Protein AF-A0A2E8KBM2-F1 (afdb_monomer_lite)

Sequence (475 aa):
MSDTNERLIEITAEEQAALARAFESTPSVFNLLSTLRTRRMGKGYRSESGEEETFSWSSGHQAKQPEGPLSYSSVEEPLPLTEVEEAIIAWAGLGPNGIVAADIPTRGDLSSLLYWAGRTAPGSSNDNSVDLLIISDRGVDLYRPGTARSKPVEIEGPEDYWKVLHWYRTGLQHLSDSRPDVDWSTSPPGTHNVRPMGAPQYNLSRPGSTWFLPVGDLGREWVNLLLSSYHFGGFYLEDTNGNKPAGCDQWIRPGFLEVGFPFPIFDELVLMFHTSQVGAVVQNMRLACEALGLGGWTMGNYSDDMLLGAYPEVAAGLGFSFMERDLERNPSRTASCLGLEGALEAVCVPSPWFANGEAAVRHVLESRYSRGGLLSRTAGDEAPLSPFNAETLERIKENPKAHVPDWVVDAAVDTIDYLVQEYDIAPVNISPVRAKFSLQVHHVDEAYYQQFHVGDERPFLITDQIRQHEKDWHS

Structure (mmCIF, N/CA/C/O backbone):
data_AF-A0A2E8KBM2-F1
#
_entry.id   AF-A0A2E8KBM2-F1
#
loop_
_atom_site.group_PDB
_atom_site.id
_atom_site.type_symbol
_atom_site.label_atom_id
_atom_site.label_alt_id
_atom_site.label_comp_id
_atom_site.label_asym_id
_atom_site.label_entity_id
_atom_site.label_seq_id
_atom_site.pdbx_PDB_ins_code
_atom_site.Cartn_x
_atom_site.Cartn_y
_atom_site.Cartn_z
_atom_site.occupancy
_atom_site.B_iso_or_equiv
_atom_site.auth_seq_id
_atom_site.auth_comp_id
_atom_site.auth_asym_id
_atom_site.auth_atom_id
_atom_site.pdbx_PDB_model_num
ATOM 1 N N . MET A 1 1 ? -25.069 -13.419 -24.524 1.00 36.06 1 MET A N 1
ATOM 2 C CA . MET A 1 1 ? -25.640 -14.128 -23.363 1.00 36.06 1 MET A CA 1
ATOM 3 C C . MET A 1 1 ? -24.715 -15.295 -23.071 1.00 36.06 1 MET A C 1
ATOM 5 O O . MET A 1 1 ? -24.968 -16.398 -23.532 1.00 36.06 1 MET A O 1
ATOM 9 N N . SER A 1 2 ? -23.576 -15.005 -22.444 1.00 35.38 2 SER A N 1
ATOM 10 C CA . SER A 1 2 ? -22.697 -16.016 -21.863 1.00 35.38 2 SER A CA 1
ATOM 11 C C . SER A 1 2 ? -22.938 -15.988 -20.365 1.00 35.38 2 SER A C 1
ATOM 13 O O . SER A 1 2 ? -23.018 -14.925 -19.757 1.00 35.38 2 SER A O 1
ATOM 15 N N . ASP A 1 3 ? -23.141 -17.176 -19.833 1.00 33.22 3 ASP A N 1
ATOM 16 C CA . ASP A 1 3 ? -23.566 -17.497 -18.483 1.00 33.22 3 ASP A CA 1
ATOM 17 C C . ASP A 1 3 ? -22.373 -17.364 -17.511 1.00 33.22 3 ASP A C 1
ATOM 19 O O . ASP A 1 3 ? -21.941 -18.340 -16.902 1.00 33.22 3 ASP A O 1
ATOM 23 N N . THR A 1 4 ? -21.786 -16.166 -17.382 1.00 39.72 4 THR A N 1
ATOM 24 C CA . THR A 1 4 ? -20.973 -15.823 -16.204 1.00 39.72 4 THR A CA 1
ATOM 25 C C . THR A 1 4 ? -21.936 -15.584 -15.056 1.00 39.72 4 THR A C 1
ATOM 27 O O . THR A 1 4 ? -22.240 -14.464 -14.660 1.00 39.72 4 THR A O 1
ATOM 30 N N . ASN A 1 5 ? -22.454 -16.687 -14.529 1.00 36.41 5 ASN A N 1
ATOM 31 C CA . ASN A 1 5 ? -23.051 -16.723 -13.211 1.00 36.41 5 ASN A CA 1
ATOM 32 C C . ASN A 1 5 ? -21.885 -16.560 -12.214 1.00 36.41 5 ASN A C 1
ATOM 34 O O . ASN A 1 5 ? -21.498 -17.510 -11.531 1.00 36.41 5 ASN A O 1
ATOM 38 N N . GLU A 1 6 ? -21.258 -15.370 -12.191 1.00 50.09 6 GLU A N 1
ATOM 39 C CA . GLU A 1 6 ? -20.620 -14.873 -10.977 1.00 50.09 6 GLU A CA 1
ATOM 40 C C . GLU A 1 6 ? -21.690 -15.081 -9.919 1.00 50.09 6 GLU A C 1
ATOM 42 O O . GLU A 1 6 ? -22.758 -14.469 -9.984 1.00 50.09 6 GLU A O 1
ATOM 47 N N . ARG A 1 7 ? -21.480 -16.045 -9.018 1.00 47.84 7 ARG A N 1
ATOM 48 C CA . ARG A 1 7 ? -22.337 -16.144 -7.847 1.00 47.84 7 ARG A CA 1
ATOM 49 C C . ARG A 1 7 ? -22.177 -14.806 -7.151 1.00 47.84 7 ARG A C 1
ATOM 51 O O . ARG A 1 7 ? -21.166 -14.590 -6.485 1.00 47.84 7 ARG A O 1
ATOM 58 N N . LEU A 1 8 ? -23.148 -13.919 -7.366 1.00 61.00 8 LEU A N 1
ATOM 59 C CA . LEU A 1 8 ? -23.376 -12.758 -6.530 1.00 61.00 8 LEU A CA 1
ATOM 60 C C . LEU A 1 8 ? -23.248 -13.290 -5.111 1.00 61.00 8 LEU A C 1
ATOM 62 O O . LEU A 1 8 ? -23.962 -14.226 -4.740 1.00 61.00 8 LEU A O 1
ATOM 66 N N . ILE A 1 9 ? -22.241 -12.809 -4.383 1.00 76.00 9 ILE A N 1
ATOM 67 C CA . ILE A 1 9 ? -22.091 -13.216 -2.994 1.00 76.00 9 ILE A CA 1
ATOM 68 C C . ILE A 1 9 ? -23.385 -12.775 -2.321 1.00 76.00 9 ILE A C 1
ATOM 70 O O . ILE A 1 9 ? -23.722 -11.592 -2.343 1.00 76.00 9 ILE A O 1
ATOM 74 N N . GLU A 1 10 ? -24.135 -13.736 -1.789 1.00 82.94 10 GLU A N 1
ATOM 75 C CA . GLU A 1 10 ? -25.311 -13.422 -0.995 1.00 82.94 10 GLU A CA 1
ATOM 76 C C . GLU A 1 10 ? -24.827 -12.708 0.265 1.00 82.94 10 GLU A C 1
ATOM 78 O O . GLU A 1 10 ? -24.007 -13.241 1.016 1.00 82.94 10 GLU A O 1
ATOM 83 N N . ILE A 1 11 ? -25.305 -11.482 0.454 1.00 91.56 11 ILE A N 1
ATOM 84 C CA . ILE A 1 11 ? -25.078 -10.708 1.669 1.00 91.56 11 ILE A CA 1
ATOM 85 C C . ILE A 1 11 ? -26.363 -10.666 2.488 1.00 91.56 11 ILE A C 1
ATOM 87 O O . ILE A 1 11 ? -27.472 -10.734 1.945 1.00 91.56 11 ILE A O 1
ATOM 91 N N . THR A 1 12 ? -26.224 -10.598 3.805 1.00 94.00 12 THR A N 1
ATOM 92 C CA . THR A 1 12 ? -27.375 -10.567 4.710 1.00 94.00 12 THR A CA 1
ATOM 93 C C . THR A 1 12 ? -28.117 -9.229 4.609 1.00 94.00 12 THR A C 1
ATOM 95 O O . THR A 1 12 ? -27.602 -8.230 4.102 1.00 94.00 12 THR A O 1
ATOM 98 N N . ALA A 1 13 ? -29.353 -9.181 5.111 1.00 93.06 13 ALA A N 1
ATOM 99 C CA . ALA A 1 13 ? -30.102 -7.925 5.183 1.00 93.06 13 ALA A CA 1
ATOM 100 C C . ALA A 1 13 ? -29.408 -6.886 6.088 1.00 93.06 13 ALA A C 1
ATOM 102 O O . ALA A 1 13 ? -29.473 -5.690 5.810 1.00 93.06 13 ALA A O 1
ATOM 103 N N . GLU A 1 14 ? -28.730 -7.350 7.139 1.00 94.06 14 GLU A N 1
ATOM 104 C CA . GLU A 1 14 ? -27.936 -6.528 8.058 1.00 94.06 14 GLU A CA 1
ATOM 105 C C . GLU A 1 14 ? -26.708 -5.948 7.343 1.00 94.06 14 GLU A C 1
ATOM 107 O O . GLU A 1 14 ? -26.482 -4.740 7.390 1.00 94.06 14 GLU A O 1
ATOM 112 N N . GLU A 1 15 ? -25.981 -6.776 6.586 1.00 95.50 15 GLU A N 1
ATOM 113 C CA . GLU A 1 15 ? -24.846 -6.348 5.761 1.00 95.50 15 GLU A CA 1
ATOM 114 C C . GLU A 1 15 ? -25.265 -5.309 4.715 1.00 95.50 15 GLU A C 1
ATOM 116 O O . GLU A 1 15 ? -24.634 -4.259 4.589 1.00 95.50 15 GLU A O 1
ATOM 121 N N . GLN A 1 16 ? -26.366 -5.558 3.998 1.00 94.06 16 GLN A N 1
ATOM 122 C CA . GLN A 1 16 ? -26.906 -4.610 3.022 1.00 94.06 16 GLN A CA 1
ATOM 123 C C . GLN A 1 16 ? -27.298 -3.281 3.685 1.00 94.06 16 GLN A C 1
ATOM 125 O O . GLN A 1 16 ? -27.035 -2.218 3.121 1.00 94.06 16 GLN A O 1
ATOM 130 N N . ALA A 1 17 ? -27.917 -3.318 4.869 1.00 94.38 17 ALA A N 1
ATOM 131 C CA . ALA A 1 17 ? -28.309 -2.113 5.596 1.00 94.38 17 ALA A CA 1
ATOM 132 C C . ALA A 1 17 ? -27.092 -1.310 6.081 1.00 94.38 17 ALA A C 1
ATOM 134 O O . ALA A 1 17 ? -27.081 -0.084 5.957 1.00 94.38 17 ALA A O 1
ATOM 135 N N . ALA A 1 18 ? -26.057 -1.985 6.584 1.00 95.81 18 ALA A N 1
ATOM 136 C CA . ALA A 1 18 ? -24.810 -1.361 7.013 1.00 95.81 18 ALA A CA 1
ATOM 137 C C . ALA A 1 18 ? -24.065 -0.712 5.831 1.00 95.81 18 ALA A C 1
ATOM 139 O O . ALA A 1 18 ? -23.645 0.444 5.912 1.00 95.81 18 ALA A O 1
ATOM 140 N N . LEU A 1 19 ? -23.983 -1.399 4.688 1.00 96.50 19 LEU A N 1
ATOM 141 C CA . LEU A 1 19 ? -23.408 -0.832 3.468 1.00 96.50 19 LEU A CA 1
ATOM 142 C C . LEU A 1 19 ? -24.215 0.371 2.959 1.00 96.50 19 LEU A C 1
ATOM 144 O O . LEU A 1 19 ? -23.635 1.413 2.658 1.00 96.50 19 LEU A O 1
ATOM 148 N N . ALA A 1 20 ? -25.547 0.273 2.923 1.00 95.69 20 ALA A N 1
ATOM 149 C CA . ALA A 1 20 ? -26.400 1.398 2.542 1.00 95.69 20 ALA A CA 1
ATOM 150 C C . ALA A 1 20 ? -26.200 2.604 3.466 1.00 95.69 20 ALA A C 1
ATOM 152 O O . ALA A 1 20 ? -26.055 3.733 2.998 1.00 95.69 20 ALA A O 1
ATOM 153 N N . ARG A 1 21 ? -26.081 2.372 4.778 1.00 95.88 21 ARG A N 1
ATOM 154 C CA . ARG A 1 21 ? -25.750 3.424 5.743 1.00 95.88 21 ARG A CA 1
ATOM 155 C C . ARG A 1 21 ? -24.415 4.095 5.410 1.00 95.88 21 ARG A C 1
ATOM 157 O O . ARG A 1 21 ? -24.349 5.324 5.448 1.00 95.88 21 ARG A O 1
ATOM 164 N N . ALA A 1 22 ? -23.387 3.320 5.057 1.00 96.19 22 ALA A N 1
ATOM 165 C CA . ALA A 1 22 ? -22.067 3.842 4.701 1.00 96.19 22 ALA A CA 1
ATOM 166 C C . ALA A 1 22 ? -22.128 4.844 3.535 1.00 96.19 22 ALA A C 1
ATOM 168 O O . ALA A 1 22 ? -21.516 5.910 3.609 1.00 96.19 22 ALA A O 1
ATOM 169 N N . PHE A 1 23 ? -22.889 4.526 2.485 1.00 95.56 23 PHE A N 1
ATOM 170 C CA . PHE A 1 23 ? -22.992 5.357 1.281 1.00 95.56 23 PHE A CA 1
ATOM 171 C C . PHE A 1 23 ? -24.003 6.503 1.398 1.00 95.56 23 PHE A C 1
ATOM 173 O O . PHE A 1 23 ? -23.783 7.568 0.824 1.00 95.56 23 PHE A O 1
ATOM 180 N N . GLU A 1 24 ? -25.107 6.306 2.119 1.00 95.31 24 GLU A N 1
ATOM 181 C CA . GLU A 1 24 ? -26.244 7.236 2.091 1.00 95.31 24 GLU A CA 1
ATOM 182 C C . GLU A 1 24 ? -26.349 8.122 3.335 1.00 95.31 24 GLU A C 1
ATOM 184 O O . GLU A 1 24 ? -26.925 9.209 3.277 1.00 95.31 24 GLU A O 1
ATOM 189 N N . SER A 1 25 ? -25.835 7.655 4.475 1.00 93.19 25 SER A N 1
ATOM 190 C CA . SER A 1 25 ? -26.083 8.272 5.787 1.00 93.19 25 SER A CA 1
ATOM 191 C C . SER A 1 25 ? -24.828 8.821 6.465 1.00 93.19 25 SER A C 1
ATOM 193 O O . SER A 1 25 ? -24.925 9.394 7.552 1.00 93.19 25 SER A O 1
ATOM 195 N N . THR A 1 26 ? -23.652 8.674 5.854 1.00 92.94 26 THR A N 1
ATOM 196 C CA . THR A 1 26 ? -22.413 9.227 6.408 1.00 92.94 26 THR A CA 1
ATOM 197 C C . THR A 1 26 ? -22.245 10.714 6.068 1.00 92.94 26 THR A C 1
ATOM 199 O O . THR A 1 26 ? -22.792 11.213 5.079 1.00 92.94 26 THR A O 1
ATOM 202 N N . PRO A 1 27 ? -21.510 11.486 6.892 1.00 94.38 27 PRO A N 1
ATOM 203 C CA . PRO A 1 27 ? -21.250 12.889 6.594 1.00 94.38 27 PRO A CA 1
ATOM 204 C C . PRO A 1 27 ? -20.471 13.079 5.289 1.00 94.38 27 PRO A C 1
ATOM 206 O O . PRO A 1 27 ? -19.599 12.288 4.943 1.00 94.38 27 PRO A O 1
ATOM 209 N N . SER A 1 28 ? -20.705 14.208 4.613 1.00 95.06 28 SER A N 1
ATOM 210 C CA . SER A 1 28 ? -19.896 14.596 3.451 1.00 95.06 28 SER A CA 1
ATOM 211 C C . SER A 1 28 ? -18.405 14.709 3.793 1.00 95.06 28 SER A C 1
ATOM 213 O O . SER A 1 28 ? -18.040 15.055 4.920 1.00 95.06 28 SER A O 1
ATOM 215 N N . VAL A 1 29 ? -17.537 14.543 2.790 1.00 96.00 29 VAL A N 1
ATOM 216 C CA . VAL A 1 29 ? -16.078 14.662 2.957 1.00 96.00 29 VAL A CA 1
ATOM 217 C C . VAL A 1 29 ? -15.649 15.972 3.632 1.00 96.00 29 VAL A C 1
ATOM 219 O O . VAL A 1 29 ? -14.760 15.960 4.477 1.00 96.00 29 VAL A O 1
ATOM 222 N N . PHE A 1 30 ? -16.306 17.102 3.346 1.00 97.50 30 PHE A N 1
ATOM 223 C CA . PHE A 1 30 ? -15.980 18.383 3.984 1.00 97.50 30 PHE A CA 1
ATOM 224 C C . PHE A 1 30 ? -16.351 18.413 5.471 1.00 97.50 30 PHE A C 1
ATOM 226 O O . PHE A 1 30 ? -15.605 18.971 6.278 1.00 97.50 30 PHE A O 1
ATOM 233 N N . ASN A 1 31 ? -17.455 17.765 5.852 1.00 96.19 31 ASN A N 1
ATOM 234 C CA . ASN A 1 31 ? -17.820 17.617 7.260 1.00 96.19 31 ASN A CA 1
ATOM 235 C C . ASN A 1 31 ? -16.824 16.705 7.986 1.00 96.19 31 ASN A C 1
ATOM 237 O O . ASN A 1 31 ? -16.360 17.063 9.070 1.00 96.19 31 ASN A O 1
ATOM 241 N N . LEU A 1 32 ? -16.434 15.584 7.369 1.00 96.38 32 LEU A N 1
ATOM 242 C CA . LEU A 1 32 ? -15.417 14.682 7.920 1.00 96.38 32 LEU A CA 1
ATOM 243 C C . LEU A 1 32 ? -14.091 15.417 8.132 1.00 96.38 32 LEU A C 1
ATOM 245 O O . LEU A 1 32 ? -13.529 15.383 9.220 1.00 96.38 32 LEU A O 1
ATOM 249 N N . LEU A 1 33 ? -13.621 16.178 7.141 1.00 96.75 33 LEU A N 1
ATOM 250 C CA . LEU A 1 33 ? -12.370 16.939 7.241 1.00 96.75 33 LEU A CA 1
ATOM 251 C C . LEU A 1 33 ? -12.378 17.981 8.371 1.00 96.75 33 LEU A C 1
ATOM 253 O O . LEU A 1 33 ? -11.323 18.269 8.938 1.00 96.75 33 LEU A O 1
ATOM 257 N N . SER A 1 34 ? -13.543 18.521 8.738 1.00 95.12 34 SER A N 1
ATOM 258 C CA . SER A 1 34 ? -13.647 19.478 9.849 1.00 95.12 34 SER A CA 1
ATOM 259 C C . SER A 1 34 ? -13.392 18.835 11.224 1.00 95.12 34 SER A C 1
ATOM 261 O O . SER A 1 34 ? -12.883 19.492 12.138 1.00 95.12 34 SER A O 1
ATOM 263 N N . THR A 1 35 ? -13.674 17.536 11.354 1.00 93.62 35 THR A N 1
ATOM 264 C CA . THR A 1 35 ? -13.638 16.777 12.615 1.00 93.62 35 THR A CA 1
ATOM 265 C C . THR A 1 35 ? -12.553 15.704 12.662 1.00 93.62 35 THR A C 1
ATOM 267 O O . THR A 1 35 ? -12.234 15.223 13.746 1.00 93.62 35 THR A O 1
ATOM 270 N N . LEU A 1 36 ? -11.910 15.411 11.528 1.00 95.25 36 LEU A N 1
ATOM 271 C CA . LEU A 1 36 ? -10.893 14.376 11.378 1.00 95.25 36 LEU A CA 1
ATOM 272 C C . LEU A 1 36 ? -9.749 14.534 12.389 1.00 95.25 36 LEU A C 1
ATOM 274 O O . LEU A 1 36 ? -8.961 15.489 12.328 1.00 95.25 36 LEU A O 1
ATOM 278 N N . ARG A 1 37 ? -9.620 13.589 13.321 1.00 94.38 37 ARG A N 1
ATOM 279 C CA . ARG A 1 37 ? -8.578 13.594 14.364 1.00 94.38 37 ARG A CA 1
ATOM 280 C C . ARG A 1 37 ? -8.009 12.201 14.574 1.00 94.38 37 ARG A C 1
ATOM 282 O O . ARG A 1 37 ? -8.643 11.191 14.307 1.00 94.38 37 ARG A O 1
ATOM 289 N N . THR A 1 38 ? -6.765 12.154 15.043 1.00 93.12 38 THR A N 1
ATOM 290 C CA . THR A 1 38 ? -6.136 10.889 15.424 1.00 93.12 38 THR A CA 1
ATOM 291 C C . THR A 1 38 ? -6.634 10.526 16.810 1.00 93.12 38 THR A C 1
ATOM 293 O O . THR A 1 38 ? -6.294 11.201 17.782 1.00 93.12 38 THR A O 1
ATOM 296 N N . ARG A 1 39 ? -7.438 9.469 16.885 1.00 95.06 39 ARG A N 1
ATOM 297 C CA . ARG A 1 39 ? -7.937 8.905 18.139 1.00 95.06 39 ARG A CA 1
ATOM 298 C C . ARG A 1 39 ? -7.224 7.576 18.343 1.00 95.06 39 ARG A C 1
ATOM 300 O O . ARG A 1 39 ? -7.249 6.733 17.456 1.00 95.06 39 ARG A O 1
ATOM 307 N N . ARG A 1 40 ? -6.465 7.478 19.435 1.00 93.69 40 ARG A N 1
ATOM 308 C CA . ARG A 1 40 ? -5.551 6.364 19.730 1.00 93.69 40 ARG A CA 1
ATOM 309 C C . ARG A 1 40 ? -6.061 5.446 20.830 1.00 93.69 40 ARG A C 1
ATOM 311 O O . ARG A 1 40 ? -5.488 4.379 21.003 1.00 93.69 40 ARG A O 1
ATOM 318 N N . MET A 1 41 ? -7.044 5.895 21.607 1.00 96.38 41 MET A N 1
ATOM 319 C CA . MET A 1 41 ? -7.541 5.156 22.759 1.00 96.38 41 MET A CA 1
ATOM 320 C C . MET A 1 41 ? -8.822 4.434 22.375 1.00 96.38 41 MET A C 1
ATOM 322 O O . MET A 1 41 ? -9.855 5.064 22.139 1.00 96.38 41 MET A O 1
ATOM 326 N N . GLY A 1 42 ? -8.705 3.112 22.283 1.00 97.38 42 GLY A N 1
ATOM 327 C CA . GLY A 1 42 ? -9.815 2.201 22.074 1.00 97.38 42 GLY A CA 1
ATOM 328 C C . GLY A 1 42 ? -10.195 1.449 23.336 1.00 97.38 42 GLY A C 1
ATOM 329 O O . GLY A 1 42 ? -9.469 1.476 24.334 1.00 97.38 42 GLY A O 1
ATOM 330 N N . LYS A 1 43 ? -11.340 0.773 23.269 1.00 97.88 43 LYS A N 1
ATOM 331 C CA . LYS A 1 43 ? -11.815 -0.115 24.335 1.00 97.88 43 LYS A CA 1
ATOM 332 C C . LYS A 1 43 ? -10.743 -1.162 24.675 1.00 97.88 43 LYS A C 1
ATOM 334 O O . LYS A 1 43 ? -10.093 -1.703 23.780 1.00 97.88 43 LYS A O 1
ATOM 339 N N . GLY A 1 44 ? -10.508 -1.398 25.963 1.00 95.81 44 GLY A N 1
ATOM 340 C CA . GLY A 1 44 ? -9.481 -2.316 26.469 1.00 95.81 44 GLY A CA 1
ATOM 341 C C . GLY A 1 44 ? -8.035 -1.794 26.429 1.00 95.81 44 GLY A C 1
ATOM 342 O O . GLY A 1 44 ? -7.100 -2.545 26.721 1.00 95.81 44 GLY A O 1
ATOM 343 N N . TYR A 1 45 ? -7.800 -0.528 26.060 1.00 96.69 45 TYR A N 1
ATOM 344 C CA . TYR A 1 45 ? -6.445 0.037 26.012 1.00 96.69 45 TYR A CA 1
ATOM 345 C C . TYR A 1 45 ? -5.994 0.587 27.367 1.00 96.69 45 TYR A C 1
ATOM 347 O O . TYR A 1 45 ? -6.794 0.904 28.250 1.00 96.69 45 TYR A O 1
ATOM 355 N N . ARG A 1 46 ? -4.675 0.761 27.505 1.00 95.94 46 ARG A N 1
ATOM 356 C CA . ARG A 1 46 ? -4.038 1.364 28.680 1.00 95.94 46 ARG A CA 1
ATOM 357 C C . ARG A 1 46 ? -3.113 2.504 28.272 1.00 95.94 46 ARG A C 1
ATOM 359 O O . ARG A 1 46 ? -2.585 2.531 27.163 1.00 95.94 46 ARG A O 1
ATOM 366 N N . SER A 1 47 ? -2.922 3.463 29.161 1.00 95.81 47 SER A N 1
ATOM 367 C CA . SER A 1 47 ? -2.010 4.589 28.984 1.00 95.81 47 SER A CA 1
ATOM 368 C C . SER A 1 47 ? -1.458 4.964 30.344 1.00 95.81 47 SER A C 1
ATOM 370 O O . SER A 1 47 ? -2.231 5.184 31.261 1.00 95.81 47 SER A O 1
ATOM 372 N N . GLU A 1 48 ? -0.136 5.020 30.479 1.00 95.69 48 GLU A N 1
ATOM 373 C CA . GLU A 1 48 ? 0.564 5.505 31.675 1.00 95.69 48 GLU A CA 1
ATOM 374 C C . GLU A 1 48 ? 0.003 4.933 32.991 1.00 95.69 48 GLU A C 1
ATOM 376 O O . GLU A 1 48 ? -0.096 5.639 33.990 1.00 95.69 48 GLU A O 1
ATOM 381 N N . SER A 1 49 ? -0.400 3.659 32.995 1.00 95.12 49 SER A N 1
ATOM 382 C CA . SER A 1 49 ? -1.075 3.052 34.148 1.00 95.12 49 SER A CA 1
ATOM 383 C C . SER A 1 49 ? -0.127 2.802 35.322 1.00 95.12 49 SER A C 1
ATOM 385 O O . SER A 1 49 ? -0.573 2.612 36.447 1.00 95.12 49 SER A O 1
ATOM 387 N N . GLY A 1 50 ? 1.188 2.743 35.076 1.00 95.69 50 GLY A N 1
ATOM 388 C CA . GLY A 1 50 ? 2.168 2.320 36.077 1.00 95.69 50 GLY A CA 1
ATOM 389 C C . GLY A 1 50 ? 2.106 0.827 36.411 1.00 95.69 50 GLY A C 1
ATOM 390 O O . GLY A 1 50 ? 2.907 0.347 37.220 1.00 95.69 50 GLY A O 1
ATOM 391 N N . GLU A 1 51 ? 1.205 0.081 35.781 1.00 95.25 51 GLU A N 1
ATOM 392 C CA . GLU A 1 51 ? 1.028 -1.350 35.977 1.00 95.25 51 GLU A CA 1
ATOM 393 C C . GLU A 1 51 ? 1.813 -2.139 34.930 1.00 95.25 51 GLU A C 1
ATOM 395 O O . GLU A 1 51 ? 2.015 -1.694 33.800 1.00 95.25 51 GLU A O 1
ATOM 400 N N . GLU A 1 52 ? 2.282 -3.315 35.330 1.00 94.69 52 GLU A N 1
ATOM 401 C CA . GLU A 1 52 ? 2.869 -4.271 34.399 1.00 94.69 52 GLU A CA 1
ATOM 402 C C . GLU A 1 52 ? 1.759 -5.014 33.652 1.00 94.69 52 GLU A C 1
ATOM 404 O O . GLU A 1 52 ? 0.723 -5.354 34.224 1.00 94.69 52 GLU A O 1
ATOM 409 N N . GLU A 1 53 ? 1.985 -5.267 32.370 1.00 93.38 53 GLU A N 1
ATOM 410 C CA . GLU A 1 53 ? 1.079 -6.000 31.499 1.00 93.38 53 GLU A CA 1
ATOM 411 C C . GLU A 1 53 ? 1.866 -7.030 30.692 1.00 93.38 53 GLU A C 1
ATOM 413 O O . GLU A 1 53 ? 3.007 -6.793 30.303 1.00 93.38 53 GLU A O 1
ATOM 418 N N . THR A 1 54 ? 1.253 -8.185 30.442 1.00 93.69 54 THR A N 1
ATOM 419 C CA . THR A 1 54 ? 1.792 -9.192 29.523 1.00 93.69 54 THR A CA 1
ATOM 420 C C . THR A 1 54 ? 1.066 -9.074 28.193 1.00 93.69 54 THR A C 1
ATOM 422 O O . THR A 1 54 ? -0.158 -9.194 28.154 1.00 93.69 54 THR A O 1
ATOM 425 N N . PHE A 1 55 ? 1.805 -8.883 27.105 1.00 92.50 55 PHE A N 1
ATOM 426 C CA . PHE A 1 55 ? 1.258 -8.810 25.751 1.00 92.50 55 PHE A CA 1
ATOM 427 C C . PHE A 1 55 ? 0.982 -10.214 25.195 1.00 92.50 55 PHE A C 1
ATOM 429 O O . PHE A 1 55 ? 1.614 -10.680 24.250 1.00 92.50 55 PHE A O 1
ATOM 436 N N . SER A 1 56 ? 0.039 -10.922 25.824 1.00 92.06 56 SER A N 1
ATOM 437 C CA . SER A 1 56 ? -0.295 -12.327 25.534 1.00 92.06 56 SER A CA 1
ATOM 438 C C . SER A 1 56 ? -0.863 -12.573 24.132 1.00 92.06 56 SER A C 1
ATOM 440 O O . SER A 1 56 ? -0.956 -13.721 23.710 1.00 92.06 56 SER A O 1
ATOM 442 N N . TRP A 1 57 ? -1.252 -11.512 23.424 1.00 89.56 57 TRP A N 1
ATOM 443 C CA . TRP A 1 57 ? -1.802 -11.547 22.068 1.00 89.56 57 TRP A CA 1
ATOM 444 C C . TRP A 1 57 ? -0.745 -11.404 20.959 1.00 89.56 57 TRP A C 1
ATOM 446 O O . TRP A 1 57 ? -1.093 -11.539 19.788 1.00 89.56 57 TRP A O 1
ATOM 456 N N . SER A 1 58 ? 0.506 -11.077 21.304 1.00 88.44 58 SER A N 1
ATOM 457 C CA . SER A 1 58 ? 1.621 -10.913 20.360 1.00 88.44 58 SER A CA 1
ATOM 458 C C . SER A 1 58 ? 2.844 -11.722 20.814 1.00 88.44 58 SER A C 1
ATOM 460 O O . SER A 1 58 ? 2.834 -12.944 20.714 1.00 88.44 58 SER A O 1
ATOM 462 N N . SER A 1 59 ? 3.894 -11.078 21.331 1.00 86.88 59 SER A N 1
ATOM 463 C CA . SER A 1 59 ? 5.167 -11.727 21.679 1.00 86.88 59 SER A CA 1
ATOM 464 C C . SER A 1 59 ? 5.164 -12.418 23.051 1.00 86.88 59 SER A C 1
ATOM 466 O O . SER A 1 59 ? 6.089 -13.159 23.382 1.00 86.88 59 SER A O 1
ATOM 468 N N . GLY A 1 60 ? 4.165 -12.140 23.897 1.00 89.75 60 GLY A N 1
ATOM 469 C CA . GLY A 1 60 ? 4.141 -12.585 25.291 1.00 89.75 60 GLY A CA 1
ATOM 470 C C . GLY A 1 60 ? 5.097 -11.826 26.220 1.00 89.75 60 GLY A C 1
ATOM 471 O O . GLY A 1 60 ? 5.200 -12.184 27.395 1.00 89.75 60 GLY A O 1
ATOM 472 N N . HIS A 1 61 ? 5.783 -10.781 25.743 1.00 90.12 61 HIS A N 1
ATOM 473 C CA . HIS A 1 61 ? 6.641 -9.950 26.586 1.00 90.12 61 HIS A CA 1
ATOM 474 C C . HIS A 1 61 ? 5.850 -9.222 27.681 1.00 90.12 61 HIS A C 1
ATOM 476 O O . HIS A 1 61 ? 4.684 -8.849 27.520 1.00 90.12 61 HIS A O 1
ATOM 482 N N . GLN A 1 62 ? 6.524 -8.997 28.809 1.00 91.44 62 GLN A N 1
ATOM 483 C CA . GLN A 1 62 ? 6.030 -8.136 29.875 1.00 91.44 62 GLN A CA 1
ATOM 484 C C . GLN A 1 62 ? 6.523 -6.709 29.662 1.00 91.44 62 GLN A C 1
ATOM 486 O O . GLN A 1 62 ? 7.719 -6.463 29.490 1.00 91.44 62 GLN A O 1
ATOM 491 N N . ALA A 1 63 ? 5.596 -5.762 29.708 1.00 90.44 63 ALA A N 1
ATOM 492 C CA . ALA A 1 63 ? 5.864 -4.352 29.510 1.00 90.44 63 ALA A CA 1
ATOM 493 C C . ALA A 1 63 ? 5.184 -3.519 30.596 1.00 90.44 63 ALA A C 1
ATOM 495 O O . ALA A 1 63 ? 4.046 -3.769 30.989 1.00 90.44 63 ALA A O 1
ATOM 496 N N . LYS A 1 64 ? 5.869 -2.465 31.042 1.00 91.25 64 LYS A N 1
ATOM 497 C CA . LYS A 1 64 ? 5.324 -1.471 31.968 1.00 91.25 64 LYS A CA 1
ATOM 498 C C . LYS A 1 64 ? 5.545 -0.073 31.413 1.00 91.25 64 LYS A C 1
ATOM 500 O O . LYS A 1 64 ? 6.686 0.368 31.252 1.00 91.25 64 LYS A O 1
ATOM 505 N N . GLN A 1 65 ? 4.453 0.644 31.163 1.00 91.94 65 GLN A N 1
ATOM 506 C CA . GLN A 1 65 ? 4.512 2.084 30.947 1.00 91.94 65 GLN A CA 1
ATOM 507 C C . GLN A 1 65 ? 4.510 2.781 32.321 1.00 91.94 65 GLN A C 1
ATOM 509 O O . GLN A 1 65 ? 3.650 2.466 33.145 1.00 91.94 65 GLN A O 1
ATOM 514 N N . PRO A 1 66 ? 5.464 3.688 32.616 1.00 92.88 66 PRO A N 1
ATOM 515 C CA . PRO A 1 66 ? 5.467 4.428 33.876 1.00 92.88 66 PRO A CA 1
ATOM 516 C C . PRO A 1 66 ? 4.153 5.174 34.112 1.00 92.88 66 PRO A C 1
ATOM 518 O O . PRO A 1 66 ? 3.519 5.613 33.153 1.00 92.88 66 PRO A O 1
ATOM 521 N N . GLU A 1 67 ? 3.779 5.335 35.382 1.00 97.00 67 GLU A N 1
ATOM 522 C CA . GLU A 1 67 ? 2.627 6.158 35.749 1.00 97.00 67 GLU A CA 1
ATOM 523 C C . GLU A 1 67 ? 2.864 7.620 35.355 1.00 97.00 67 GLU A C 1
ATOM 525 O O . GLU A 1 67 ? 3.977 8.138 35.508 1.00 97.00 67 GLU A O 1
ATOM 530 N N . GLY A 1 68 ? 1.825 8.287 34.859 1.00 96.69 68 GLY A N 1
ATOM 531 C CA . GLY A 1 68 ? 1.923 9.655 34.372 1.00 96.69 68 GLY A CA 1
ATOM 532 C C . GLY A 1 68 ? 0.580 10.392 34.317 1.00 96.69 68 GLY A C 1
ATOM 533 O O . GLY A 1 68 ? -0.451 9.868 34.744 1.00 96.69 68 GLY A O 1
ATOM 534 N N . PRO A 1 69 ? 0.576 11.652 33.848 1.00 96.94 69 PRO A N 1
ATOM 535 C CA . PRO A 1 69 ? -0.611 12.508 33.842 1.00 96.94 69 PRO A CA 1
ATOM 536 C C . PRO A 1 69 ? -1.745 12.020 32.926 1.00 96.94 69 PRO A C 1
ATOM 538 O O . PRO A 1 69 ? -2.867 12.500 33.069 1.00 96.94 69 PRO A O 1
ATOM 541 N N . LEU A 1 70 ? -1.474 11.094 32.004 1.00 95.88 70 LEU A N 1
ATOM 542 C CA . LEU A 1 70 ? -2.456 10.434 31.140 1.00 95.88 70 LEU A CA 1
ATOM 543 C C . LEU A 1 70 ? -2.743 8.997 31.606 1.00 95.88 70 LEU A C 1
ATOM 545 O O . LEU A 1 70 ? -3.070 8.144 30.775 1.00 95.88 70 LEU A O 1
ATOM 549 N N . SER A 1 71 ? -2.591 8.735 32.912 1.00 97.50 71 SER A N 1
ATOM 550 C CA . SER A 1 71 ? -2.881 7.441 33.533 1.00 97.50 71 SER A CA 1
ATOM 551 C C . SER A 1 71 ? -4.339 7.048 33.327 1.00 97.50 71 SER A C 1
ATOM 553 O O . SER A 1 71 ? -5.267 7.732 33.770 1.00 97.50 71 SER A O 1
ATOM 555 N N . TYR A 1 72 ? -4.531 5.949 32.610 1.00 97.56 72 TYR A N 1
ATOM 556 C CA . TYR A 1 72 ? -5.821 5.440 32.201 1.00 97.56 72 TYR A CA 1
ATOM 557 C C . TYR A 1 72 ? -5.755 3.942 31.925 1.00 97.56 72 TYR A C 1
ATOM 559 O O . TYR A 1 72 ? -4.869 3.462 31.214 1.00 97.56 72 TYR A O 1
ATOM 567 N N . SER A 1 73 ? -6.761 3.228 32.411 1.00 97.25 73 SER A N 1
ATOM 568 C CA . SER A 1 73 ? -7.039 1.843 32.048 1.00 97.25 73 SER A CA 1
ATOM 569 C C . SER A 1 73 ? -8.505 1.769 31.652 1.00 97.25 73 SER A C 1
ATOM 571 O O . SER A 1 73 ? -9.369 2.108 32.461 1.00 97.25 73 SER A O 1
ATOM 573 N N . SER A 1 74 ? -8.772 1.365 30.410 1.00 97.50 74 SER A N 1
ATOM 574 C CA . SER A 1 74 ? -10.137 1.160 29.928 1.00 97.50 74 SER A CA 1
ATOM 575 C C . SER A 1 74 ? -10.871 0.152 30.814 1.00 97.50 74 SER A C 1
ATOM 577 O O . SER A 1 74 ? -10.289 -0.850 31.234 1.00 97.50 74 SER A O 1
ATOM 579 N N . VAL A 1 75 ? -12.142 0.432 31.102 1.00 97.00 75 VAL A N 1
ATOM 580 C CA . VAL A 1 75 ? -13.054 -0.497 31.797 1.00 97.00 75 VAL A CA 1
ATOM 581 C C . VAL A 1 75 ? -13.888 -1.326 30.822 1.00 97.00 75 VAL A C 1
ATOM 583 O O . VAL A 1 75 ? -14.613 -2.222 31.247 1.00 97.00 75 VAL A O 1
ATOM 586 N N . GLU A 1 76 ? -13.801 -1.003 29.533 1.00 97.19 76 GLU A N 1
ATOM 587 C CA . GLU A 1 76 ? -14.490 -1.696 28.455 1.00 97.19 76 GLU A CA 1
ATOM 588 C C . GLU A 1 76 ? -13.639 -2.869 27.967 1.00 97.19 76 GLU A C 1
ATOM 590 O O . GLU A 1 76 ? -12.409 -2.780 27.894 1.00 97.19 76 GLU A O 1
ATOM 595 N N . GLU A 1 77 ? -14.297 -3.955 27.576 1.00 96.06 77 GLU A N 1
ATOM 596 C CA . GLU A 1 77 ? -13.621 -5.070 26.919 1.00 96.06 77 GLU A CA 1
ATOM 597 C C . GLU A 1 77 ? -13.242 -4.695 25.475 1.00 96.06 77 GLU A C 1
ATOM 599 O O . GLU A 1 77 ? -13.983 -3.955 24.814 1.00 96.06 77 GLU A O 1
ATOM 604 N N . PRO A 1 78 ? -12.114 -5.204 24.946 1.00 96.19 78 PRO A N 1
ATOM 605 C CA . PRO A 1 78 ? -11.786 -5.052 23.536 1.00 96.19 78 PRO A CA 1
ATOM 606 C C . PRO A 1 78 ? -12.919 -5.549 22.626 1.00 96.19 78 PRO A C 1
ATOM 608 O O . PRO A 1 78 ? -13.387 -6.678 22.769 1.00 96.19 78 PRO A O 1
ATOM 611 N N . LEU A 1 79 ? -13.325 -4.721 21.661 1.00 96.75 79 LEU A N 1
ATOM 612 C CA . LEU A 1 79 ? -14.364 -5.046 20.680 1.00 96.75 79 LEU A CA 1
ATOM 613 C C . LEU A 1 79 ? -13.760 -5.037 19.266 1.00 96.75 79 LEU A C 1
ATOM 615 O O . LEU A 1 79 ? -13.392 -3.953 18.805 1.00 96.75 79 LEU A O 1
ATOM 619 N N . PRO A 1 80 ? -13.637 -6.193 18.585 1.00 97.56 80 PRO A N 1
ATOM 620 C CA . PRO A 1 80 ? -13.133 -6.267 17.213 1.00 97.56 80 PRO A CA 1
ATOM 621 C C . PRO A 1 80 ? -14.046 -5.548 16.224 1.00 97.56 80 PRO A C 1
ATOM 623 O O . PRO A 1 80 ? -15.256 -5.493 16.434 1.00 97.56 80 PRO A O 1
ATOM 626 N N . LEU A 1 81 ? -13.477 -5.054 15.121 1.00 98.31 81 LEU A N 1
ATOM 627 C CA . LEU A 1 81 ? -14.280 -4.606 13.983 1.00 98.31 81 LEU A CA 1
ATOM 628 C C . LEU A 1 81 ? -15.108 -5.765 13.417 1.00 98.31 81 LEU A C 1
ATOM 630 O O . LEU A 1 81 ? -14.648 -6.907 13.332 1.00 98.31 81 LEU A O 1
ATOM 634 N N . THR A 1 82 ? -16.319 -5.447 12.984 1.00 97.56 82 THR A N 1
ATOM 635 C CA . THR A 1 82 ? -17.138 -6.318 12.146 1.00 97.56 82 THR A CA 1
ATOM 636 C C . THR A 1 82 ? -16.524 -6.458 10.756 1.00 97.56 82 THR A C 1
ATOM 638 O O . THR A 1 82 ? -15.738 -5.625 10.296 1.00 97.56 82 THR A O 1
ATOM 641 N N . GLU A 1 83 ? -16.937 -7.500 10.034 1.00 97.31 83 GLU A N 1
ATOM 642 C CA . GLU A 1 83 ? -16.512 -7.702 8.649 1.00 97.31 83 GLU A CA 1
ATOM 643 C C . GLU A 1 83 ? -16.890 -6.514 7.749 1.00 97.31 83 GLU A C 1
ATOM 645 O O . GLU A 1 83 ? -16.091 -6.096 6.916 1.00 97.31 83 GLU A O 1
ATOM 650 N N . VAL A 1 84 ? -18.082 -5.937 7.935 1.00 97.88 84 VAL A N 1
ATOM 651 C CA . VAL A 1 84 ? -18.554 -4.807 7.121 1.00 97.88 84 VAL A CA 1
ATOM 652 C C . VAL A 1 84 ? -17.708 -3.560 7.363 1.00 97.88 84 VAL A C 1
ATOM 654 O O . VAL A 1 84 ? -17.325 -2.891 6.404 1.00 97.88 84 VAL A O 1
ATOM 657 N N . GLU A 1 85 ? -17.372 -3.256 8.618 1.00 98.56 85 GLU A N 1
ATOM 658 C CA . GLU A 1 85 ? -16.481 -2.139 8.950 1.00 98.56 85 GLU A CA 1
ATOM 659 C C . GLU A 1 85 ? -15.098 -2.334 8.331 1.00 98.56 85 GLU A C 1
ATOM 661 O O . GLU A 1 85 ? -14.578 -1.425 7.678 1.00 98.56 85 GLU A O 1
ATOM 666 N N . GLU A 1 86 ? -14.523 -3.530 8.485 1.00 98.62 86 GLU A N 1
ATOM 667 C CA . GLU A 1 86 ? -13.214 -3.860 7.926 1.00 98.62 86 GLU A CA 1
ATOM 668 C C . GLU A 1 86 ? -13.212 -3.748 6.392 1.00 98.62 86 GLU A C 1
ATOM 670 O O . GLU A 1 86 ? -12.313 -3.129 5.817 1.00 98.62 86 GLU A O 1
ATOM 675 N N . ALA A 1 87 ? -14.260 -4.254 5.735 1.00 98.62 87 ALA A N 1
ATOM 676 C CA . ALA A 1 87 ? -14.428 -4.214 4.286 1.00 98.62 87 ALA A CA 1
ATOM 677 C C . ALA A 1 87 ? -14.603 -2.791 3.739 1.00 98.62 87 ALA A C 1
ATOM 679 O O . ALA A 1 87 ? -13.985 -2.447 2.729 1.00 98.62 87 ALA A O 1
ATOM 680 N N . ILE A 1 88 ? -15.401 -1.943 4.400 1.00 98.69 88 ILE A N 1
ATOM 681 C CA . ILE A 1 88 ? -15.579 -0.538 4.001 1.00 98.69 88 ILE A CA 1
ATOM 682 C C . ILE A 1 88 ? -14.252 0.217 4.109 1.00 98.69 88 ILE A C 1
ATOM 684 O O . ILE A 1 88 ? -13.902 0.976 3.203 1.00 98.69 88 ILE A O 1
ATOM 688 N N . ILE A 1 89 ? -13.494 0.003 5.189 1.00 98.88 89 ILE A N 1
ATOM 689 C CA . ILE A 1 89 ? -12.194 0.654 5.385 1.00 98.88 89 ILE A CA 1
ATOM 690 C C . ILE A 1 89 ? -11.191 0.163 4.334 1.00 98.88 89 ILE A C 1
ATOM 692 O O . ILE A 1 89 ? -10.557 0.986 3.673 1.00 98.88 89 ILE A O 1
ATOM 696 N N . ALA A 1 90 ? -11.086 -1.151 4.117 1.00 98.81 90 ALA A N 1
ATOM 697 C CA . ALA A 1 90 ? -10.207 -1.727 3.101 1.00 98.81 90 ALA A CA 1
ATOM 698 C C . ALA A 1 90 ? -10.546 -1.209 1.689 1.00 98.81 90 ALA A C 1
ATOM 700 O O . ALA A 1 90 ? -9.651 -0.797 0.942 1.00 98.81 90 ALA A O 1
ATOM 701 N N . TRP A 1 91 ? -11.838 -1.139 1.344 1.00 98.69 91 TRP A N 1
ATOM 702 C CA . TRP A 1 91 ? -12.300 -0.581 0.073 1.00 98.69 91 TRP A CA 1
ATOM 703 C C . TRP A 1 91 ? -11.994 0.918 -0.051 1.00 98.69 91 TRP A C 1
ATOM 705 O O . TRP A 1 91 ? -11.514 1.368 -1.093 1.00 98.69 91 TRP A O 1
ATOM 715 N N . ALA A 1 92 ? -12.183 1.707 1.009 1.00 98.62 92 ALA A N 1
ATOM 716 C CA . ALA A 1 92 ? -11.812 3.120 0.991 1.00 98.62 92 ALA A CA 1
ATOM 717 C C . ALA A 1 92 ? -10.313 3.310 0.695 1.00 98.62 92 ALA A C 1
ATOM 719 O O . ALA A 1 92 ? -9.943 4.231 -0.033 1.00 98.62 92 ALA A O 1
ATOM 720 N N . GLY A 1 93 ? -9.459 2.419 1.209 1.00 98.19 93 GLY A N 1
ATOM 721 C CA . GLY A 1 93 ? -8.020 2.429 0.958 1.00 98.19 93 GLY A CA 1
ATOM 722 C C . GLY A 1 93 ? -7.621 2.026 -0.466 1.00 98.19 93 GLY A C 1
ATOM 723 O O . GLY A 1 93 ? -6.935 2.789 -1.140 1.00 98.19 93 GLY A O 1
ATOM 724 N N . LEU A 1 94 ? -8.007 0.823 -0.910 1.00 96.94 94 LEU A N 1
ATOM 725 C CA . LEU A 1 94 ? -7.518 0.201 -2.159 1.00 96.94 94 LEU A CA 1
ATOM 726 C C . LEU A 1 94 ? -8.611 -0.471 -3.006 1.00 96.94 94 LEU A C 1
ATOM 728 O O . LEU A 1 94 ? -8.319 -1.232 -3.930 1.00 96.94 94 LEU A O 1
ATOM 732 N N . GLY A 1 95 ? -9.873 -0.213 -2.697 1.00 97.56 95 GLY A N 1
ATOM 733 C CA . GLY A 1 95 ? -11.012 -0.845 -3.339 1.00 97.56 95 GLY A CA 1
ATOM 734 C C . GLY A 1 95 ? -11.151 -0.520 -4.830 1.00 97.56 95 GLY A C 1
ATOM 735 O O . GLY A 1 95 ? -10.796 0.580 -5.265 1.00 97.56 95 GLY A O 1
ATOM 736 N N . PRO A 1 96 ? -11.709 -1.442 -5.634 1.00 97.62 96 PRO A N 1
ATOM 737 C CA . PRO A 1 96 ? -12.124 -1.165 -7.005 1.00 97.62 96 PRO A CA 1
ATOM 738 C C . PRO A 1 96 ? -13.127 -0.010 -7.090 1.00 97.62 96 PRO A C 1
ATOM 740 O O . PRO A 1 96 ? -14.095 0.030 -6.329 1.00 97.62 96 PRO A O 1
ATOM 743 N N . ASN A 1 97 ? -12.929 0.910 -8.039 1.00 96.31 97 ASN A N 1
ATOM 744 C CA . ASN A 1 97 ? -13.862 2.023 -8.279 1.00 96.31 97 ASN A CA 1
ATOM 745 C C . ASN A 1 97 ? -14.273 2.215 -9.748 1.00 96.31 97 ASN A C 1
ATOM 747 O O . ASN A 1 97 ? -15.063 3.112 -10.036 1.00 96.31 97 ASN A O 1
ATOM 751 N N . GLY A 1 98 ? -13.781 1.378 -10.662 1.00 95.31 98 GLY A N 1
ATOM 752 C CA . GLY A 1 98 ? -14.081 1.479 -12.089 1.00 95.31 98 GLY A CA 1
ATOM 753 C C . GLY A 1 98 ? -12.835 1.357 -12.945 1.00 95.31 98 GLY A C 1
ATOM 754 O O . GLY A 1 98 ? -11.920 0.605 -12.600 1.00 95.31 98 GLY A O 1
ATOM 755 N N . ILE A 1 99 ? -12.794 2.103 -14.047 1.00 94.62 99 ILE A N 1
ATOM 756 C CA . ILE A 1 99 ? -11.627 2.178 -14.935 1.00 94.62 99 ILE A CA 1
ATOM 757 C C . ILE A 1 99 ? -11.032 3.583 -14.939 1.00 94.62 99 ILE A C 1
ATOM 759 O O . ILE A 1 99 ? -11.748 4.578 -14.835 1.00 94.62 99 ILE A O 1
ATOM 763 N N . VAL A 1 100 ? -9.713 3.669 -15.078 1.00 94.31 100 VAL A N 1
ATOM 764 C CA . VAL A 1 100 ? -9.015 4.951 -15.230 1.00 94.31 100 VAL A CA 1
ATOM 765 C C . VAL A 1 100 ? -9.328 5.579 -16.588 1.00 94.31 100 VAL A C 1
ATOM 767 O O . VAL A 1 100 ? -9.547 4.866 -17.562 1.00 94.31 100 VAL A O 1
ATOM 770 N N . ALA A 1 101 ? -9.288 6.909 -16.680 1.00 91.94 101 ALA A N 1
ATOM 771 C CA . ALA A 1 101 ? -9.528 7.620 -17.941 1.00 91.94 101 ALA A CA 1
ATOM 772 C C . ALA A 1 101 ? -8.422 7.388 -18.991 1.00 91.94 101 ALA A C 1
ATOM 774 O O . ALA A 1 101 ? -8.693 7.419 -20.187 1.00 91.94 101 ALA A O 1
ATOM 775 N N . ALA A 1 102 ? -7.188 7.117 -18.543 1.00 92.62 102 ALA A N 1
ATOM 776 C CA . ALA A 1 102 ? -6.017 6.899 -19.396 1.00 92.62 102 ALA A CA 1
ATOM 777 C C . ALA A 1 102 ? -5.783 8.025 -20.429 1.00 92.62 102 ALA A C 1
ATOM 779 O O . ALA A 1 102 ? -5.425 7.749 -21.573 1.00 92.62 102 ALA A O 1
ATOM 780 N N . ASP A 1 103 ? -5.943 9.294 -20.027 1.00 92.25 103 ASP A N 1
ATOM 781 C CA . ASP A 1 103 ? -5.782 10.495 -20.873 1.00 92.25 103 ASP A CA 1
ATOM 782 C C . ASP A 1 103 ? -4.311 10.790 -21.261 1.00 92.25 103 ASP A C 1
ATOM 784 O O . ASP A 1 103 ? -3.835 11.926 -21.216 1.00 92.25 103 ASP A O 1
ATOM 788 N N . ILE A 1 104 ? -3.566 9.753 -21.647 1.00 94.06 104 ILE A N 1
ATOM 789 C CA . ILE A 1 104 ? -2.162 9.797 -22.040 1.00 94.06 104 ILE A CA 1
ATOM 790 C C . ILE A 1 104 ? -2.068 9.507 -23.547 1.00 94.06 104 ILE A C 1
ATOM 792 O O . ILE A 1 104 ? -2.552 8.477 -24.023 1.00 94.06 104 ILE A O 1
ATOM 796 N N . PRO A 1 105 ? -1.442 10.380 -24.354 1.00 94.12 105 PRO A N 1
ATOM 797 C CA . PRO A 1 105 ? -1.229 10.090 -25.767 1.00 94.12 105 PRO A CA 1
ATOM 798 C C . PRO A 1 105 ? -0.350 8.846 -25.954 1.00 94.12 105 PRO A C 1
ATOM 800 O O . PRO A 1 105 ? 0.618 8.649 -25.227 1.00 94.12 105 PRO A O 1
ATOM 803 N N . THR A 1 106 ? -0.561 8.060 -27.014 1.00 93.75 106 THR A N 1
ATOM 804 C CA . THR A 1 106 ? 0.326 6.913 -27.326 1.00 93.75 106 THR A CA 1
ATOM 805 C C . THR A 1 106 ? 1.790 7.308 -27.525 1.00 93.75 106 THR A C 1
ATOM 807 O O . THR A 1 106 ? 2.687 6.498 -27.333 1.00 93.75 106 THR A O 1
ATOM 810 N N . ARG A 1 107 ? 2.045 8.559 -27.925 1.00 93.00 107 ARG A N 1
ATOM 811 C CA . ARG A 1 107 ? 3.392 9.142 -28.049 1.00 93.00 107 ARG A CA 1
ATOM 812 C C . ARG A 1 107 ? 3.873 9.866 -26.787 1.00 93.00 107 ARG A C 1
ATOM 814 O O . ARG A 1 107 ? 4.978 10.391 -26.803 1.00 93.00 107 ARG A O 1
ATOM 821 N N . GLY A 1 108 ? 3.043 9.925 -25.754 1.00 93.00 108 GLY A N 1
ATOM 822 C CA . GLY A 1 108 ? 3.329 10.518 -24.451 1.00 93.00 108 GLY A CA 1
ATOM 823 C C . GLY A 1 108 ? 3.364 9.468 -23.345 1.00 93.00 108 GLY A C 1
ATOM 824 O O . GLY A 1 108 ? 2.969 9.781 -22.235 1.00 93.00 108 GLY A O 1
ATOM 825 N N . ASP A 1 109 ? 3.796 8.247 -23.673 1.00 94.62 109 ASP A N 1
ATOM 826 C CA . ASP A 1 109 ? 3.977 7.135 -22.736 1.00 94.62 109 ASP A CA 1
ATOM 827 C C . ASP A 1 109 ? 2.704 6.521 -22.131 1.00 94.62 109 ASP A C 1
ATOM 829 O O . ASP A 1 109 ? 2.642 6.177 -20.954 1.00 94.62 109 ASP A O 1
ATOM 833 N N . LEU A 1 110 ? 1.672 6.309 -22.955 1.00 95.00 110 LEU A N 1
ATOM 834 C CA . LEU A 1 110 ? 0.493 5.527 -22.548 1.00 95.00 110 LEU A CA 1
ATOM 835 C C . LEU A 1 110 ? 0.870 4.111 -22.069 1.00 95.00 110 LEU A C 1
ATOM 837 O O . LEU A 1 110 ? 0.188 3.547 -21.218 1.00 95.00 110 LEU A O 1
ATOM 841 N N . SER A 1 111 ? 1.948 3.540 -22.617 1.00 92.81 111 SER A N 1
ATOM 842 C CA . SER A 1 111 ? 2.451 2.213 -22.252 1.00 92.81 111 SER A CA 1
ATOM 843 C C . SER A 1 111 ? 3.038 2.133 -20.844 1.00 92.81 111 SER A C 1
ATOM 845 O O . SER A 1 111 ? 3.279 1.024 -20.380 1.00 92.81 111 SER A O 1
ATOM 847 N N . SER A 1 112 ? 3.261 3.256 -20.156 1.00 94.19 112 SER A N 1
ATOM 848 C CA . SER A 1 112 ? 3.617 3.239 -18.733 1.00 94.19 112 SER A CA 1
ATOM 849 C C . SER A 1 112 ? 2.496 2.651 -17.870 1.00 94.19 112 SER A C 1
ATOM 851 O O . SER A 1 112 ? 2.786 2.023 -16.857 1.00 94.19 112 SER A O 1
ATOM 853 N N . LEU A 1 113 ? 1.225 2.768 -18.287 1.00 94.94 113 LEU A N 1
ATOM 854 C CA . LEU A 1 113 ? 0.091 2.235 -17.532 1.00 94.94 113 LEU A CA 1
ATOM 855 C C . LEU A 1 113 ? 0.065 0.697 -17.551 1.00 94.94 113 LEU A C 1
ATOM 857 O O . LEU A 1 113 ? 0.042 0.094 -18.626 1.00 94.94 113 LEU A O 1
ATOM 861 N N . LEU A 1 114 ? 0.019 0.059 -16.373 1.00 93.56 114 LEU A N 1
ATOM 862 C CA . LEU A 1 114 ? -0.025 -1.413 -16.271 1.00 93.56 114 LEU A CA 1
ATOM 863 C C . LEU A 1 114 ? -1.438 -1.991 -16.220 1.00 93.56 114 LEU A C 1
ATOM 865 O O . LEU A 1 114 ? -1.626 -3.157 -16.559 1.00 93.56 114 LEU A O 1
ATOM 869 N N . TYR A 1 115 ? -2.437 -1.202 -15.817 1.00 92.19 115 TYR A N 1
ATOM 870 C CA . TYR A 1 115 ? -3.829 -1.647 -15.744 1.00 92.19 115 TYR A CA 1
ATOM 871 C C . TYR A 1 115 ? -4.809 -0.531 -16.123 1.00 92.19 115 TYR A C 1
ATOM 873 O O . TYR A 1 115 ? -4.568 0.643 -15.856 1.00 92.19 115 TYR A O 1
ATOM 881 N N . TRP A 1 116 ? -5.969 -0.903 -16.680 1.00 93.44 116 TRP A N 1
ATOM 882 C CA . TRP A 1 116 ? -7.140 -0.010 -16.772 1.00 93.44 116 TRP A CA 1
ATOM 883 C C . TRP A 1 116 ? -7.964 0.023 -15.493 1.00 93.44 116 TRP A C 1
ATOM 885 O O . TRP A 1 116 ? -8.702 0.973 -15.260 1.00 93.44 116 TRP A O 1
ATOM 895 N N . ALA A 1 117 ? -7.831 -1.006 -14.664 1.00 93.69 117 ALA A N 1
ATOM 896 C CA . ALA A 1 117 ? -8.565 -1.160 -13.425 1.00 93.69 117 ALA A CA 1
ATOM 897 C C . ALA A 1 117 ? -8.218 -0.037 -12.438 1.00 93.69 117 ALA A C 1
ATOM 899 O O . ALA A 1 117 ? -7.084 0.044 -11.974 1.00 93.69 117 ALA A O 1
ATOM 900 N N . GLY A 1 118 ? -9.188 0.816 -12.118 1.00 95.12 118 GLY A N 1
ATOM 901 C CA . GLY A 1 118 ? -9.042 1.892 -11.143 1.00 95.12 118 GLY A CA 1
ATOM 902 C C . GLY A 1 118 ? -9.194 1.400 -9.704 1.00 95.12 118 GLY A C 1
ATOM 903 O O . GLY A 1 118 ? -9.902 0.416 -9.439 1.00 95.12 118 GLY A O 1
ATOM 904 N N . ARG A 1 119 ? -8.533 2.102 -8.781 1.00 96.44 119 ARG A N 1
ATOM 905 C CA . ARG A 1 119 ? -8.685 1.963 -7.328 1.00 96.44 119 ARG A CA 1
ATOM 906 C C . ARG A 1 119 ? -9.076 3.305 -6.701 1.00 96.44 119 ARG A C 1
ATOM 908 O O . ARG A 1 119 ? -8.888 4.363 -7.303 1.00 96.44 119 ARG A O 1
ATOM 915 N N . THR A 1 120 ? -9.626 3.263 -5.490 1.00 97.19 120 THR A N 1
ATOM 916 C CA . THR A 1 120 ? -10.002 4.452 -4.699 1.00 97.19 120 THR A CA 1
ATOM 917 C C . THR A 1 120 ? -8.816 5.358 -4.355 1.00 97.19 120 THR A C 1
ATOM 919 O O . THR A 1 120 ? -8.998 6.570 -4.220 1.00 97.19 120 THR A O 1
ATOM 922 N N . ALA A 1 121 ? -7.605 4.806 -4.258 1.00 96.25 121 ALA A N 1
ATOM 923 C CA . ALA A 1 121 ? -6.361 5.565 -4.161 1.00 96.25 121 ALA A CA 1
ATOM 924 C C . ALA A 1 121 ? -5.614 5.603 -5.510 1.00 96.25 121 ALA A C 1
ATOM 926 O O . ALA A 1 121 ? -5.584 4.594 -6.219 1.00 96.25 121 ALA A O 1
ATOM 927 N N . PRO A 1 122 ? -4.981 6.739 -5.864 1.00 93.44 122 PRO A N 1
ATOM 928 C CA . PRO A 1 122 ? -4.130 6.827 -7.043 1.00 93.44 122 PRO A CA 1
ATOM 929 C C . PRO A 1 122 ? -2.821 6.059 -6.830 1.00 93.44 122 PRO A C 1
ATOM 931 O O . PRO A 1 122 ? -2.310 5.996 -5.714 1.00 93.44 122 PRO A O 1
ATOM 934 N N . GLY A 1 123 ? -2.244 5.547 -7.914 1.00 92.81 123 GLY A N 1
ATOM 935 C CA . GLY A 1 123 ? -0.904 4.961 -7.940 1.00 92.81 123 GLY A CA 1
ATOM 936 C C . GLY A 1 123 ? -0.136 5.440 -9.163 1.00 92.81 123 GLY A C 1
ATOM 937 O O . GLY A 1 123 ? -0.746 5.783 -10.183 1.00 92.81 123 GLY A O 1
ATOM 938 N N . SER A 1 124 ? 1.193 5.482 -9.059 1.00 92.81 124 SER A N 1
ATOM 939 C CA . SER A 1 124 ? 2.026 5.746 -10.234 1.00 92.81 124 SER A CA 1
ATOM 940 C C . SER A 1 124 ? 1.749 4.675 -11.281 1.00 92.81 124 SER A C 1
ATOM 942 O O . SER A 1 124 ? 1.520 3.514 -10.943 1.00 92.81 124 SER A O 1
ATOM 944 N N . SER A 1 125 ? 1.664 5.082 -12.547 1.00 94.12 125 SER A N 1
ATOM 945 C CA . SER A 1 125 ? 1.474 4.153 -13.665 1.00 94.12 125 SER A CA 1
ATOM 946 C C . SER A 1 125 ? 0.240 3.229 -13.567 1.00 94.12 125 SER A C 1
ATOM 948 O O . SER A 1 125 ? 0.135 2.238 -14.290 1.00 94.12 125 SER A O 1
ATOM 950 N N . ASN A 1 126 ? -0.705 3.529 -12.668 1.00 95.06 126 ASN A N 1
ATOM 951 C CA . ASN A 1 126 ? -1.792 2.629 -12.275 1.00 95.06 126 ASN A CA 1
ATOM 952 C C . ASN A 1 126 ? -1.329 1.160 -12.125 1.00 95.06 126 ASN A C 1
ATOM 954 O O . ASN A 1 126 ? -1.966 0.233 -12.629 1.00 95.06 126 ASN A O 1
ATOM 958 N N . ASP A 1 127 ? -0.167 0.971 -11.496 1.00 91.81 127 ASP A N 1
ATOM 959 C CA . ASP A 1 127 ? 0.591 -0.284 -11.425 1.00 91.81 127 ASP A CA 1
ATOM 960 C C . ASP A 1 127 ? 0.043 -1.309 -10.419 1.00 91.81 127 ASP A C 1
ATOM 962 O O . ASP A 1 127 ? 0.453 -2.475 -10.424 1.00 91.81 127 ASP A O 1
ATOM 966 N N . ASN A 1 128 ? -0.885 -0.870 -9.563 1.00 89.75 128 ASN A N 1
ATOM 967 C CA . ASN A 1 128 ? -1.409 -1.615 -8.426 1.00 89.75 128 ASN A CA 1
ATOM 968 C C . ASN A 1 128 ? -0.301 -2.217 -7.535 1.00 89.75 128 ASN A C 1
ATOM 970 O O . ASN A 1 128 ? -0.480 -3.312 -7.011 1.00 89.75 128 ASN A O 1
ATOM 974 N N . SER A 1 129 ? 0.827 -1.516 -7.357 1.00 92.50 129 SER A N 1
ATOM 975 C CA . SER A 1 129 ? 1.988 -2.007 -6.592 1.00 92.50 129 SER A CA 1
ATOM 976 C C . SER A 1 129 ? 1.785 -2.048 -5.079 1.00 92.50 129 SER A C 1
ATOM 978 O O . SER A 1 129 ? 2.564 -2.691 -4.383 1.00 92.50 129 SER A O 1
ATOM 980 N N . VAL A 1 130 ? 0.763 -1.373 -4.549 1.00 97.06 130 VAL A N 1
ATOM 981 C CA . VAL A 1 130 ? 0.430 -1.387 -3.120 1.00 97.06 130 VAL A CA 1
ATOM 982 C C . VAL A 1 130 ? -0.745 -2.321 -2.873 1.00 97.06 130 VAL A C 1
ATOM 984 O O . VAL A 1 130 ? -1.817 -2.118 -3.441 1.00 97.06 130 VAL A O 1
ATOM 987 N N . ASP A 1 131 ? -0.559 -3.286 -1.983 1.00 97.25 131 ASP A N 1
ATOM 988 C CA . ASP A 1 131 ? -1.613 -4.115 -1.399 1.00 97.25 131 ASP A CA 1
ATOM 989 C C . ASP A 1 131 ? -1.797 -3.766 0.084 1.00 97.25 131 ASP A C 1
ATOM 991 O O . ASP A 1 131 ? -1.099 -2.902 0.626 1.00 97.25 131 ASP A O 1
ATOM 995 N N . LEU A 1 132 ? -2.759 -4.403 0.755 1.00 98.44 132 LEU A N 1
ATOM 996 C CA . LEU A 1 132 ? -3.088 -4.099 2.146 1.00 98.44 132 LEU A CA 1
ATOM 997 C C . LEU A 1 132 ? -3.066 -5.360 2.997 1.00 98.44 132 LEU A C 1
ATOM 999 O O . LEU A 1 132 ? -3.918 -6.225 2.843 1.00 98.44 132 LEU A O 1
ATOM 1003 N N . LEU A 1 133 ? -2.124 -5.445 3.928 1.00 98.69 133 LEU A N 1
ATOM 1004 C CA . LEU A 1 133 ? -2.193 -6.434 4.995 1.00 98.69 133 LEU A CA 1
ATOM 1005 C C . LEU A 1 133 ? -3.197 -5.955 6.043 1.00 98.69 133 LEU A C 1
ATOM 1007 O O . LEU A 1 133 ? -3.153 -4.798 6.470 1.00 98.69 133 LEU A O 1
ATOM 1011 N N . ILE A 1 134 ? -4.098 -6.838 6.453 1.00 98.69 134 ILE A N 1
ATOM 1012 C CA . ILE A 1 134 ? -5.083 -6.589 7.493 1.00 98.69 134 ILE A CA 1
ATOM 1013 C C . ILE A 1 134 ? -4.786 -7.524 8.658 1.00 98.69 134 ILE A C 1
ATOM 1015 O O . ILE A 1 134 ? -4.867 -8.742 8.535 1.00 98.69 134 ILE A O 1
ATOM 1019 N N . ILE A 1 135 ? -4.383 -6.936 9.781 1.00 98.38 135 ILE A N 1
ATOM 1020 C CA . ILE A 1 135 ? -3.944 -7.652 10.978 1.00 98.38 135 ILE A CA 1
ATOM 1021 C C . ILE A 1 135 ? -5.005 -7.452 12.062 1.00 98.38 135 ILE A C 1
ATOM 1023 O O . ILE A 1 135 ? -5.152 -6.352 12.600 1.00 98.38 135 ILE A O 1
ATOM 1027 N N . SER A 1 136 ? -5.742 -8.505 12.395 1.00 97.56 136 SER A N 1
ATOM 1028 C CA . SER A 1 136 ? -6.849 -8.479 13.358 1.00 97.56 136 SER A CA 1
ATOM 1029 C C . SER A 1 136 ? -6.705 -9.593 14.401 1.00 97.56 136 SER A C 1
ATOM 1031 O O . SER A 1 136 ? -5.698 -10.297 14.451 1.00 97.56 136 SER A O 1
ATOM 1033 N N . ASP A 1 137 ? -7.720 -9.776 15.247 1.00 96.31 137 ASP A N 1
ATOM 1034 C CA . ASP A 1 137 ? -7.770 -10.907 16.186 1.00 96.31 137 ASP A CA 1
ATOM 1035 C C . ASP A 1 137 ? -7.930 -12.261 15.489 1.00 96.31 137 ASP A C 1
ATOM 1037 O O . ASP A 1 137 ? -7.696 -13.297 16.104 1.00 96.31 137 ASP A O 1
ATOM 1041 N N . ARG A 1 138 ? -8.313 -12.255 14.206 1.00 96.38 138 ARG A N 1
ATOM 1042 C CA . ARG A 1 138 ? -8.426 -13.453 13.364 1.00 96.38 138 ARG A CA 1
ATOM 1043 C C . ARG A 1 138 ? -7.099 -13.845 12.709 1.00 96.38 138 ARG A C 1
ATOM 1045 O O . ARG A 1 138 ? -7.045 -14.885 12.064 1.00 96.38 138 ARG A O 1
ATOM 1052 N N . GLY A 1 139 ? -6.062 -13.018 12.858 1.00 96.88 139 GLY A N 1
ATOM 1053 C CA . GLY A 1 139 ? -4.757 -13.229 12.248 1.00 96.88 139 GLY A CA 1
ATOM 1054 C C . GLY A 1 139 ? -4.407 -12.177 11.198 1.00 96.88 139 GLY A C 1
ATOM 1055 O O . GLY A 1 139 ? -4.701 -10.992 11.381 1.00 96.88 139 GLY A O 1
ATOM 1056 N N . VAL A 1 140 ? -3.728 -12.600 10.134 1.00 98.50 140 VAL A N 1
ATOM 1057 C CA . VAL A 1 140 ? -3.228 -11.738 9.059 1.00 98.50 140 VAL A CA 1
ATOM 1058 C C . VAL A 1 140 ? -3.786 -12.197 7.723 1.00 98.50 140 VAL A C 1
ATOM 1060 O O . VAL A 1 140 ? -3.552 -13.330 7.301 1.00 98.50 140 VAL A O 1
ATOM 1063 N N . ASP A 1 141 ? -4.435 -11.275 7.023 1.00 98.69 141 ASP A N 1
ATOM 1064 C CA . ASP A 1 141 ? -4.902 -11.465 5.657 1.00 98.69 141 ASP A CA 1
ATOM 1065 C C . ASP A 1 141 ? -4.283 -10.414 4.729 1.00 98.69 141 ASP A C 1
ATOM 1067 O O . ASP A 1 141 ? -4.051 -9.269 5.117 1.00 98.69 141 ASP A O 1
ATOM 1071 N N . LEU A 1 142 ? -4.025 -10.782 3.479 1.00 98.62 142 LEU A N 1
ATOM 1072 C CA . LEU A 1 142 ? -3.652 -9.859 2.414 1.00 98.62 142 LEU A CA 1
ATOM 1073 C C . LEU A 1 142 ? -4.887 -9.525 1.579 1.00 98.62 142 LEU A C 1
ATOM 1075 O O . LEU A 1 142 ? -5.447 -10.397 0.923 1.00 98.62 142 LEU A O 1
ATOM 1079 N N . TYR A 1 143 ? -5.285 -8.258 1.569 1.00 98.44 143 TYR A N 1
ATOM 1080 C CA . TYR A 1 143 ? -6.341 -7.731 0.716 1.00 98.44 143 TYR A CA 1
ATOM 1081 C C . TYR A 1 143 ? -5.766 -7.223 -0.610 1.00 98.44 143 TYR A C 1
ATOM 1083 O O . TYR A 1 143 ? -5.068 -6.205 -0.667 1.00 98.44 143 TYR A O 1
ATOM 1091 N N . ARG A 1 144 ? -6.104 -7.935 -1.688 1.00 96.25 144 ARG A N 1
ATOM 1092 C CA . ARG A 1 144 ? -5.758 -7.626 -3.078 1.00 96.25 144 ARG A CA 1
ATOM 1093 C C . ARG A 1 144 ? -6.996 -7.819 -3.961 1.00 96.25 144 ARG A C 1
ATOM 1095 O O . ARG A 1 144 ? -7.163 -8.867 -4.591 1.00 96.25 144 ARG A O 1
ATOM 1102 N N . PRO A 1 145 ? -7.884 -6.816 -4.052 1.00 92.12 145 PRO A N 1
ATOM 1103 C CA . PRO A 1 145 ? -9.002 -6.891 -4.974 1.00 92.12 145 PRO A CA 1
ATOM 1104 C C . PRO A 1 145 ? -8.432 -6.835 -6.399 1.00 92.12 145 PRO A C 1
ATOM 1106 O O . PRO A 1 145 ? -7.708 -5.899 -6.756 1.00 92.12 145 PRO A O 1
ATOM 1109 N N . GLY A 1 146 ? -8.694 -7.880 -7.187 1.00 89.94 146 GLY A N 1
ATOM 1110 C CA . GLY A 1 146 ? -8.117 -8.067 -8.519 1.00 89.94 146 GLY A CA 1
ATOM 1111 C C . GLY A 1 146 ? -8.435 -6.941 -9.514 1.00 89.94 146 GLY A C 1
ATOM 1112 O O . GLY A 1 146 ? -9.034 -5.909 -9.199 1.00 89.94 146 GLY A O 1
ATOM 1113 N N . THR A 1 147 ? -8.043 -7.133 -10.769 1.00 91.06 147 THR A N 1
ATOM 1114 C CA . THR A 1 147 ? -8.145 -6.103 -11.819 1.00 91.06 147 THR A CA 1
ATOM 1115 C C . THR A 1 147 ? -9.438 -6.169 -12.636 1.00 91.06 147 THR A C 1
ATOM 1117 O O . THR A 1 147 ? -9.662 -5.315 -13.490 1.00 91.06 147 THR A O 1
ATOM 1120 N N . ALA A 1 148 ? -10.315 -7.141 -12.374 1.00 89.56 148 ALA A N 1
ATOM 1121 C CA . ALA A 1 148 ? -11.602 -7.254 -13.054 1.00 89.56 148 ALA A CA 1
ATOM 1122 C C . ALA A 1 148 ? -12.504 -6.050 -12.739 1.00 89.56 148 ALA A C 1
ATOM 1124 O O . ALA A 1 148 ? -12.630 -5.647 -11.580 1.00 89.56 148 ALA A O 1
ATOM 1125 N N . ARG A 1 149 ? -13.118 -5.466 -13.771 1.00 92.06 149 ARG A N 1
ATOM 1126 C CA . ARG A 1 149 ? -14.064 -4.350 -13.645 1.00 92.06 149 ARG A CA 1
ATOM 1127 C C . ARG A 1 149 ? -15.305 -4.625 -14.476 1.00 92.06 149 ARG A C 1
ATOM 1129 O O . ARG A 1 149 ? -15.193 -5.022 -15.634 1.00 92.06 149 ARG A O 1
ATOM 1136 N N . SER A 1 150 ? -16.467 -4.393 -13.879 1.00 91.50 150 SER A N 1
ATOM 1137 C CA . SER A 1 150 ? -17.771 -4.618 -14.504 1.00 91.50 150 SER A CA 1
ATOM 1138 C C . SER A 1 150 ? -18.280 -3.381 -15.248 1.00 91.50 150 SER A C 1
ATOM 1140 O O . SER A 1 150 ? -19.019 -3.501 -16.226 1.00 91.50 150 SER A O 1
ATOM 1142 N N . LYS A 1 151 ? -17.871 -2.184 -14.805 1.00 93.81 151 LYS A N 1
ATOM 1143 C CA . LYS A 1 151 ? -18.351 -0.891 -15.310 1.00 93.81 151 LYS A CA 1
ATOM 1144 C C . LYS A 1 151 ? -17.274 0.200 -15.186 1.00 93.81 151 LYS A C 1
ATOM 1146 O O . LYS A 1 151 ? -16.354 0.061 -14.379 1.00 93.81 151 LYS A O 1
ATOM 1151 N N . PRO A 1 152 ? -17.389 1.322 -15.930 1.00 93.75 152 PRO A N 1
ATOM 1152 C CA . PRO A 1 152 ? -16.478 2.456 -15.770 1.00 93.75 152 PRO A CA 1
ATOM 1153 C C . PRO A 1 152 ? -16.537 3.114 -14.389 1.00 93.75 152 PRO A C 1
ATOM 1155 O O . PRO A 1 152 ? -15.539 3.673 -13.951 1.00 93.75 152 PRO A O 1
ATOM 1158 N N . VAL A 1 153 ? -17.687 3.022 -13.717 1.00 96.31 153 VAL A N 1
ATOM 1159 C CA . VAL A 1 153 ? -17.906 3.382 -12.312 1.00 96.31 153 VAL A CA 1
ATOM 1160 C C . VAL A 1 153 ? -18.534 2.167 -11.646 1.00 96.31 153 VAL A C 1
ATOM 1162 O O . VAL A 1 153 ? -19.559 1.680 -12.116 1.00 96.31 153 VAL A O 1
ATOM 1165 N N . GLU A 1 154 ? -17.909 1.638 -10.595 1.00 96.00 154 GLU A N 1
ATOM 1166 C CA . GLU A 1 154 ? -18.369 0.367 -10.018 1.00 96.00 154 GLU A CA 1
ATOM 1167 C C . GLU A 1 154 ? -19.574 0.497 -9.088 1.00 96.00 154 GLU A C 1
ATOM 1169 O O . GLU A 1 154 ? -20.366 -0.438 -9.018 1.00 96.00 154 GLU A O 1
ATOM 1174 N N . ILE A 1 155 ? -19.695 1.610 -8.363 1.00 96.25 155 ILE A N 1
ATOM 1175 C CA . ILE A 1 155 ? -20.770 1.832 -7.393 1.00 96.25 155 ILE A CA 1
ATOM 1176 C C . ILE A 1 155 ? -21.554 3.069 -7.815 1.00 96.25 155 ILE A C 1
ATOM 1178 O O . ILE A 1 155 ? -21.104 4.194 -7.599 1.00 96.25 155 ILE A O 1
ATOM 1182 N N . GLU A 1 156 ? -22.712 2.852 -8.435 1.00 95.06 156 GLU A N 1
ATOM 1183 C CA . GLU A 1 156 ? -23.603 3.927 -8.893 1.00 95.06 156 GLU A CA 1
ATOM 1184 C C . GLU A 1 156 ? -24.816 4.118 -7.969 1.00 95.06 156 GLU A C 1
ATOM 1186 O O . GLU A 1 156 ? -25.381 5.212 -7.905 1.00 95.06 156 GLU A O 1
ATOM 1191 N N . GLY A 1 157 ? -25.187 3.077 -7.220 1.00 94.69 157 GLY A N 1
ATOM 1192 C CA . GLY A 1 157 ? -26.365 3.070 -6.365 1.00 94.69 157 GLY A CA 1
ATOM 1193 C C . GLY A 1 157 ? -26.467 1.833 -5.465 1.00 94.69 157 GLY A C 1
ATOM 1194 O O . GLY A 1 157 ? -25.542 1.013 -5.423 1.00 94.69 157 GLY A O 1
ATOM 1195 N N . PRO A 1 158 ? -27.584 1.693 -4.730 1.00 93.81 158 PRO A N 1
ATOM 1196 C CA . PRO A 1 158 ? -27.785 0.637 -3.735 1.00 93.81 158 PRO A CA 1
ATOM 1197 C C . PRO A 1 158 ? -27.639 -0.798 -4.246 1.00 93.81 158 PRO A C 1
ATOM 1199 O O . PRO A 1 158 ? -27.264 -1.696 -3.490 1.00 93.81 158 PRO A O 1
ATOM 1202 N N . GLU A 1 159 ? -27.902 -1.016 -5.530 1.00 92.69 159 GLU A N 1
ATOM 1203 C CA . GLU A 1 159 ? -27.736 -2.286 -6.232 1.00 92.69 159 GLU A CA 1
ATOM 1204 C C . GLU A 1 159 ? -26.274 -2.721 -6.404 1.00 92.69 159 GLU A C 1
ATOM 1206 O O . GLU A 1 159 ? -26.029 -3.887 -6.701 1.00 92.69 159 GLU A O 1
ATOM 1211 N N . ASP A 1 160 ? -25.314 -1.812 -6.214 1.00 95.38 160 ASP A N 1
ATOM 1212 C CA . ASP A 1 160 ? -23.878 -2.076 -6.338 1.00 95.38 160 ASP A CA 1
ATOM 1213 C C . ASP A 1 160 ? -23.169 -2.150 -4.967 1.00 95.38 160 ASP A C 1
ATOM 1215 O O . ASP A 1 160 ? -22.006 -2.544 -4.900 1.00 95.38 160 ASP A O 1
ATOM 1219 N N . TYR A 1 161 ? -23.836 -1.813 -3.853 1.00 95.56 161 TYR A N 1
ATOM 1220 C CA . TYR A 1 161 ? -23.197 -1.743 -2.525 1.00 95.56 161 TYR A CA 1
ATOM 1221 C C . TYR A 1 161 ? -22.592 -3.073 -2.062 1.00 95.56 161 TYR A C 1
ATOM 1223 O O . TYR A 1 161 ? -21.514 -3.084 -1.463 1.00 95.56 161 TYR A O 1
ATOM 1231 N N . TRP A 1 162 ? -23.229 -4.196 -2.404 1.00 95.00 162 TRP A N 1
ATOM 1232 C CA . TRP A 1 162 ? -22.741 -5.547 -2.103 1.00 95.00 162 TRP A CA 1
ATOM 1233 C C . TRP A 1 162 ? -21.328 -5.817 -2.643 1.00 95.00 162 TRP A C 1
ATOM 1235 O O . TRP A 1 162 ? -20.616 -6.665 -2.100 1.00 95.00 162 TRP A O 1
ATOM 1245 N N . LYS A 1 163 ? -20.889 -5.079 -3.676 1.00 96.56 163 LYS A N 1
ATOM 1246 C CA . LYS A 1 163 ? -19.566 -5.249 -4.282 1.00 96.56 163 LYS A CA 1
ATOM 1247 C C . LYS A 1 163 ? -18.429 -5.027 -3.286 1.00 96.56 163 LYS A C 1
ATOM 1249 O O . LYS A 1 163 ? -17.410 -5.701 -3.394 1.00 96.56 163 LYS A O 1
ATOM 1254 N N . VAL A 1 164 ? -18.608 -4.149 -2.292 1.00 97.81 164 VAL A N 1
ATOM 1255 C CA . VAL A 1 164 ? -17.611 -3.909 -1.231 1.00 97.81 164 VAL A CA 1
ATOM 1256 C C . VAL A 1 164 ? -17.275 -5.212 -0.502 1.00 97.81 164 VAL A C 1
ATOM 1258 O O . VAL A 1 164 ? -16.105 -5.590 -0.427 1.00 97.81 164 VAL A O 1
ATOM 1261 N N . LEU A 1 165 ? -18.297 -5.941 -0.039 1.00 97.69 165 LEU A N 1
ATOM 1262 C CA . LEU A 1 165 ? -18.115 -7.241 0.612 1.00 97.69 165 LEU A CA 1
ATOM 1263 C C . LEU A 1 165 ? -17.665 -8.320 -0.365 1.00 97.69 165 LEU A C 1
ATOM 1265 O O . LEU A 1 165 ? -16.869 -9.174 0.011 1.00 97.69 165 LEU A O 1
ATOM 1269 N N . HIS A 1 166 ? -18.135 -8.284 -1.613 1.00 96.44 166 HIS A N 1
ATOM 1270 C CA . HIS A 1 166 ? -17.658 -9.215 -2.627 1.00 96.44 166 HIS A CA 1
ATOM 1271 C C . HIS A 1 166 ? -16.143 -9.101 -2.815 1.00 96.44 166 HIS A C 1
ATOM 1273 O O . HIS A 1 166 ? -15.442 -10.087 -2.619 1.00 96.44 166 HIS A O 1
ATOM 1279 N N . TRP A 1 167 ? -15.623 -7.902 -3.100 1.00 97.31 167 TRP A N 1
ATOM 1280 C CA . TRP A 1 167 ? -14.186 -7.701 -3.287 1.00 97.31 167 TRP A CA 1
ATOM 1281 C C . TRP A 1 167 ? -13.380 -7.989 -2.035 1.00 97.31 167 TRP A C 1
ATOM 1283 O O . TRP A 1 167 ? -12.256 -8.463 -2.156 1.00 97.31 167 TRP A O 1
ATOM 1293 N N . TYR A 1 168 ? -13.920 -7.690 -0.855 1.00 98.00 168 TYR A N 1
ATOM 1294 C CA . TYR A 1 168 ? -13.294 -8.064 0.405 1.00 98.00 168 TYR A CA 1
ATOM 1295 C C . TYR A 1 168 ? -13.183 -9.592 0.507 1.00 98.00 168 TYR A C 1
ATOM 1297 O O . TYR A 1 168 ? -12.082 -10.124 0.461 1.00 98.00 168 TYR A O 1
ATOM 1305 N N . ARG A 1 169 ? -14.295 -10.328 0.471 1.00 96.50 169 ARG A N 1
ATOM 1306 C CA . ARG A 1 169 ? -14.309 -11.796 0.607 1.00 96.50 169 ARG A CA 1
ATOM 1307 C C . ARG A 1 169 ? -13.504 -12.529 -0.467 1.00 96.50 169 ARG A C 1
ATOM 1309 O O . ARG A 1 169 ? -12.858 -13.524 -0.160 1.00 96.50 169 ARG A O 1
ATOM 1316 N N . THR A 1 170 ? -13.540 -12.074 -1.720 1.00 95.81 170 THR A N 1
ATOM 1317 C CA . THR A 1 170 ? -12.813 -12.731 -2.823 1.00 95.81 170 THR A CA 1
ATOM 1318 C C . THR A 1 170 ? -11.381 -12.238 -2.986 1.00 95.81 170 THR A C 1
ATOM 1320 O O . THR A 1 170 ? -10.595 -12.884 -3.672 1.00 95.81 170 THR A O 1
ATOM 1323 N N . GLY A 1 171 ? -11.061 -11.062 -2.443 1.00 96.00 171 GLY A N 1
ATOM 1324 C CA . GLY A 1 171 ? -9.747 -10.430 -2.548 1.00 96.00 171 GLY A CA 1
ATOM 1325 C C . GLY A 1 171 ? -8.836 -10.705 -1.358 1.00 96.00 171 GLY A C 1
ATOM 1326 O O . GLY A 1 171 ? -7.693 -10.258 -1.387 1.00 96.00 171 GLY A O 1
ATOM 1327 N N . LEU A 1 172 ? -9.320 -11.395 -0.322 1.00 97.62 172 LEU A N 1
ATOM 1328 C CA . LEU A 1 172 ? -8.504 -11.802 0.815 1.00 97.62 172 LEU A CA 1
ATOM 1329 C C . LEU A 1 172 ? -7.750 -13.100 0.534 1.00 97.62 172 LEU A C 1
ATOM 1331 O O . LEU A 1 172 ? -8.317 -14.099 0.089 1.00 97.62 172 LEU A O 1
ATOM 1335 N N . GLN A 1 173 ? -6.471 -13.088 0.883 1.00 98.00 173 GLN A N 1
ATOM 1336 C CA . GLN A 1 173 ? -5.629 -14.264 1.008 1.00 98.00 173 GLN A CA 1
ATOM 1337 C C . GLN A 1 173 ? -5.171 -14.378 2.460 1.00 98.00 173 GLN A C 1
ATOM 1339 O O . GLN A 1 173 ? -4.448 -13.513 2.949 1.00 98.00 173 GLN A O 1
ATOM 1344 N N . HIS A 1 174 ? -5.564 -15.456 3.131 1.00 98.12 174 HIS A N 1
ATOM 1345 C CA . HIS A 1 174 ? -5.154 -15.709 4.507 1.00 98.12 174 HIS A CA 1
ATOM 1346 C C . HIS A 1 174 ? -3.675 -16.099 4.591 1.00 98.12 174 HIS A C 1
ATOM 1348 O O . HIS A 1 174 ? -3.221 -16.953 3.825 1.00 98.12 174 HIS A O 1
ATOM 1354 N N . LEU A 1 175 ? -2.933 -15.475 5.510 1.00 98.12 175 LEU A N 1
ATOM 1355 C CA . LEU A 1 175 ? -1.486 -15.662 5.670 1.00 98.12 175 LEU A CA 1
ATOM 1356 C C . LEU A 1 175 ? -1.096 -16.279 7.017 1.00 98.12 175 LEU A C 1
ATOM 1358 O O . LEU A 1 175 ? -0.114 -17.014 7.083 1.00 98.12 175 LEU A O 1
ATOM 1362 N N . SER A 1 176 ? -1.823 -15.967 8.089 1.00 96.88 176 SER A N 1
ATOM 1363 C CA . SER A 1 176 ? -1.502 -16.420 9.447 1.00 96.88 176 SER A CA 1
ATOM 1364 C C . SER A 1 176 ? -2.738 -16.384 10.335 1.00 96.88 176 SER A C 1
ATOM 1366 O O . SER A 1 176 ? -3.459 -15.392 10.304 1.00 96.88 176 SER A O 1
ATOM 1368 N N . ASP A 1 177 ? -2.912 -17.385 11.201 1.00 96.12 177 ASP A N 1
ATOM 1369 C CA . ASP A 1 177 ? -3.979 -17.435 12.216 1.00 96.12 177 ASP A CA 1
ATOM 1370 C C . ASP A 1 177 ? -3.716 -16.506 13.421 1.00 96.12 177 ASP A C 1
ATOM 1372 O O . ASP A 1 177 ? -4.559 -16.359 14.307 1.00 96.12 177 ASP A O 1
ATOM 1376 N N . SER A 1 178 ? -2.529 -15.895 13.502 1.00 93.88 178 SER A N 1
ATOM 1377 C CA . SER A 1 178 ? -2.124 -15.042 14.623 1.00 93.88 178 SER A CA 1
ATOM 1378 C C . SER A 1 178 ? -1.569 -13.699 14.171 1.00 93.88 178 SER A C 1
ATOM 1380 O O . SER A 1 178 ? -0.975 -13.577 13.097 1.00 93.88 178 SER A O 1
ATOM 1382 N N . ARG A 1 179 ? -1.709 -12.694 15.044 1.00 95.19 179 ARG A N 1
ATOM 1383 C CA . ARG A 1 179 ? -1.005 -11.408 14.939 1.00 95.19 179 ARG A CA 1
ATOM 1384 C C . ARG A 1 179 ? 0.518 -11.636 14.883 1.00 95.19 179 ARG A C 1
ATOM 1386 O O . ARG A 1 179 ? 0.990 -12.638 15.427 1.00 95.19 179 ARG A O 1
ATOM 1393 N N . PRO A 1 180 ? 1.291 -10.718 14.276 1.00 95.56 180 PRO A N 1
ATOM 1394 C CA . PRO A 1 180 ? 2.746 -10.794 14.325 1.00 95.56 180 PRO A CA 1
ATOM 1395 C C . PRO A 1 180 ? 3.239 -10.664 15.771 1.00 95.56 180 PRO A C 1
ATOM 1397 O O . PRO A 1 180 ? 2.657 -9.934 16.580 1.00 95.56 180 PRO A O 1
ATOM 1400 N N . ASP A 1 181 ? 4.345 -11.331 16.082 1.00 94.50 181 ASP A N 1
ATOM 1401 C CA . ASP A 1 181 ? 4.993 -11.370 17.398 1.00 94.50 181 ASP A CA 1
ATOM 1402 C C . ASP A 1 181 ? 5.813 -10.099 17.694 1.00 94.50 181 ASP A C 1
ATOM 1404 O O . ASP A 1 181 ? 6.902 -10.146 18.263 1.00 94.50 181 ASP A O 1
ATOM 1408 N N . VAL A 1 182 ? 5.261 -8.937 17.333 1.00 93.56 182 VAL A N 1
ATOM 1409 C CA . VAL A 1 182 ? 5.843 -7.618 17.593 1.00 93.56 182 VAL A CA 1
ATOM 1410 C C . VAL A 1 182 ? 4.928 -6.767 18.462 1.00 93.56 182 VAL A C 1
ATOM 1412 O O . VAL A 1 182 ? 3.705 -6.753 18.326 1.00 93.56 182 VAL A O 1
ATOM 1415 N N . ASP A 1 183 ? 5.543 -5.994 19.343 1.00 91.69 183 ASP A N 1
ATOM 1416 C CA . ASP A 1 183 ? 4.891 -5.027 20.218 1.00 91.69 183 ASP A CA 1
ATOM 1417 C C . ASP A 1 183 ? 5.878 -3.954 20.683 1.00 91.69 183 ASP A C 1
ATOM 1419 O O . ASP A 1 183 ? 7.044 -3.913 20.293 1.00 91.69 183 ASP A O 1
ATOM 1423 N N . TRP A 1 184 ? 5.413 -3.065 21.553 1.00 90.56 184 TRP A N 1
ATOM 1424 C CA . TRP A 1 184 ? 6.207 -1.964 22.083 1.00 90.56 184 TRP A CA 1
ATOM 1425 C C . TRP A 1 184 ? 7.489 -2.378 22.823 1.00 90.56 184 TRP A C 1
ATOM 1427 O O . TRP A 1 184 ? 8.461 -1.619 22.806 1.00 90.56 184 TRP A O 1
ATOM 1437 N N . SER A 1 185 ? 7.498 -3.544 23.479 1.00 88.94 185 SER A N 1
ATOM 1438 C CA . SER A 1 185 ? 8.653 -4.070 24.226 1.00 88.94 185 SER A CA 1
ATOM 1439 C C . SER A 1 185 ? 9.622 -4.888 23.374 1.00 88.94 185 SER A C 1
ATOM 1441 O O . SER A 1 185 ? 10.757 -5.119 23.795 1.00 88.94 185 SER A O 1
ATOM 1443 N N . THR A 1 186 ? 9.201 -5.291 22.176 1.00 91.50 186 THR A N 1
ATOM 1444 C CA . THR A 1 186 ? 10.018 -6.077 21.248 1.00 91.50 186 THR A CA 1
ATOM 1445 C C . THR A 1 186 ? 11.295 -5.318 20.912 1.00 91.50 186 THR A C 1
ATOM 1447 O O . THR A 1 186 ? 11.252 -4.220 20.359 1.00 91.50 186 THR A O 1
ATOM 1450 N N . SER A 1 187 ? 12.443 -5.875 21.284 1.00 91.81 187 SER A N 1
ATOM 1451 C CA . SER A 1 187 ? 13.747 -5.239 21.107 1.00 91.81 187 SER A CA 1
ATOM 1452 C C . SER A 1 187 ? 14.861 -6.289 21.087 1.00 91.81 187 SER A C 1
ATOM 1454 O O . SER A 1 187 ? 14.704 -7.348 21.697 1.00 91.81 187 SER A O 1
ATOM 1456 N N . PRO A 1 188 ? 15.995 -6.024 20.408 1.00 90.44 188 PRO A N 1
ATOM 1457 C CA . PRO A 1 188 ? 17.102 -6.970 20.384 1.00 90.44 188 PRO A CA 1
ATOM 1458 C C . PRO A 1 188 ? 17.604 -7.326 21.796 1.00 90.44 188 PRO A C 1
ATOM 1460 O O . PRO A 1 188 ? 17.714 -6.427 22.647 1.00 90.44 188 PRO A O 1
ATOM 1463 N N . PRO A 1 189 ? 17.962 -8.599 22.057 1.00 87.75 189 PRO A N 1
ATOM 1464 C CA . PRO A 1 189 ? 18.480 -9.031 23.351 1.00 87.75 189 PRO A CA 1
ATOM 1465 C C . PRO A 1 189 ? 19.664 -8.184 23.838 1.00 87.75 189 PRO A C 1
ATOM 1467 O O . PRO A 1 189 ? 20.564 -7.834 23.078 1.00 87.75 189 PRO A O 1
ATOM 1470 N N . GLY A 1 190 ? 19.678 -7.861 25.133 1.00 89.00 190 GLY A N 1
ATOM 1471 C CA . GLY A 1 190 ? 20.746 -7.063 25.752 1.00 89.00 190 GLY A CA 1
ATOM 1472 C C . GLY A 1 190 ? 20.635 -5.550 25.531 1.00 89.00 190 GLY A C 1
ATOM 1473 O O . GLY A 1 190 ? 21.486 -4.802 26.013 1.00 89.00 190 GLY A O 1
ATOM 1474 N N . THR A 1 191 ? 19.589 -5.074 24.851 1.00 89.75 191 THR A N 1
ATOM 1475 C CA . THR A 1 191 ? 19.273 -3.643 24.780 1.00 89.75 191 THR A CA 1
ATOM 1476 C C . THR A 1 191 ? 18.354 -3.224 25.936 1.00 89.75 191 THR A C 1
ATOM 1478 O O . THR A 1 191 ? 17.589 -4.026 26.466 1.00 89.75 191 THR A O 1
ATOM 1481 N N . HIS A 1 192 ? 18.455 -1.965 26.383 1.00 84.06 192 HIS A N 1
ATOM 1482 C CA . HIS A 1 192 ? 17.691 -1.465 27.544 1.00 84.06 192 HIS A CA 1
ATOM 1483 C C . HIS A 1 192 ? 16.818 -0.239 27.248 1.00 84.06 192 HIS A C 1
ATOM 1485 O O . HIS A 1 192 ? 15.919 0.072 28.019 1.00 84.06 192 HIS A O 1
ATOM 1491 N N . ASN A 1 193 ? 17.079 0.465 26.141 1.00 85.25 193 ASN A N 1
ATOM 1492 C CA . ASN A 1 193 ? 16.371 1.691 25.749 1.00 85.25 193 ASN A CA 1
ATOM 1493 C C . ASN A 1 193 ? 16.018 1.722 24.250 1.00 85.25 193 ASN A C 1
ATOM 1495 O O . ASN A 1 193 ? 15.626 2.765 23.728 1.00 85.25 193 ASN A O 1
ATOM 1499 N N . VAL A 1 194 ? 16.185 0.603 23.540 1.00 88.38 194 VAL A N 1
ATOM 1500 C CA . VAL A 1 194 ? 15.851 0.500 22.117 1.00 88.38 194 VAL A CA 1
ATOM 1501 C C . VAL A 1 194 ? 14.369 0.152 22.000 1.00 88.38 194 VAL A C 1
ATOM 1503 O O . VAL A 1 194 ? 13.913 -0.805 22.613 1.00 88.38 194 VAL A O 1
ATOM 1506 N N . ARG A 1 195 ? 13.612 0.942 21.232 1.00 88.31 195 ARG A N 1
ATOM 1507 C CA . ARG A 1 195 ? 12.183 0.708 20.952 1.00 88.31 195 ARG A CA 1
ATOM 1508 C C . ARG A 1 195 ? 11.948 0.740 19.444 1.00 88.31 195 ARG A C 1
ATOM 1510 O O . ARG A 1 195 ? 11.538 1.782 18.927 1.00 88.31 195 ARG A O 1
ATOM 1517 N N . PRO A 1 196 ? 12.234 -0.355 18.722 1.00 91.06 196 PRO A N 1
ATOM 1518 C CA . PRO A 1 196 ? 12.106 -0.407 17.271 1.00 91.06 196 PRO A CA 1
ATOM 1519 C C . PRO A 1 196 ? 10.657 -0.224 16.817 1.00 91.06 196 PRO A C 1
ATOM 1521 O O . PRO A 1 196 ? 10.434 0.397 15.786 1.00 91.06 196 PRO A O 1
ATOM 1524 N N . MET A 1 197 ? 9.669 -0.660 17.607 1.00 92.12 197 MET A N 1
ATOM 1525 C CA . MET A 1 197 ? 8.252 -0.395 17.317 1.00 92.12 197 MET A CA 1
ATOM 1526 C C . MET A 1 197 ? 7.810 1.037 17.638 1.00 92.12 197 MET A C 1
ATOM 1528 O O . MET A 1 197 ? 6.681 1.402 17.341 1.00 92.12 197 MET A O 1
ATOM 1532 N N . GLY A 1 198 ? 8.705 1.870 18.174 1.00 86.94 198 GLY A N 1
ATOM 1533 C CA . GLY A 1 198 ? 8.474 3.284 18.434 1.00 86.94 198 GLY A CA 1
ATOM 1534 C C . GLY A 1 198 ? 7.967 3.577 19.846 1.00 86.94 198 GLY A C 1
ATOM 1535 O O . GLY A 1 198 ? 7.143 2.874 20.426 1.00 86.94 198 GLY A O 1
ATOM 1536 N N . ALA A 1 199 ? 8.473 4.661 20.440 1.00 79.31 199 ALA A N 1
ATOM 1537 C CA . ALA A 1 199 ? 8.124 5.023 21.814 1.00 79.31 199 ALA A CA 1
ATOM 1538 C C . ALA A 1 199 ? 6.617 5.304 22.044 1.00 79.31 199 ALA A C 1
ATOM 1540 O O . ALA 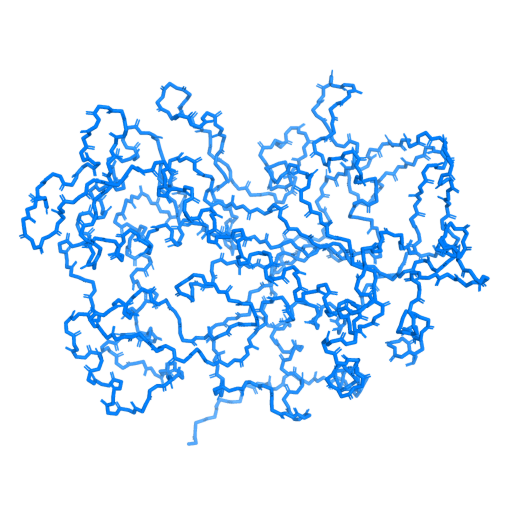A 1 199 ? 6.133 4.923 23.112 1.00 79.31 199 ALA A O 1
ATOM 1541 N N . PRO A 1 200 ? 5.871 5.911 21.094 1.00 81.44 200 PRO A N 1
ATOM 1542 C CA . PRO A 1 200 ? 4.416 6.088 21.182 1.00 81.44 200 PRO A CA 1
ATOM 1543 C C . PRO A 1 200 ? 3.550 4.827 20.999 1.00 81.44 200 PRO A C 1
ATOM 1545 O O . PRO A 1 200 ? 2.330 4.945 21.101 1.00 81.44 200 PRO A O 1
ATOM 1548 N N . GLN A 1 201 ? 4.123 3.659 20.686 1.00 88.00 201 GLN A N 1
ATOM 1549 C CA . GLN A 1 201 ? 3.381 2.494 20.179 1.00 88.00 201 GLN A CA 1
ATOM 1550 C C . GLN A 1 201 ? 2.909 1.492 21.245 1.00 88.00 201 GLN A C 1
ATOM 1552 O O . GLN A 1 201 ? 2.710 0.324 20.941 1.00 88.00 201 GLN A O 1
ATOM 1557 N N . TYR A 1 202 ? 2.705 1.919 22.495 1.00 92.19 202 TYR A N 1
ATOM 1558 C CA . TYR A 1 202 ? 2.360 0.999 23.594 1.00 92.19 202 TYR A CA 1
ATOM 1559 C C . TYR A 1 202 ? 1.105 0.149 23.326 1.00 92.19 202 TYR A C 1
ATOM 1561 O O . TYR A 1 202 ? 1.056 -1.018 23.692 1.00 92.19 202 TYR A O 1
ATOM 1569 N N . ASN A 1 203 ? 0.112 0.722 22.639 1.00 93.69 203 ASN A N 1
ATOM 1570 C CA . ASN A 1 203 ? -1.146 0.051 22.294 1.00 93.69 203 ASN A CA 1
ATOM 1571 C C . ASN A 1 203 ? -1.166 -0.533 20.873 1.00 93.69 203 ASN A C 1
ATOM 1573 O O . ASN A 1 203 ? -2.243 -0.750 20.318 1.00 93.69 203 ASN A O 1
ATOM 1577 N N . LEU A 1 204 ? -0.002 -0.729 20.252 1.00 90.94 204 LEU A N 1
ATOM 1578 C CA . LEU A 1 204 ? 0.087 -1.301 18.911 1.00 90.94 204 LEU A CA 1
ATOM 1579 C C . LEU A 1 204 ? -0.444 -2.742 18.891 1.00 90.94 204 LEU A C 1
ATOM 1581 O O . LEU A 1 204 ? -0.111 -3.537 19.766 1.00 90.94 204 LEU A O 1
ATOM 1585 N N . SER A 1 205 ? -1.231 -3.075 17.864 1.00 91.44 205 SER A N 1
ATOM 1586 C CA . SER A 1 205 ? -1.743 -4.428 17.597 1.00 91.44 205 SER A CA 1
ATOM 1587 C C . SER A 1 205 ? -2.491 -5.060 18.783 1.00 91.44 205 SER A C 1
ATOM 1589 O O . SER A 1 205 ? -2.442 -6.271 18.982 1.00 91.44 205 SER A O 1
ATOM 1591 N N . ARG A 1 206 ? -3.175 -4.247 19.601 1.00 92.75 206 ARG A N 1
ATOM 1592 C CA . ARG A 1 206 ? -3.984 -4.744 20.724 1.00 92.75 206 ARG A CA 1
ATOM 1593 C C . ARG A 1 206 ? -5.201 -5.550 20.250 1.00 92.75 206 ARG A C 1
ATOM 1595 O O . ARG A 1 206 ? -5.703 -5.280 19.152 1.00 92.75 206 ARG A O 1
ATOM 1602 N N . PRO A 1 207 ? -5.734 -6.453 21.092 1.00 95.81 207 PRO A N 1
ATOM 1603 C CA . PRO A 1 207 ? -7.024 -7.081 20.849 1.00 95.81 207 PRO A CA 1
ATOM 1604 C C . PRO A 1 207 ? -8.127 -6.050 20.605 1.00 95.81 207 PRO A C 1
ATOM 1606 O O . PRO A 1 207 ? -8.034 -4.913 21.073 1.00 95.81 207 PRO A O 1
ATOM 1609 N N . GLY A 1 208 ? -9.144 -6.424 19.835 1.00 96.81 208 GLY A N 1
ATOM 1610 C CA . GLY A 1 208 ? -10.231 -5.543 19.410 1.00 96.81 208 GLY A CA 1
ATOM 1611 C C . GLY A 1 208 ? -9.841 -4.506 18.349 1.00 96.81 208 GLY A C 1
ATOM 1612 O O . GLY A 1 208 ? -10.697 -3.791 17.837 1.00 96.81 208 GLY A O 1
ATOM 1613 N N . SER A 1 209 ? -8.558 -4.401 17.993 1.00 97.44 209 SER A N 1
ATOM 1614 C CA . SER A 1 209 ? -8.092 -3.473 16.962 1.00 97.44 209 SER A CA 1
ATOM 1615 C C . SER A 1 209 ? -7.805 -4.177 15.643 1.00 97.44 209 SER A C 1
ATOM 1617 O O . SER A 1 209 ? -7.424 -5.344 15.622 1.00 97.44 209 SER A O 1
ATOM 1619 N N . THR A 1 210 ? -7.901 -3.450 14.538 1.00 98.56 210 THR A N 1
ATOM 1620 C CA . THR A 1 210 ? -7.459 -3.934 13.229 1.00 98.56 210 THR A CA 1
ATOM 1621 C C . THR A 1 210 ? -6.369 -3.014 12.704 1.00 98.56 210 THR A C 1
ATOM 1623 O O . THR A 1 210 ? -6.553 -1.800 12.614 1.00 98.56 210 THR A O 1
ATOM 1626 N N . TRP A 1 211 ? -5.207 -3.573 12.386 1.00 98.00 211 TRP A N 1
ATOM 1627 C CA . TRP A 1 211 ? -4.074 -2.846 11.836 1.00 98.00 211 TRP A CA 1
ATOM 1628 C C . TRP A 1 211 ? -4.001 -3.060 10.324 1.00 98.00 211 TRP A C 1
ATOM 1630 O O . TRP A 1 211 ? -3.648 -4.128 9.835 1.00 98.00 211 TRP A O 1
ATOM 1640 N N . PHE A 1 212 ? -4.355 -2.005 9.598 1.00 98.69 212 PHE A N 1
ATOM 1641 C CA . PHE A 1 212 ? -4.279 -1.900 8.150 1.00 98.69 212 PHE A CA 1
ATOM 1642 C C . PHE A 1 212 ? -2.895 -1.395 7.751 1.00 98.69 212 PHE A C 1
ATOM 1644 O O . PHE A 1 212 ? -2.528 -0.244 8.024 1.00 98.69 212 PHE A O 1
ATOM 1651 N N . LEU A 1 213 ? -2.127 -2.262 7.107 1.00 98.44 213 LEU A N 1
ATOM 1652 C CA . LEU A 1 213 ? -0.727 -2.073 6.762 1.00 98.44 213 LEU A CA 1
ATOM 1653 C C . LEU A 1 213 ? -0.558 -2.128 5.237 1.00 98.44 213 LEU A C 1
ATOM 1655 O O . LEU A 1 213 ? -0.444 -3.214 4.667 1.00 98.44 213 LEU A O 1
ATOM 1659 N N . PRO A 1 214 ? -0.551 -0.970 4.554 1.00 98.44 214 PRO A N 1
ATOM 1660 C CA . PRO A 1 214 ? -0.176 -0.909 3.151 1.00 98.44 214 PRO A CA 1
ATOM 1661 C C . PRO A 1 214 ? 1.234 -1.470 2.954 1.00 98.44 214 PRO A C 1
ATOM 1663 O O . PRO A 1 214 ? 2.168 -1.049 3.641 1.00 98.44 214 PRO A O 1
ATOM 1666 N N . VAL A 1 215 ? 1.381 -2.400 2.015 1.00 98.06 215 VAL A N 1
ATOM 1667 C CA . VAL A 1 215 ? 2.651 -3.037 1.658 1.00 98.06 215 VAL A CA 1
ATOM 1668 C C . VAL A 1 215 ? 2.866 -2.897 0.154 1.00 98.06 215 VAL A C 1
ATOM 1670 O O . VAL A 1 215 ? 1.986 -3.230 -0.635 1.00 98.06 215 VAL A O 1
ATOM 1673 N N . GLY A 1 216 ? 4.001 -2.324 -0.245 1.00 96.56 216 GLY A N 1
ATOM 1674 C CA . GLY A 1 216 ? 4.291 -2.027 -1.648 1.00 96.56 216 GLY A CA 1
ATOM 1675 C C . GLY A 1 216 ? 5.371 -2.907 -2.253 1.00 96.56 216 GLY A C 1
ATOM 1676 O O . GLY A 1 216 ? 6.383 -3.141 -1.603 1.00 96.56 216 GLY A O 1
ATOM 1677 N N . ASP A 1 217 ? 5.182 -3.293 -3.512 1.00 96.75 217 ASP A N 1
ATOM 1678 C CA . ASP A 1 217 ? 6.197 -3.806 -4.437 1.00 96.75 217 ASP A CA 1
ATOM 1679 C C . ASP A 1 217 ? 6.804 -2.631 -5.226 1.00 96.75 217 ASP A C 1
ATOM 1681 O O . ASP A 1 217 ? 6.357 -2.276 -6.317 1.00 96.75 217 ASP A O 1
ATOM 1685 N N . LEU A 1 218 ? 7.817 -1.985 -4.646 1.00 97.31 218 LEU A N 1
ATOM 1686 C CA . LEU A 1 218 ? 8.523 -0.858 -5.269 1.00 97.31 218 LEU A CA 1
ATOM 1687 C C . LEU A 1 218 ? 9.316 -1.309 -6.498 1.00 97.31 218 LEU A C 1
ATOM 1689 O O . LEU A 1 218 ? 9.558 -0.520 -7.408 1.00 97.31 218 LEU A O 1
ATOM 1693 N N . GLY A 1 219 ? 9.712 -2.577 -6.522 1.00 97.12 219 GLY A N 1
ATOM 1694 C CA . GLY A 1 219 ? 10.430 -3.191 -7.621 1.00 97.12 219 GLY A CA 1
ATOM 1695 C C . GLY A 1 219 ? 9.671 -3.142 -8.944 1.00 97.12 219 GLY A C 1
ATOM 1696 O O . GLY A 1 219 ? 10.238 -2.829 -9.995 1.00 97.12 219 GLY A O 1
ATOM 1697 N N . ARG A 1 220 ? 8.358 -3.393 -8.892 1.00 96.75 220 ARG A N 1
ATOM 1698 C CA . ARG A 1 220 ? 7.484 -3.344 -10.069 1.00 96.75 220 ARG A CA 1
ATOM 1699 C C . ARG A 1 220 ? 7.488 -1.967 -10.711 1.00 96.75 220 ARG A C 1
ATOM 1701 O O . ARG A 1 220 ? 7.692 -1.864 -11.923 1.00 96.75 220 ARG A O 1
ATOM 1708 N N . GLU A 1 221 ? 7.289 -0.925 -9.907 1.00 96.75 221 GLU A N 1
ATOM 1709 C CA . GLU A 1 221 ? 7.302 0.443 -10.421 1.00 96.75 221 GLU A CA 1
ATOM 1710 C C . GLU A 1 221 ? 8.701 0.865 -10.852 1.00 96.75 221 GLU A C 1
ATOM 1712 O O . GLU A 1 221 ? 8.843 1.557 -11.852 1.00 96.75 221 GLU A O 1
ATOM 1717 N N . TRP A 1 222 ? 9.747 0.399 -10.168 1.00 98.19 222 TRP A N 1
ATOM 1718 C CA . TRP A 1 222 ? 11.127 0.666 -10.563 1.00 98.19 222 TRP A CA 1
ATOM 1719 C C . TRP A 1 222 ? 11.422 0.163 -11.981 1.00 98.19 222 TRP A C 1
ATOM 1721 O O . TRP A 1 222 ? 11.888 0.926 -12.829 1.00 98.19 222 TRP A O 1
ATOM 1731 N N . VAL A 1 223 ? 11.079 -1.096 -12.280 1.00 98.31 223 VAL A N 1
ATOM 1732 C CA . VAL A 1 223 ? 11.266 -1.674 -13.622 1.00 98.31 223 VAL A CA 1
ATOM 1733 C C . VAL A 1 223 ? 10.368 -0.974 -14.645 1.00 98.31 223 VAL A C 1
ATOM 1735 O O . VAL A 1 223 ? 10.803 -0.682 -15.760 1.00 98.31 223 VAL A O 1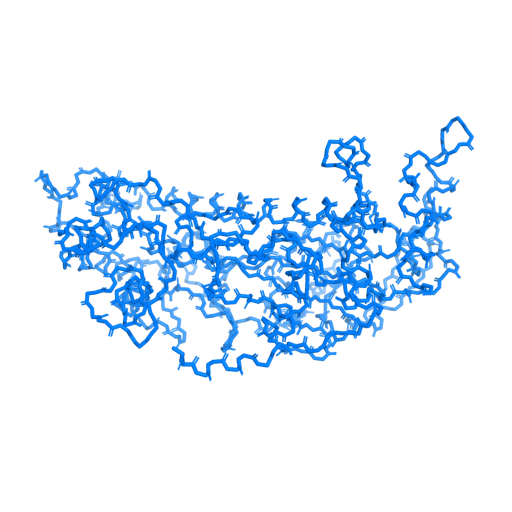
ATOM 1738 N N . ASN A 1 224 ? 9.122 -0.664 -14.287 1.00 97.75 224 ASN A N 1
ATOM 1739 C CA . ASN A 1 224 ? 8.201 0.050 -15.168 1.00 97.75 224 ASN A CA 1
ATOM 1740 C C . ASN A 1 224 ? 8.696 1.464 -15.523 1.00 97.75 224 ASN A C 1
ATOM 1742 O O . ASN A 1 224 ? 8.701 1.853 -16.696 1.00 97.75 224 ASN A O 1
ATOM 1746 N N . LEU A 1 225 ? 9.171 2.210 -14.528 1.00 97.44 225 LEU A N 1
ATOM 1747 C CA . LEU A 1 225 ? 9.746 3.536 -14.697 1.00 97.44 225 LEU A CA 1
ATOM 1748 C C . LEU A 1 225 ? 11.041 3.477 -15.511 1.00 97.44 225 LEU A C 1
ATOM 1750 O O . LEU A 1 225 ? 11.291 4.386 -16.301 1.00 97.44 225 LEU A O 1
ATOM 1754 N N . LEU A 1 226 ? 11.839 2.413 -15.380 1.00 98.31 226 LEU A N 1
ATOM 1755 C CA . LEU A 1 226 ? 13.063 2.230 -16.162 1.00 98.31 226 LEU A CA 1
ATOM 1756 C C . LEU A 1 226 ? 12.732 2.077 -17.651 1.00 98.31 226 LEU A C 1
ATOM 1758 O O . LEU A 1 226 ? 13.270 2.803 -18.487 1.00 98.31 226 LEU A O 1
ATOM 1762 N N . LEU A 1 227 ? 11.776 1.200 -17.978 1.00 98.06 227 LEU A N 1
ATOM 1763 C CA . LEU A 1 227 ? 11.296 0.997 -19.350 1.00 98.06 227 LEU A CA 1
ATOM 1764 C C . LEU A 1 227 ? 10.712 2.286 -19.945 1.00 98.06 227 LEU A C 1
ATOM 1766 O O . LEU A 1 227 ? 11.007 2.635 -21.089 1.00 98.06 227 LEU A O 1
ATOM 1770 N N . SER A 1 228 ? 9.917 3.008 -19.155 1.00 96.56 228 SER A N 1
ATOM 1771 C CA . SER A 1 228 ? 9.330 4.303 -19.520 1.00 96.56 228 SER A CA 1
ATOM 1772 C C . SER A 1 228 ? 10.418 5.350 -19.795 1.00 96.56 228 SER A C 1
ATOM 1774 O O . SER A 1 228 ? 10.435 6.003 -20.844 1.00 96.56 228 SER A O 1
ATOM 1776 N N . SER A 1 229 ? 11.410 5.442 -18.905 1.00 96.94 229 SER A N 1
ATOM 1777 C CA . SER A 1 229 ? 12.543 6.370 -19.019 1.00 96.94 229 SER A CA 1
ATOM 1778 C C . SER A 1 229 ? 13.389 6.096 -20.263 1.00 96.94 229 SER A C 1
ATOM 1780 O O . SER A 1 229 ? 13.771 7.036 -20.963 1.00 96.94 229 SER A O 1
ATOM 1782 N N . TYR A 1 230 ? 13.625 4.823 -20.586 1.00 97.50 230 TYR A N 1
ATOM 1783 C CA . TYR A 1 230 ? 14.438 4.431 -21.738 1.00 97.50 230 TYR A CA 1
ATOM 1784 C C . TYR A 1 230 ? 13.661 4.578 -23.053 1.00 97.50 230 TYR A C 1
ATOM 1786 O O . TYR A 1 230 ? 14.231 4.980 -24.065 1.00 97.50 230 TYR A O 1
ATOM 1794 N N . HIS A 1 231 ? 12.351 4.311 -23.059 1.00 96.00 231 HIS A N 1
ATOM 1795 C CA . HIS A 1 231 ? 11.537 4.426 -24.270 1.00 96.00 231 HIS A CA 1
ATOM 1796 C C . HIS A 1 231 ? 11.164 5.880 -24.616 1.00 96.00 231 HIS A C 1
ATOM 1798 O O . HIS A 1 231 ? 11.150 6.247 -25.800 1.00 96.00 231 HIS A O 1
ATOM 1804 N N . PHE A 1 232 ? 10.841 6.701 -23.613 1.00 95.31 232 PHE A N 1
ATOM 1805 C CA . PHE A 1 232 ? 10.292 8.048 -23.808 1.00 95.31 232 PHE A CA 1
ATOM 1806 C C . PHE A 1 232 ? 11.128 9.174 -23.199 1.00 95.31 232 PHE A C 1
ATOM 1808 O O . PHE A 1 232 ? 11.095 10.284 -23.729 1.00 95.31 232 PHE A O 1
ATOM 1815 N N . GLY A 1 233 ? 11.862 8.917 -22.116 1.00 93.81 233 GLY A N 1
ATOM 1816 C CA . GLY A 1 233 ? 12.626 9.944 -21.403 1.00 93.81 233 GLY A CA 1
ATOM 1817 C C . GLY A 1 233 ? 13.980 10.277 -22.033 1.00 93.81 233 GLY A C 1
ATOM 1818 O O . GLY A 1 233 ? 14.457 11.398 -21.882 1.00 93.81 233 GLY A O 1
ATOM 1819 N N . GLY A 1 234 ? 14.605 9.322 -22.731 1.00 94.75 234 GLY A N 1
ATOM 1820 C CA . GLY A 1 234 ? 15.981 9.459 -23.226 1.00 94.75 234 GLY A CA 1
ATOM 1821 C C . GLY A 1 234 ? 17.026 9.497 -22.102 1.00 94.75 234 GLY A C 1
ATOM 1822 O O . GLY A 1 234 ? 18.186 9.839 -22.344 1.00 94.75 234 GLY A O 1
ATOM 1823 N N . PHE A 1 235 ? 16.624 9.155 -20.875 1.00 96.50 235 PHE A N 1
ATOM 1824 C CA . PHE A 1 235 ? 17.510 9.066 -19.723 1.00 96.50 235 PHE A CA 1
ATOM 1825 C C . PHE A 1 235 ? 18.048 7.645 -19.586 1.00 96.50 235 PHE A C 1
ATOM 1827 O O . PHE A 1 235 ? 17.281 6.695 -19.719 1.00 96.50 235 PHE A O 1
ATOM 1834 N N . TYR A 1 236 ? 19.338 7.507 -19.286 1.00 97.69 236 TYR A N 1
ATOM 1835 C CA . TYR A 1 236 ? 19.934 6.244 -18.850 1.00 97.69 236 TYR A CA 1
ATOM 1836 C C . TYR A 1 236 ? 20.293 6.304 -17.370 1.00 97.69 236 TYR A C 1
ATOM 1838 O O . TYR A 1 236 ? 20.594 7.384 -16.858 1.00 97.69 236 TYR A O 1
ATOM 1846 N N . LEU A 1 237 ? 20.301 5.161 -16.680 1.00 98.31 237 LEU A N 1
ATOM 1847 C CA . LEU A 1 237 ? 20.793 5.143 -15.306 1.00 98.31 237 LEU A CA 1
ATOM 1848 C C . LEU A 1 237 ? 22.307 5.344 -15.288 1.00 98.31 237 LEU A C 1
ATOM 1850 O O . LEU A 1 237 ? 23.063 4.605 -15.919 1.00 98.31 237 LEU A O 1
ATOM 1854 N N . GLU A 1 238 ? 22.738 6.370 -14.565 1.00 98.12 238 GLU A N 1
ATOM 1855 C CA . GLU A 1 238 ? 24.140 6.691 -14.348 1.00 98.12 238 GLU A CA 1
ATOM 1856 C C . GLU A 1 238 ? 24.591 6.155 -12.991 1.00 98.12 238 GLU A C 1
ATOM 1858 O O . GLU A 1 238 ? 23.975 6.404 -11.949 1.00 98.12 238 GLU A O 1
ATOM 1863 N N . ASP A 1 239 ? 25.702 5.433 -13.014 1.00 97.50 239 ASP A N 1
ATOM 1864 C CA . ASP A 1 239 ? 26.430 5.030 -11.833 1.00 97.50 239 ASP A CA 1
ATOM 1865 C C . ASP A 1 239 ? 27.244 6.208 -11.282 1.00 97.50 239 ASP A C 1
ATOM 1867 O O . ASP A 1 239 ? 28.225 6.668 -11.878 1.00 97.50 239 ASP A O 1
ATOM 1871 N N . THR A 1 240 ? 26.836 6.674 -10.100 1.00 92.69 240 THR A N 1
ATOM 1872 C CA . THR A 1 240 ? 27.522 7.741 -9.356 1.00 92.69 240 THR A CA 1
ATOM 1873 C C . THR A 1 240 ? 28.941 7.363 -8.927 1.00 92.69 240 THR A C 1
ATOM 1875 O O . THR A 1 240 ? 29.782 8.241 -8.714 1.00 92.69 240 THR A O 1
ATOM 1878 N N . ASN A 1 241 ? 29.254 6.069 -8.843 1.00 90.56 241 ASN A N 1
ATOM 1879 C CA . ASN A 1 241 ? 30.607 5.585 -8.644 1.00 90.56 241 ASN A CA 1
ATOM 1880 C C . ASN A 1 241 ? 31.358 5.551 -9.983 1.00 90.56 241 ASN A C 1
ATOM 1882 O O . ASN A 1 241 ? 31.391 4.559 -10.710 1.00 90.56 241 ASN A O 1
ATOM 1886 N N . GLY A 1 242 ? 31.998 6.672 -10.307 1.00 86.94 242 GLY A N 1
ATOM 1887 C CA . GLY A 1 242 ? 32.793 6.817 -11.527 1.00 86.94 242 GLY A CA 1
ATOM 1888 C C . GLY A 1 242 ? 32.086 7.552 -12.665 1.00 86.94 242 GLY A C 1
ATOM 1889 O O . GLY A 1 242 ? 32.723 7.754 -13.696 1.00 86.94 242 GLY A O 1
ATOM 1890 N N . ASN A 1 243 ? 30.844 8.011 -12.460 1.00 92.69 243 ASN A N 1
ATOM 1891 C CA . ASN A 1 243 ? 30.057 8.814 -13.408 1.00 92.69 243 ASN A CA 1
ATOM 1892 C C . ASN A 1 243 ? 29.989 8.164 -14.799 1.00 92.69 243 ASN A C 1
ATOM 1894 O O . ASN A 1 243 ? 30.382 8.765 -15.804 1.00 92.69 243 ASN A O 1
ATOM 1898 N N . LYS A 1 244 ? 29.561 6.900 -14.839 1.00 96.12 244 LYS A N 1
ATOM 1899 C CA . LYS A 1 244 ? 29.468 6.092 -16.063 1.00 96.12 244 LYS A CA 1
ATOM 1900 C C . LYS A 1 244 ? 28.060 5.517 -16.233 1.00 96.12 244 LYS A C 1
ATOM 1902 O O . LYS A 1 244 ? 27.349 5.375 -15.243 1.00 96.12 244 LYS A O 1
ATOM 1907 N N . PRO A 1 245 ? 27.639 5.166 -17.455 1.00 97.81 245 PRO A N 1
ATOM 1908 C CA . PRO A 1 245 ? 26.388 4.444 -17.656 1.00 97.81 245 PRO A CA 1
ATOM 1909 C C . PRO A 1 245 ? 26.368 3.111 -16.900 1.00 97.81 245 PRO A C 1
ATOM 1911 O O . PRO A 1 245 ? 27.380 2.414 -16.813 1.00 97.81 245 PRO A O 1
ATOM 1914 N N . ALA A 1 246 ? 25.201 2.733 -16.386 1.00 97.94 246 ALA A N 1
ATOM 1915 C CA . ALA A 1 246 ? 24.974 1.421 -15.795 1.00 97.94 246 ALA A CA 1
ATOM 1916 C C . ALA A 1 246 ? 24.709 0.389 -16.908 1.00 97.94 246 ALA A C 1
ATOM 1918 O O . ALA A 1 246 ? 23.561 0.145 -17.277 1.00 97.94 246 ALA A O 1
ATOM 1919 N N . GLY A 1 247 ? 25.777 -0.146 -17.509 1.00 97.31 247 GLY A N 1
ATOM 1920 C CA . GLY A 1 247 ? 25.745 -1.283 -18.448 1.00 97.31 247 GLY A CA 1
ATOM 1921 C C . GLY A 1 247 ? 25.158 -1.027 -19.845 1.00 97.31 247 GLY A C 1
ATOM 1922 O O . GLY A 1 247 ? 25.170 -1.921 -20.688 1.00 97.31 247 GLY A O 1
ATOM 1923 N N . CYS A 1 248 ? 24.655 0.177 -20.121 1.00 97.25 248 CYS A N 1
ATOM 1924 C CA . CYS A 1 248 ? 23.857 0.488 -21.313 1.00 97.25 248 CYS A CA 1
ATOM 1925 C C . CYS A 1 248 ? 24.580 1.364 -22.358 1.00 97.25 248 CYS A C 1
ATOM 1927 O O . CYS A 1 248 ? 23.933 1.955 -23.224 1.00 97.25 248 CYS A O 1
ATOM 1929 N N . ASP A 1 249 ? 25.912 1.451 -22.311 1.00 97.44 249 ASP A N 1
ATOM 1930 C CA . ASP A 1 249 ? 26.741 2.335 -23.143 1.00 97.44 249 ASP A CA 1
ATOM 1931 C C . ASP A 1 249 ? 26.442 2.233 -24.652 1.00 97.44 249 ASP A C 1
ATOM 1933 O O . ASP A 1 249 ? 26.379 3.243 -25.356 1.00 97.44 249 ASP A O 1
ATOM 1937 N N . GLN A 1 250 ? 26.201 1.021 -25.162 1.00 96.88 250 GLN A N 1
ATOM 1938 C CA . GLN A 1 250 ? 25.881 0.747 -26.572 1.00 96.88 250 GLN A CA 1
ATOM 1939 C C . GLN A 1 250 ? 24.592 1.425 -27.071 1.00 96.88 250 GLN A C 1
ATOM 1941 O O . GLN A 1 250 ? 24.397 1.583 -28.286 1.00 96.88 250 GLN A O 1
ATOM 1946 N N . TRP A 1 251 ? 23.714 1.829 -26.153 1.00 97.38 251 TRP A N 1
ATOM 1947 C CA . TRP A 1 251 ? 22.427 2.455 -26.440 1.00 97.38 251 TRP A CA 1
ATOM 1948 C C . TRP A 1 251 ? 22.481 3.988 -26.372 1.00 97.38 251 TRP A C 1
ATOM 1950 O O . TRP A 1 251 ? 21.507 4.646 -26.743 1.00 97.38 251 TRP A O 1
ATOM 1960 N N . ILE A 1 252 ? 23.6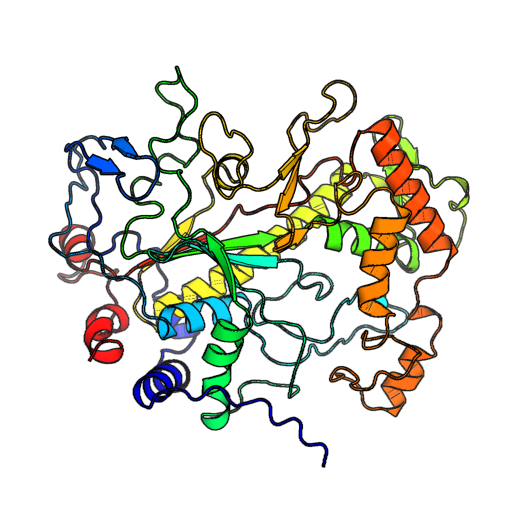18 4.567 -25.966 1.00 97.56 252 ILE A N 1
ATOM 1961 C CA . ILE A 1 252 ? 23.779 6.014 -25.803 1.00 97.56 252 ILE A CA 1
ATOM 1962 C C . ILE A 1 252 ? 24.145 6.671 -27.132 1.00 97.56 252 ILE A C 1
ATOM 1964 O O . ILE A 1 252 ? 25.264 6.544 -27.636 1.00 97.56 252 ILE A O 1
ATOM 1968 N N . ARG A 1 253 ? 23.177 7.375 -27.722 1.00 96.56 253 ARG A N 1
ATOM 1969 C CA . ARG A 1 253 ? 23.309 8.121 -28.981 1.00 96.56 253 ARG A CA 1
ATOM 1970 C C . ARG A 1 253 ? 22.067 8.992 -29.226 1.00 96.56 253 ARG A C 1
ATOM 1972 O O . ARG A 1 253 ? 20.994 8.654 -28.729 1.00 96.56 253 ARG A O 1
ATOM 1979 N N . PRO A 1 254 ? 22.166 10.041 -30.067 1.00 95.56 254 PRO A N 1
ATOM 1980 C CA . PRO A 1 254 ? 21.018 10.877 -30.411 1.00 95.56 254 PRO A CA 1
ATOM 1981 C C . PRO A 1 254 ? 19.806 10.066 -30.897 1.00 95.56 254 PRO A C 1
ATOM 1983 O O . PRO A 1 254 ? 19.931 9.222 -31.790 1.00 95.56 254 PRO A O 1
ATOM 1986 N N . GLY A 1 255 ? 18.637 10.338 -30.319 1.00 90.31 255 GLY A N 1
ATOM 1987 C CA . GLY A 1 255 ? 17.372 9.646 -30.572 1.00 90.31 255 GLY A CA 1
ATOM 1988 C C . GLY A 1 255 ? 17.160 8.345 -29.784 1.00 90.31 255 GLY A C 1
ATOM 1989 O O . GLY A 1 255 ? 16.158 7.673 -30.031 1.00 90.31 255 GLY A O 1
ATOM 1990 N N . PHE A 1 256 ? 18.081 7.982 -28.885 1.00 96.38 256 PHE A N 1
ATOM 1991 C CA . PHE A 1 256 ? 17.999 6.829 -27.978 1.00 96.38 256 PHE A CA 1
ATOM 1992 C C . PHE A 1 256 ? 18.204 7.312 -26.532 1.00 96.38 256 PHE A C 1
ATOM 1994 O O . PHE A 1 256 ? 17.474 8.193 -26.083 1.00 96.38 256 PHE A O 1
ATOM 2001 N N . LEU A 1 257 ? 19.183 6.761 -25.808 1.00 97.88 257 LEU A N 1
ATOM 2002 C CA . LEU A 1 257 ? 19.599 7.266 -24.506 1.00 97.88 257 LEU A CA 1
ATOM 2003 C C . LEU A 1 257 ? 20.597 8.412 -24.716 1.00 97.88 257 LEU A C 1
ATOM 2005 O O . LEU A 1 257 ? 21.516 8.301 -25.527 1.00 97.88 257 LEU A O 1
ATOM 2009 N N . GLU A 1 258 ? 20.420 9.522 -24.010 1.00 97.50 258 GLU A N 1
ATOM 2010 C CA . GLU A 1 258 ? 21.208 10.742 -24.226 1.00 97.50 258 GLU A CA 1
ATOM 2011 C C . GLU A 1 258 ? 21.707 11.384 -22.931 1.00 97.50 258 GLU A C 1
ATOM 2013 O O . GLU A 1 258 ? 22.777 11.991 -22.938 1.00 97.50 258 GLU A O 1
ATOM 2018 N N . VAL A 1 259 ? 20.963 11.264 -21.827 1.00 97.06 259 VAL A N 1
ATOM 2019 C CA . VAL A 1 259 ? 21.272 11.974 -20.578 1.00 97.06 259 VAL A CA 1
ATOM 2020 C C . VAL A 1 259 ? 21.366 11.003 -19.406 1.00 97.06 259 VAL A C 1
ATOM 2022 O O . VAL A 1 259 ? 20.447 10.227 -19.163 1.00 97.06 259 VAL A O 1
ATOM 2025 N N . GLY A 1 260 ? 22.468 11.069 -18.662 1.00 97.38 260 GLY A N 1
ATOM 2026 C CA . GLY A 1 260 ? 22.647 10.289 -17.442 1.00 97.38 260 GLY A CA 1
ATOM 2027 C C . GLY A 1 260 ? 21.734 10.777 -16.323 1.00 97.38 260 GLY A C 1
ATOM 2028 O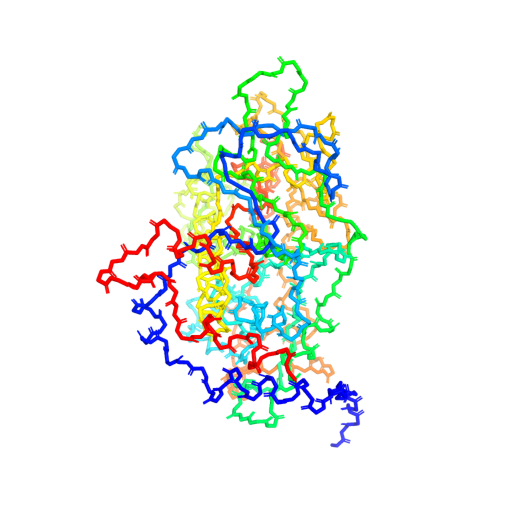 O . GLY A 1 260 ? 21.597 11.980 -16.091 1.00 97.38 260 GLY A O 1
ATOM 2029 N N . PHE A 1 261 ? 21.109 9.834 -15.628 1.00 97.69 261 PHE A N 1
ATOM 2030 C CA . PHE A 1 261 ? 20.280 10.077 -14.460 1.00 97.69 261 PHE A CA 1
ATOM 2031 C C . PHE A 1 261 ? 20.774 9.201 -13.300 1.00 97.69 261 PHE A C 1
ATOM 2033 O O . PHE A 1 261 ? 20.685 7.976 -13.394 1.00 97.69 261 PHE A O 1
ATOM 2040 N N . PRO A 1 262 ? 21.324 9.787 -12.222 1.00 97.94 262 PRO A N 1
ATOM 2041 C CA . PRO A 1 262 ? 21.917 9.024 -11.127 1.00 97.94 262 PRO A CA 1
ATOM 2042 C C . PRO A 1 262 ? 20.959 7.988 -10.530 1.00 97.94 262 PRO A C 1
ATOM 2044 O O . PRO A 1 262 ? 19.894 8.358 -10.029 1.00 97.94 262 PRO A O 1
ATOM 2047 N N . PHE A 1 263 ? 21.345 6.706 -10.514 1.00 96.56 263 PHE A N 1
ATOM 2048 C CA . PHE A 1 263 ? 20.461 5.653 -9.994 1.00 96.56 263 PHE A CA 1
ATOM 2049 C C . PHE A 1 263 ? 20.026 5.855 -8.526 1.00 96.56 263 PHE A C 1
ATOM 2051 O O . PHE A 1 263 ? 18.878 5.536 -8.233 1.00 96.56 263 PHE A O 1
ATOM 2058 N N . PRO A 1 264 ? 20.816 6.459 -7.606 1.00 97.12 264 PRO A N 1
ATOM 2059 C CA . PRO A 1 264 ? 20.317 6.717 -6.252 1.00 97.12 264 PRO A CA 1
ATOM 2060 C C . PRO A 1 264 ? 19.126 7.685 -6.224 1.00 97.12 264 PRO A C 1
ATOM 2062 O O . PRO A 1 264 ? 18.230 7.543 -5.397 1.00 97.12 264 PRO A O 1
ATOM 2065 N N . ILE A 1 265 ? 19.096 8.653 -7.148 1.00 97.62 265 ILE A N 1
ATOM 2066 C CA . ILE A 1 265 ? 17.982 9.602 -7.292 1.00 97.62 265 ILE A CA 1
ATOM 2067 C C . ILE A 1 265 ? 16.784 8.923 -7.963 1.00 97.62 265 ILE A C 1
ATOM 2069 O O . ILE A 1 265 ? 15.638 9.222 -7.637 1.00 97.62 265 ILE A O 1
ATOM 2073 N N . PHE A 1 266 ? 17.036 7.983 -8.875 1.00 98.12 266 PHE A N 1
ATOM 2074 C CA . PHE A 1 266 ? 15.994 7.142 -9.460 1.00 98.12 266 PHE A CA 1
ATOM 2075 C C . PHE A 1 266 ? 15.307 6.262 -8.410 1.00 98.12 266 PHE A C 1
ATOM 2077 O O . PHE A 1 266 ? 14.080 6.235 -8.333 1.00 98.12 266 PHE A O 1
ATOM 2084 N N . ASP A 1 267 ? 16.083 5.622 -7.540 1.00 97.62 267 ASP A N 1
ATOM 2085 C CA . ASP A 1 267 ? 15.566 4.822 -6.431 1.00 97.62 267 ASP A CA 1
ATOM 2086 C C . ASP A 1 267 ? 14.768 5.684 -5.435 1.00 97.62 267 ASP A C 1
ATOM 2088 O O . ASP A 1 267 ? 13.687 5.292 -4.986 1.00 97.62 267 ASP A O 1
ATOM 2092 N N . GLU A 1 268 ? 15.252 6.891 -5.121 1.00 97.38 268 GLU A N 1
ATOM 2093 C CA . GLU A 1 268 ? 14.517 7.858 -4.296 1.00 97.38 268 GLU A CA 1
ATOM 2094 C C . GLU A 1 268 ? 13.181 8.262 -4.938 1.00 97.38 268 GLU A C 1
ATOM 2096 O O . GLU A 1 268 ? 12.156 8.297 -4.253 1.00 97.38 268 GLU A O 1
ATOM 2101 N N . LEU A 1 269 ? 13.156 8.509 -6.251 1.00 97.19 269 LEU A N 1
ATOM 2102 C CA . LEU A 1 269 ? 11.937 8.857 -6.984 1.00 97.19 269 LEU A CA 1
ATOM 2103 C C . LEU A 1 269 ? 10.872 7.754 -6.878 1.00 97.19 269 LEU A C 1
ATOM 2105 O O . LEU A 1 269 ? 9.704 8.048 -6.615 1.00 97.19 269 LEU A O 1
ATOM 2109 N N . VAL A 1 270 ? 11.270 6.485 -7.003 1.00 97.75 270 VAL A N 1
ATOM 2110 C CA . VAL A 1 270 ? 10.358 5.341 -6.824 1.00 97.75 270 VAL A CA 1
ATOM 2111 C C . VAL A 1 270 ? 9.811 5.291 -5.394 1.00 97.75 270 VAL A C 1
ATOM 2113 O O . VAL A 1 270 ? 8.608 5.105 -5.186 1.00 97.75 270 VAL A O 1
ATOM 2116 N N . LEU A 1 271 ? 10.656 5.534 -4.387 1.00 96.44 271 LEU A N 1
ATOM 2117 C CA . LEU A 1 271 ? 10.209 5.618 -2.995 1.00 96.44 271 LEU A CA 1
ATOM 2118 C C . LEU A 1 271 ? 9.222 6.780 -2.772 1.00 96.44 271 LEU A C 1
ATOM 2120 O O . LEU A 1 271 ? 8.255 6.635 -2.017 1.00 96.44 271 LEU A O 1
ATOM 2124 N N . MET A 1 272 ? 9.419 7.922 -3.436 1.00 97.31 272 MET A N 1
ATOM 2125 C CA . MET A 1 272 ? 8.488 9.056 -3.384 1.00 97.31 272 MET A CA 1
ATOM 2126 C C . MET A 1 272 ? 7.122 8.709 -3.989 1.00 97.31 272 MET A C 1
ATOM 2128 O O . MET A 1 272 ? 6.093 9.074 -3.410 1.00 97.31 272 MET A O 1
ATOM 2132 N N . PHE A 1 273 ? 7.083 7.975 -5.106 1.00 96.62 273 PHE A N 1
ATOM 2133 C CA . PHE A 1 273 ? 5.827 7.490 -5.687 1.00 96.62 273 PHE A CA 1
ATOM 2134 C C . PHE A 1 273 ? 5.087 6.555 -4.730 1.00 96.62 273 PHE A C 1
ATOM 2136 O O . PHE A 1 273 ? 3.915 6.795 -4.422 1.00 96.62 273 PHE A O 1
ATOM 2143 N N . HIS A 1 274 ? 5.789 5.566 -4.175 1.00 97.06 274 HIS A N 1
ATOM 2144 C CA . HIS A 1 274 ? 5.212 4.632 -3.212 1.00 97.06 274 HIS A CA 1
ATOM 2145 C C . HIS A 1 274 ? 4.658 5.346 -1.969 1.00 97.06 274 HIS A C 1
ATOM 2147 O O . HIS A 1 274 ? 3.504 5.151 -1.588 1.00 97.06 274 HIS A O 1
ATOM 2153 N N . THR A 1 275 ? 5.455 6.213 -1.339 1.00 95.75 275 THR A N 1
ATOM 2154 C CA . THR A 1 275 ? 5.036 6.918 -0.115 1.00 95.75 275 THR A CA 1
ATOM 2155 C C . THR A 1 275 ? 3.855 7.860 -0.354 1.00 95.75 275 THR A C 1
ATOM 2157 O O . THR A 1 275 ? 2.980 7.966 0.508 1.00 95.75 275 THR A O 1
ATOM 2160 N N . SER A 1 276 ? 3.774 8.489 -1.531 1.00 96.44 276 SER A N 1
ATOM 2161 C CA . SER A 1 276 ? 2.634 9.329 -1.922 1.00 96.44 276 SER A CA 1
ATOM 2162 C C . SER A 1 276 ? 1.349 8.510 -2.075 1.00 96.44 276 SER A C 1
ATOM 2164 O O . SER A 1 276 ? 0.302 8.903 -1.555 1.00 96.44 276 SER A O 1
ATOM 2166 N N . GLN A 1 277 ? 1.432 7.347 -2.727 1.00 97.31 277 GLN A N 1
ATOM 2167 C CA . GLN A 1 277 ? 0.310 6.418 -2.868 1.00 97.31 277 GLN A CA 1
ATOM 2168 C C . GLN A 1 277 ? -0.161 5.895 -1.509 1.00 97.31 277 GLN A C 1
ATOM 2170 O O . GLN A 1 277 ? -1.343 6.001 -1.186 1.00 97.31 277 GLN A O 1
ATOM 2175 N N . VAL A 1 278 ? 0.755 5.409 -0.667 1.00 97.94 278 VAL A N 1
ATOM 2176 C CA . VAL A 1 278 ? 0.424 4.943 0.689 1.00 97.94 278 VAL A CA 1
ATOM 2177 C C . VAL A 1 278 ? -0.202 6.063 1.529 1.00 97.94 278 VAL A C 1
ATOM 2179 O O . VAL A 1 278 ? -1.156 5.821 2.270 1.00 97.94 278 VAL A O 1
ATOM 2182 N N . GLY A 1 279 ? 0.274 7.303 1.386 1.00 97.56 279 GLY A N 1
ATOM 2183 C CA . GLY A 1 279 ? -0.331 8.472 2.025 1.00 97.56 279 GLY A CA 1
ATOM 2184 C C . GLY A 1 279 ? -1.801 8.667 1.639 1.00 97.56 279 GLY A C 1
ATOM 2185 O O . GLY A 1 279 ? -2.633 8.904 2.517 1.00 97.56 279 GLY A O 1
ATOM 2186 N N . ALA A 1 280 ? -2.139 8.510 0.355 1.00 98.00 280 ALA A N 1
ATOM 2187 C CA . ALA A 1 280 ? -3.519 8.578 -0.124 1.00 98.00 280 ALA A CA 1
ATOM 2188 C C . ALA A 1 280 ? -4.378 7.416 0.408 1.00 98.00 280 ALA A C 1
ATOM 2190 O O . ALA A 1 280 ? -5.478 7.653 0.906 1.00 98.00 280 ALA A O 1
ATOM 2191 N N . VAL A 1 281 ? -3.849 6.186 0.385 1.00 98.56 281 VAL A N 1
ATOM 2192 C CA . VAL A 1 281 ? -4.510 4.983 0.927 1.00 98.56 281 VAL A CA 1
ATOM 2193 C C . VAL A 1 281 ? -4.881 5.186 2.398 1.00 98.56 281 VAL A C 1
ATOM 2195 O O . VAL A 1 281 ? -6.048 5.076 2.775 1.00 98.56 281 VAL A O 1
ATOM 2198 N N . VAL A 1 282 ? -3.906 5.552 3.236 1.00 98.44 282 VAL A N 1
ATOM 2199 C CA . VAL A 1 282 ? -4.125 5.773 4.674 1.00 98.44 282 VAL A CA 1
ATOM 2200 C C . VAL A 1 282 ? -5.080 6.938 4.924 1.00 98.44 282 VAL A C 1
ATOM 2202 O O . VAL A 1 282 ? -5.929 6.848 5.811 1.00 98.44 282 VAL A O 1
ATOM 2205 N N . GLN A 1 283 ? -4.990 8.020 4.147 1.00 97.88 283 GLN A N 1
ATOM 2206 C CA . GLN A 1 283 ? -5.893 9.160 4.292 1.00 97.88 283 GLN A CA 1
ATOM 2207 C C . GLN A 1 283 ? -7.346 8.794 3.962 1.00 97.88 283 GLN A C 1
ATOM 2209 O O . GLN A 1 283 ? -8.247 9.201 4.700 1.00 97.88 283 GLN A O 1
ATOM 2214 N N . ASN A 1 284 ? -7.587 8.006 2.912 1.00 98.50 284 ASN A N 1
ATOM 2215 C CA . ASN A 1 284 ? -8.931 7.536 2.581 1.00 98.50 284 ASN A CA 1
ATOM 2216 C C . ASN A 1 284 ? -9.495 6.626 3.679 1.00 98.50 284 ASN A C 1
ATOM 2218 O O . ASN A 1 284 ? -10.610 6.854 4.147 1.00 98.50 284 ASN A O 1
ATOM 2222 N N . MET A 1 285 ? -8.709 5.651 4.154 1.00 98.69 285 MET A N 1
ATOM 2223 C CA . MET A 1 285 ? -9.111 4.780 5.268 1.00 98.69 285 MET A CA 1
ATOM 2224 C C . MET A 1 285 ? -9.431 5.587 6.530 1.00 98.69 285 MET A C 1
ATOM 2226 O O . MET A 1 285 ? -10.394 5.301 7.239 1.00 98.69 285 MET A O 1
ATOM 2230 N N . ARG A 1 286 ? -8.661 6.645 6.803 1.00 97.94 286 ARG A N 1
ATOM 2231 C CA . ARG A 1 286 ? -8.887 7.525 7.952 1.00 97.94 286 ARG A CA 1
ATOM 2232 C C . ARG A 1 286 ? -10.184 8.326 7.829 1.00 97.94 286 ARG A C 1
ATOM 2234 O O . ARG A 1 286 ? -10.878 8.498 8.827 1.00 97.94 286 ARG A O 1
ATOM 2241 N N . LEU A 1 287 ? -10.518 8.804 6.629 1.00 98.31 287 LEU A N 1
ATOM 2242 C CA . LEU A 1 287 ? -11.808 9.447 6.363 1.00 98.31 287 LEU A CA 1
ATOM 2243 C C . LEU A 1 287 ? -12.968 8.461 6.532 1.00 98.31 287 LEU A C 1
ATOM 2245 O O . LEU A 1 287 ? -13.972 8.825 7.138 1.00 98.31 287 LEU A O 1
ATOM 2249 N N . ALA A 1 288 ? -12.809 7.216 6.073 1.00 98.44 288 ALA A N 1
ATOM 2250 C CA . ALA A 1 288 ? -13.792 6.162 6.310 1.00 98.44 288 ALA A CA 1
ATOM 2251 C C . ALA A 1 288 ? -13.980 5.897 7.812 1.00 98.44 288 ALA A C 1
ATOM 2253 O O . ALA A 1 288 ? -15.110 5.868 8.283 1.00 98.44 288 ALA A O 1
ATOM 2254 N N . CYS A 1 289 ? -12.900 5.820 8.598 1.00 98.44 289 CYS A N 1
ATOM 2255 C CA . CYS A 1 289 ? -13.002 5.682 10.055 1.00 98.44 289 CYS A CA 1
ATOM 2256 C C . CYS A 1 289 ? -13.805 6.829 10.690 1.00 98.44 289 CYS A C 1
ATOM 2258 O O . CYS A 1 289 ? -14.681 6.580 11.513 1.00 98.44 289 CYS A O 1
ATOM 2260 N N . GLU A 1 290 ? -13.554 8.080 10.287 1.00 97.69 290 GLU A N 1
ATOM 2261 C CA . GLU A 1 290 ? -14.316 9.238 10.782 1.00 97.69 290 GLU A CA 1
ATOM 2262 C C . GLU A 1 290 ? -15.805 9.141 10.426 1.00 97.69 290 GLU A C 1
ATOM 2264 O O . GLU A 1 290 ? -16.657 9.467 11.250 1.00 97.69 290 GLU A O 1
ATOM 2269 N N . ALA A 1 291 ? -16.113 8.672 9.214 1.00 97.56 291 ALA A N 1
ATOM 2270 C CA . ALA A 1 291 ? -17.479 8.490 8.736 1.00 97.56 291 ALA A CA 1
ATOM 2271 C C . ALA A 1 291 ? -18.233 7.418 9.527 1.00 97.56 291 ALA A C 1
ATOM 2273 O O . ALA A 1 291 ? -19.404 7.610 9.853 1.00 97.56 291 ALA A O 1
ATOM 2274 N N . LEU A 1 292 ? -17.546 6.323 9.853 1.00 97.62 292 LEU A N 1
ATOM 2275 C CA . LEU A 1 292 ? -18.096 5.208 10.615 1.00 97.62 292 LEU A CA 1
ATOM 2276 C C . LEU A 1 292 ? -18.194 5.513 12.116 1.00 97.62 292 LEU A C 1
ATOM 2278 O O . LEU A 1 292 ? -18.973 4.866 12.800 1.00 97.62 292 LEU A O 1
ATOM 2282 N N . GLY A 1 293 ? -17.456 6.499 12.637 1.00 97.44 293 GLY A N 1
ATOM 2283 C CA . GLY A 1 293 ? -17.374 6.753 14.081 1.00 97.44 293 GLY A CA 1
ATOM 2284 C C . GLY A 1 293 ? -16.318 5.901 14.793 1.00 97.44 293 GLY A C 1
ATOM 2285 O O . GLY A 1 293 ? -16.425 5.652 15.989 1.00 97.44 293 GLY A O 1
ATOM 2286 N N . LEU A 1 294 ? -15.284 5.471 14.069 1.00 98.31 294 LEU A N 1
ATOM 2287 C CA . LEU A 1 294 ? -14.187 4.647 14.574 1.00 98.31 294 LEU A CA 1
ATOM 2288 C C . LEU A 1 294 ? -12.934 5.479 14.887 1.00 98.31 294 LEU A C 1
ATOM 2290 O O . LEU A 1 294 ? -12.688 6.557 14.334 1.00 98.31 294 LEU A O 1
ATOM 2294 N N . GLY A 1 295 ? -12.098 4.959 15.784 1.00 97.94 295 GLY A N 1
ATOM 2295 C CA . GLY A 1 295 ? -10.812 5.547 16.132 1.00 97.94 295 GLY A CA 1
ATOM 2296 C C . GLY A 1 295 ? -9.746 5.162 15.117 1.00 97.94 295 GLY A C 1
ATOM 2297 O O . GLY A 1 295 ? -9.410 3.991 15.005 1.00 97.94 295 GLY A O 1
ATOM 2298 N N . GLY A 1 296 ? -9.199 6.138 14.386 1.00 96.81 296 GLY A N 1
ATOM 2299 C CA . GLY A 1 296 ? -8.109 5.925 13.431 1.00 96.81 296 GLY A CA 1
ATOM 2300 C C . GLY A 1 296 ? -6.762 6.436 13.946 1.00 96.81 296 GLY A C 1
ATOM 2301 O O . GLY A 1 296 ? -6.542 7.652 14.045 1.00 96.81 296 GLY A O 1
ATOM 2302 N N . TRP A 1 297 ? -5.826 5.523 14.212 1.00 95.75 297 TRP A N 1
ATOM 2303 C CA . TRP A 1 297 ? -4.455 5.836 14.609 1.00 95.75 297 TRP A CA 1
ATOM 2304 C C . TRP A 1 297 ? -3.451 5.587 13.484 1.00 95.75 297 TRP A C 1
ATOM 2306 O O . TRP A 1 297 ? -3.009 4.468 13.245 1.00 95.75 297 TRP A O 1
ATOM 2316 N N . THR A 1 298 ? -3.052 6.667 12.811 1.00 95.00 298 THR A N 1
ATOM 2317 C CA . THR A 1 298 ? -1.992 6.638 11.797 1.00 95.00 298 THR A CA 1
ATOM 2318 C C . THR A 1 298 ? -0.617 6.493 12.439 1.00 95.00 298 THR A C 1
ATOM 2320 O O . THR A 1 298 ? -0.277 7.250 13.360 1.00 95.00 298 THR A O 1
ATOM 2323 N N . MET A 1 299 ? 0.196 5.582 11.918 1.00 92.00 299 MET A N 1
ATOM 2324 C CA . MET A 1 299 ? 1.524 5.265 12.435 1.00 92.00 299 MET A CA 1
ATOM 2325 C C . MET A 1 299 ? 2.536 5.179 11.300 1.00 92.00 299 MET A C 1
ATOM 2327 O O . MET A 1 299 ? 2.215 4.733 10.207 1.00 92.00 299 MET A O 1
ATOM 2331 N N . GLY A 1 300 ? 3.772 5.588 11.579 1.00 88.50 300 GLY A N 1
ATOM 2332 C CA . GLY A 1 300 ? 4.899 5.361 10.667 1.00 88.50 300 GLY A CA 1
ATOM 2333 C C . GLY A 1 300 ? 6.266 5.334 11.342 1.00 88.50 300 GLY A C 1
ATOM 2334 O O . GLY A 1 300 ? 7.303 5.292 10.687 1.00 88.50 300 GLY A O 1
ATOM 2335 N N . ASN A 1 301 ? 6.277 5.385 12.671 1.00 87.56 301 ASN A N 1
ATOM 2336 C CA . ASN A 1 301 ? 7.474 5.465 13.494 1.00 87.56 301 ASN A CA 1
ATOM 2337 C C . ASN A 1 301 ? 7.764 4.125 14.193 1.00 87.56 301 ASN A C 1
ATOM 2339 O O . ASN A 1 301 ? 8.072 4.111 15.379 1.00 87.56 301 ASN A O 1
ATOM 2343 N N . TYR A 1 302 ? 7.656 3.026 13.449 1.00 93.12 302 TYR A N 1
ATOM 2344 C CA . TYR A 1 302 ? 8.114 1.687 13.826 1.00 93.12 302 TYR A CA 1
ATOM 2345 C C . TYR A 1 302 ? 9.101 1.164 12.772 1.00 93.12 302 TYR A C 1
ATOM 2347 O O . TYR A 1 302 ? 9.160 1.697 11.662 1.00 93.12 302 TYR A O 1
ATOM 2355 N N . SER A 1 303 ? 9.895 0.149 13.100 1.00 94.12 303 SER A N 1
ATOM 2356 C CA . SER A 1 303 ? 10.733 -0.580 12.146 1.00 94.12 303 SER A CA 1
ATOM 2357 C C . SER A 1 303 ? 9.845 -1.491 11.302 1.00 94.12 303 SER A C 1
ATOM 2359 O O . SER A 1 303 ? 9.318 -2.485 11.795 1.00 94.12 303 SER A O 1
ATOM 2361 N N . ASP A 1 304 ? 9.648 -1.115 10.039 1.00 95.00 304 ASP A N 1
ATOM 2362 C CA . ASP A 1 304 ? 8.973 -1.943 9.044 1.00 95.00 304 ASP A CA 1
ATOM 2363 C C . ASP A 1 304 ? 9.768 -3.223 8.778 1.00 95.00 304 ASP A C 1
ATOM 2365 O O . ASP A 1 304 ? 9.165 -4.281 8.699 1.00 95.00 304 ASP A O 1
ATOM 2369 N N . ASP A 1 305 ? 11.101 -3.162 8.768 1.00 94.62 305 ASP A N 1
ATOM 2370 C CA . ASP A 1 305 ? 11.949 -4.349 8.607 1.00 94.62 305 ASP A CA 1
ATOM 2371 C C . ASP A 1 305 ? 11.723 -5.381 9.724 1.00 94.62 305 ASP A C 1
ATOM 2373 O O . ASP A 1 305 ? 11.540 -6.563 9.444 1.00 94.62 305 ASP A O 1
ATOM 2377 N N . MET A 1 306 ? 11.654 -4.948 10.992 1.00 94.19 306 MET A N 1
ATOM 2378 C CA . MET A 1 306 ? 11.366 -5.857 12.110 1.00 94.19 306 MET A CA 1
ATOM 2379 C C . MET A 1 306 ? 9.952 -6.437 12.029 1.00 94.19 306 MET A C 1
ATOM 2381 O O . MET A 1 306 ? 9.771 -7.624 12.270 1.00 94.19 306 MET A O 1
ATOM 2385 N N . LEU A 1 307 ? 8.959 -5.621 11.659 1.00 96.00 307 LEU A N 1
ATOM 2386 C CA . LEU A 1 307 ? 7.589 -6.090 11.444 1.00 96.00 307 LEU A CA 1
ATOM 2387 C C . LEU A 1 307 ? 7.506 -7.105 10.297 1.00 96.00 307 LEU A C 1
ATOM 2389 O O . LEU A 1 307 ? 6.770 -8.078 10.401 1.00 96.00 307 LEU A O 1
ATOM 2393 N N . LEU A 1 308 ? 8.242 -6.886 9.210 1.00 97.56 308 LEU A N 1
ATOM 2394 C CA . LEU A 1 308 ? 8.250 -7.771 8.048 1.00 97.56 308 LEU A CA 1
ATOM 2395 C C . LEU A 1 308 ? 9.014 -9.075 8.324 1.00 97.56 308 LEU A C 1
ATOM 2397 O O . LEU A 1 308 ? 8.635 -10.101 7.769 1.00 97.56 308 LEU A O 1
ATOM 2401 N N . GLY A 1 309 ? 10.009 -9.066 9.218 1.00 96.00 309 GLY A N 1
ATOM 2402 C CA . GLY A 1 309 ? 10.718 -10.273 9.670 1.00 96.00 309 GLY A CA 1
ATOM 2403 C C . GLY A 1 309 ? 12.233 -10.266 9.438 1.00 96.00 309 GLY A C 1
ATOM 2404 O O . GLY A 1 309 ? 12.845 -11.327 9.385 1.00 96.00 309 GLY A O 1
ATOM 2405 N N . ALA A 1 310 ? 12.862 -9.094 9.301 1.00 95.12 310 ALA A N 1
ATOM 2406 C CA . ALA A 1 310 ? 14.304 -8.973 9.048 1.00 95.12 310 ALA A CA 1
ATOM 2407 C C . ALA A 1 310 ? 15.192 -9.512 10.182 1.00 95.12 310 ALA A C 1
ATOM 2409 O O . ALA A 1 310 ? 16.355 -9.826 9.951 1.00 95.12 310 ALA A O 1
ATOM 2410 N N . TYR A 1 311 ? 14.656 -9.581 11.404 1.00 93.56 311 TYR A N 1
ATOM 2411 C CA . TYR A 1 311 ? 15.387 -9.949 12.618 1.00 93.56 311 TYR A CA 1
ATOM 2412 C C . TYR A 1 311 ? 14.688 -11.123 13.324 1.00 93.56 311 TYR A C 1
ATOM 2414 O O . TYR A 1 311 ? 14.127 -10.928 14.407 1.00 93.56 311 TYR A O 1
ATOM 2422 N N . PRO A 1 312 ? 14.668 -12.331 12.726 1.00 92.94 312 PRO A N 1
ATOM 2423 C CA . PRO A 1 312 ? 13.918 -13.480 13.245 1.00 92.94 312 PRO A CA 1
ATOM 2424 C C . PRO A 1 312 ? 14.375 -13.939 14.639 1.00 92.94 312 PRO A C 1
ATOM 2426 O O . PRO A 1 312 ? 13.629 -14.605 15.351 1.00 92.94 312 PRO A O 1
ATOM 2429 N N . GLU A 1 313 ? 15.590 -13.583 15.059 1.00 92.00 313 GLU A N 1
ATOM 2430 C CA . GLU A 1 313 ? 16.094 -13.790 16.419 1.00 92.00 313 GLU A CA 1
ATOM 2431 C C . GL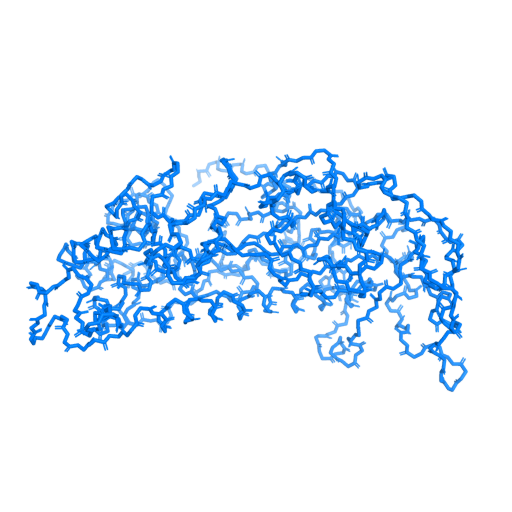U A 1 313 ? 15.486 -12.837 17.463 1.00 92.00 313 GLU A C 1
ATOM 2433 O O . GLU A 1 313 ? 15.644 -13.063 18.665 1.00 92.00 313 GLU A O 1
ATOM 2438 N N . VAL A 1 314 ? 14.825 -11.767 17.011 1.00 93.06 314 VAL A N 1
ATOM 2439 C CA . VAL A 1 314 ? 14.125 -10.770 17.834 1.00 93.06 314 VAL A CA 1
ATOM 2440 C C . VAL A 1 314 ? 12.613 -10.976 17.766 1.00 93.06 314 VAL A C 1
ATOM 2442 O O . VAL A 1 314 ? 11.966 -11.019 18.809 1.00 93.06 314 VAL A O 1
ATOM 2445 N N . ALA A 1 315 ? 12.070 -11.084 16.553 1.00 93.81 315 ALA A N 1
ATOM 2446 C CA . ALA A 1 315 ? 10.670 -11.381 16.269 1.00 93.81 315 ALA A CA 1
ATOM 2447 C C . ALA A 1 315 ? 10.564 -12.020 14.879 1.00 93.81 315 ALA A C 1
ATOM 2449 O O . ALA A 1 315 ? 11.222 -11.568 13.939 1.00 93.81 315 ALA A O 1
ATOM 2450 N N . ALA A 1 316 ? 9.719 -13.038 14.730 1.00 94.94 316 ALA A N 1
ATOM 2451 C CA . ALA A 1 316 ? 9.427 -13.644 13.432 1.00 94.94 316 ALA A CA 1
ATOM 2452 C C . ALA A 1 316 ? 8.763 -12.642 12.465 1.00 94.94 316 ALA A C 1
ATOM 2454 O O . ALA A 1 316 ? 8.931 -12.738 11.246 1.00 94.94 316 ALA A O 1
ATOM 2455 N N . GLY A 1 317 ? 8.031 -11.665 13.005 1.00 95.94 317 GLY A N 1
ATOM 2456 C CA . GLY A 1 317 ? 7.324 -10.646 12.247 1.00 95.94 317 GLY A CA 1
ATOM 2457 C C . GLY A 1 317 ? 6.221 -11.261 11.389 1.00 95.94 317 GLY A C 1
ATOM 2458 O O . GLY A 1 317 ? 5.438 -12.093 11.844 1.00 95.94 317 GLY A O 1
ATOM 2459 N N . LEU A 1 318 ? 6.151 -10.832 10.133 1.00 97.31 318 LEU A N 1
ATOM 2460 C CA . LEU A 1 318 ? 5.201 -11.319 9.132 1.00 97.31 318 LEU A CA 1
ATOM 2461 C C . LEU A 1 318 ? 5.793 -12.410 8.224 1.00 97.31 318 LEU A C 1
ATOM 2463 O O . LEU A 1 318 ? 5.134 -12.835 7.278 1.00 97.31 318 LEU A O 1
ATOM 2467 N N . GLY A 1 319 ? 7.026 -12.857 8.489 1.00 96.56 319 GLY A N 1
ATOM 2468 C CA . GLY A 1 319 ? 7.661 -13.960 7.765 1.00 96.56 319 GLY A CA 1
ATOM 2469 C C . GLY A 1 319 ? 8.113 -13.632 6.339 1.00 96.56 319 GLY A C 1
ATOM 2470 O O . GLY A 1 319 ? 8.295 -14.546 5.535 1.00 96.56 319 GLY A O 1
ATOM 2471 N N . PHE A 1 320 ? 8.299 -12.353 5.998 1.00 98.00 320 PHE A N 1
ATOM 2472 C CA . PHE A 1 320 ? 8.871 -11.980 4.706 1.00 98.00 320 PHE A CA 1
ATOM 2473 C C . PHE A 1 320 ? 10.323 -12.463 4.603 1.00 98.00 320 PHE A C 1
ATOM 2475 O O . PHE A 1 320 ? 11.070 -12.508 5.579 1.00 98.00 320 PHE A O 1
ATOM 2482 N N . SER A 1 321 ? 10.733 -12.809 3.388 1.00 97.00 321 SER A N 1
ATOM 2483 C CA . SER A 1 321 ? 12.094 -13.219 3.058 1.00 97.00 321 SER A CA 1
ATOM 2484 C C . SER A 1 321 ? 13.011 -12.012 2.911 1.00 97.00 321 SER A C 1
ATOM 2486 O O . SER A 1 321 ? 12.658 -11.035 2.247 1.00 97.00 321 SER A O 1
ATOM 2488 N N . PHE A 1 322 ? 14.218 -12.117 3.466 1.00 96.81 322 PHE A N 1
ATOM 2489 C CA . PHE A 1 322 ? 15.244 -11.082 3.386 1.00 96.81 322 PHE A CA 1
ATOM 2490 C C . PHE A 1 322 ? 16.526 -11.590 2.725 1.00 96.81 322 PHE A C 1
ATOM 2492 O O . PHE A 1 322 ? 16.905 -12.752 2.869 1.00 96.81 322 PHE A O 1
ATOM 2499 N N . MET A 1 323 ? 17.204 -10.687 2.021 1.00 94.94 323 MET A N 1
ATOM 2500 C CA . MET A 1 323 ? 18.549 -10.881 1.489 1.00 94.94 323 MET A CA 1
ATOM 2501 C C . MET A 1 323 ? 19.531 -9.981 2.231 1.00 94.94 323 MET A C 1
ATOM 2503 O O . MET A 1 323 ? 19.356 -8.761 2.259 1.00 94.94 323 MET A O 1
ATOM 2507 N N . GLU A 1 324 ? 20.584 -10.579 2.783 1.00 93.62 324 GLU A N 1
ATOM 2508 C CA . GLU A 1 324 ? 21.745 -9.832 3.264 1.00 93.62 324 GLU A CA 1
ATOM 2509 C C . GLU A 1 324 ? 22.536 -9.273 2.085 1.00 93.62 324 GLU A C 1
ATOM 2511 O O . GLU A 1 324 ? 22.828 -9.985 1.121 1.00 93.62 324 GLU A O 1
ATOM 2516 N N . ARG A 1 325 ? 22.890 -7.992 2.180 1.00 91.88 325 ARG A N 1
ATOM 2517 C CA . ARG A 1 325 ? 23.652 -7.288 1.149 1.00 91.88 325 ARG A CA 1
ATOM 2518 C C . ARG A 1 325 ? 25.151 -7.365 1.406 1.00 91.88 325 ARG A C 1
ATOM 2520 O O . ARG A 1 325 ? 25.614 -7.418 2.546 1.00 91.88 325 ARG A O 1
ATOM 2527 N N . ASP A 1 326 ? 25.921 -7.317 0.332 1.00 91.50 326 ASP A N 1
ATOM 2528 C CA . ASP A 1 326 ? 27.369 -7.206 0.356 1.00 91.50 326 ASP A CA 1
ATOM 2529 C C . ASP A 1 326 ? 27.776 -5.818 0.870 1.00 91.50 326 ASP A C 1
ATOM 2531 O O . ASP A 1 326 ? 27.661 -4.806 0.179 1.00 91.50 326 ASP A O 1
ATOM 2535 N N . LEU A 1 327 ? 28.272 -5.771 2.107 1.00 90.50 327 LEU A N 1
ATOM 2536 C CA . LEU A 1 327 ? 28.632 -4.530 2.796 1.00 90.50 327 LEU A CA 1
ATOM 2537 C C . LEU A 1 327 ? 29.806 -3.771 2.153 1.00 90.50 327 LEU A C 1
ATOM 2539 O O . LEU A 1 327 ? 30.016 -2.596 2.483 1.00 90.50 327 LEU A O 1
ATOM 2543 N N . GLU A 1 328 ? 30.602 -4.424 1.300 1.00 90.25 328 GLU A N 1
ATOM 2544 C CA . GLU A 1 328 ? 31.712 -3.785 0.588 1.00 90.25 328 GLU A CA 1
ATOM 2545 C C . GLU A 1 328 ? 31.232 -3.102 -0.692 1.00 90.25 328 GLU A C 1
ATOM 2547 O O . GLU A 1 328 ? 31.685 -1.995 -0.995 1.00 90.25 328 GLU A O 1
ATOM 2552 N N . ARG A 1 329 ? 30.303 -3.741 -1.411 1.00 91.25 329 ARG A N 1
ATOM 2553 C CA . ARG A 1 329 ? 29.804 -3.282 -2.713 1.00 91.25 329 ARG A CA 1
ATOM 2554 C C . ARG A 1 329 ? 28.553 -2.414 -2.617 1.00 91.25 329 ARG A C 1
ATOM 2556 O O . ARG A 1 329 ? 28.503 -1.354 -3.240 1.00 91.25 329 ARG A O 1
ATOM 2563 N N . ASN A 1 330 ? 27.552 -2.822 -1.837 1.00 93.06 330 ASN A N 1
ATOM 2564 C CA . ASN A 1 330 ? 26.270 -2.129 -1.795 1.00 93.06 330 ASN A CA 1
ATOM 2565 C C . ASN A 1 330 ? 26.313 -0.902 -0.862 1.00 93.06 330 ASN A C 1
ATOM 2567 O O . ASN A 1 330 ? 26.611 -1.026 0.333 1.00 93.06 330 ASN A O 1
ATOM 2571 N N . PRO A 1 331 ? 25.976 0.301 -1.362 1.00 90.50 331 PRO A N 1
ATOM 2572 C CA . PRO A 1 331 ? 26.079 1.534 -0.588 1.00 90.50 331 PRO A CA 1
ATOM 2573 C C . PRO A 1 331 ? 25.078 1.631 0.571 1.00 90.50 331 PRO A C 1
ATOM 2575 O O . PRO A 1 331 ? 25.375 2.315 1.551 1.00 90.50 331 PRO A O 1
ATOM 2578 N N . SER A 1 332 ? 23.918 0.966 0.500 1.00 88.56 332 SER A N 1
ATOM 2579 C CA . SER A 1 332 ? 22.897 1.066 1.553 1.00 88.56 332 SER A CA 1
ATOM 2580 C C . SER A 1 332 ? 23.244 0.263 2.803 1.00 88.56 332 SER A C 1
ATOM 2582 O O . SER A 1 332 ? 22.832 0.661 3.888 1.00 88.56 332 SER A O 1
ATOM 2584 N N . ARG A 1 333 ? 24.032 -0.819 2.683 1.00 88.25 333 ARG A N 1
ATOM 2585 C CA . ARG A 1 333 ? 24.515 -1.634 3.822 1.00 88.25 333 ARG A CA 1
ATOM 2586 C C . ARG A 1 333 ? 23.404 -2.133 4.763 1.00 88.25 333 ARG A C 1
ATOM 2588 O O . ARG A 1 333 ? 23.612 -2.256 5.968 1.00 88.25 333 ARG A O 1
ATOM 2595 N N . THR A 1 334 ? 22.227 -2.402 4.210 1.00 87.38 334 THR A N 1
ATOM 2596 C CA . THR A 1 334 ? 21.049 -2.932 4.912 1.00 87.38 334 THR A CA 1
ATOM 2597 C C . THR A 1 334 ? 20.513 -4.148 4.170 1.00 87.38 334 THR A C 1
ATOM 2599 O O . THR A 1 334 ? 20.665 -4.226 2.953 1.00 87.38 334 THR A O 1
ATOM 2602 N N . ALA A 1 335 ? 19.840 -5.064 4.867 1.00 92.75 335 ALA A N 1
ATOM 2603 C CA . ALA A 1 335 ? 19.134 -6.166 4.220 1.00 92.75 335 ALA A CA 1
ATOM 2604 C C . ALA A 1 335 ? 18.005 -5.660 3.296 1.00 92.75 335 ALA A C 1
ATOM 2606 O O . ALA A 1 335 ? 17.502 -4.544 3.450 1.00 92.75 335 ALA A O 1
ATOM 2607 N N . SER A 1 336 ? 17.607 -6.485 2.325 1.00 95.38 336 SER A N 1
ATOM 2608 C CA . SER A 1 336 ? 16.456 -6.229 1.442 1.00 95.38 336 SER A CA 1
ATOM 2609 C C . SER A 1 336 ? 15.324 -7.174 1.752 1.00 95.38 336 SER A C 1
ATOM 2611 O O . SER A 1 336 ? 15.526 -8.383 1.683 1.00 95.38 336 SER A O 1
ATOM 2613 N N . CYS A 1 337 ? 14.132 -6.643 2.001 1.00 97.62 337 CYS A N 1
ATOM 2614 C CA . CYS A 1 337 ? 12.928 -7.458 2.025 1.00 97.62 337 CYS A CA 1
ATOM 2615 C C . CYS A 1 337 ? 12.581 -7.836 0.587 1.00 97.62 337 CYS A C 1
ATOM 2617 O O . CYS A 1 337 ? 12.182 -6.967 -0.185 1.00 97.62 337 CYS A O 1
ATOM 2619 N N . LEU A 1 338 ? 12.736 -9.107 0.230 1.00 97.50 338 LEU A N 1
ATOM 2620 C CA . LEU A 1 338 ? 12.424 -9.606 -1.104 1.00 97.50 338 LEU A CA 1
ATOM 2621 C C . LEU A 1 338 ? 10.907 -9.709 -1.284 1.00 97.50 338 LEU A C 1
ATOM 2623 O O . LEU A 1 338 ? 10.380 -9.308 -2.310 1.00 97.50 338 LEU A O 1
ATOM 2627 N N . GLY A 1 339 ? 10.183 -10.207 -0.283 1.00 97.56 339 GLY A N 1
ATOM 2628 C CA . GLY A 1 339 ? 8.767 -10.527 -0.444 1.00 97.56 339 GLY A CA 1
ATOM 2629 C C . GLY A 1 339 ? 8.322 -11.684 0.435 1.00 97.56 339 GLY A C 1
ATOM 2630 O O . GLY A 1 339 ? 9.085 -12.166 1.266 1.00 97.56 339 GLY A O 1
ATOM 2631 N N . LEU A 1 340 ? 7.091 -12.136 0.237 1.00 97.50 340 LEU A N 1
ATOM 2632 C CA . LEU A 1 340 ? 6.490 -13.286 0.898 1.00 97.50 340 LEU A CA 1
ATOM 2633 C C . LEU A 1 340 ? 6.027 -14.277 -0.176 1.00 97.50 340 LEU A C 1
ATOM 2635 O O . LEU A 1 340 ? 5.183 -13.933 -1.005 1.00 97.50 340 LEU A O 1
ATOM 2639 N N . GLU A 1 341 ? 6.595 -15.484 -0.173 1.00 96.69 341 GLU A N 1
ATOM 2640 C CA . GLU A 1 341 ? 6.327 -16.522 -1.179 1.00 96.69 341 GLU A CA 1
ATOM 2641 C C . GLU A 1 341 ? 4.822 -16.791 -1.325 1.00 96.69 341 GLU A C 1
ATOM 2643 O O . GLU A 1 341 ? 4.104 -16.940 -0.333 1.00 96.69 341 GLU A O 1
ATOM 2648 N N . GLY A 1 342 ? 4.328 -16.812 -2.567 1.00 95.00 342 GLY A N 1
ATOM 2649 C CA . GLY A 1 342 ? 2.916 -17.055 -2.866 1.00 95.00 342 GLY A CA 1
ATOM 2650 C C . GLY A 1 342 ? 1.945 -15.941 -2.451 1.00 95.00 342 GLY A C 1
ATOM 2651 O O . GLY A 1 342 ? 0.748 -16.074 -2.705 1.00 95.00 342 GLY A O 1
ATOM 2652 N N . ALA A 1 343 ? 2.417 -14.850 -1.839 1.00 95.69 343 ALA A N 1
ATOM 2653 C CA . ALA A 1 343 ? 1.583 -13.730 -1.403 1.00 95.69 343 ALA A CA 1
ATOM 2654 C C . ALA A 1 343 ? 2.028 -12.400 -2.022 1.00 95.69 343 ALA A C 1
ATOM 2656 O O . ALA A 1 343 ? 1.221 -11.725 -2.661 1.00 95.69 343 ALA A O 1
ATOM 2657 N N . LEU A 1 344 ? 3.298 -12.016 -1.879 1.00 96.31 344 LEU A N 1
ATOM 2658 C CA . LEU A 1 344 ? 3.867 -10.778 -2.420 1.00 96.31 344 LEU A CA 1
ATOM 2659 C C . LEU A 1 344 ? 5.311 -11.028 -2.862 1.00 96.31 344 LEU A C 1
ATOM 2661 O O . LEU A 1 344 ? 6.247 -10.877 -2.088 1.00 96.31 344 LEU A O 1
ATOM 2665 N N . GLU A 1 345 ? 5.484 -11.408 -4.120 1.00 96.44 345 GLU A N 1
ATOM 2666 C CA . GLU A 1 345 ? 6.778 -11.703 -4.743 1.00 96.44 345 GLU A CA 1
ATOM 2667 C C . GLU A 1 345 ? 7.298 -10.443 -5.451 1.00 96.44 345 GLU A C 1
ATOM 2669 O O . GLU A 1 345 ? 7.013 -10.219 -6.627 1.00 96.44 345 GLU A O 1
ATOM 2674 N N . ALA A 1 346 ? 7.986 -9.561 -4.716 1.00 97.19 346 ALA A N 1
ATOM 2675 C CA . ALA A 1 346 ? 8.325 -8.232 -5.227 1.00 97.19 346 ALA A CA 1
ATOM 2676 C C . ALA A 1 346 ? 9.367 -8.281 -6.349 1.00 97.19 346 ALA A C 1
ATOM 2678 O O . ALA A 1 346 ? 10.297 -9.092 -6.328 1.00 97.19 346 ALA A O 1
ATOM 2679 N N . VAL A 1 347 ? 9.263 -7.377 -7.321 1.00 97.81 347 VAL A N 1
ATOM 2680 C CA . VAL A 1 347 ? 10.131 -7.397 -8.506 1.00 97.81 347 VAL A CA 1
ATOM 2681 C C . VAL A 1 347 ? 11.537 -6.897 -8.173 1.00 97.81 347 VAL A C 1
ATOM 2683 O O . VAL A 1 347 ? 11.846 -5.716 -8.249 1.00 97.81 347 VAL A O 1
ATOM 2686 N N . CYS A 1 348 ? 12.432 -7.811 -7.825 1.00 97.50 348 CYS A N 1
ATOM 2687 C CA . CYS A 1 348 ? 13.834 -7.509 -7.564 1.00 97.50 348 CYS A CA 1
ATOM 2688 C C . CYS A 1 348 ? 14.737 -8.637 -8.045 1.00 97.50 348 CYS A C 1
ATOM 2690 O O . CYS A 1 348 ? 14.310 -9.792 -8.139 1.00 97.50 348 CYS A O 1
ATOM 2692 N N . VAL A 1 349 ? 15.983 -8.294 -8.358 1.00 98.00 349 VAL A N 1
ATOM 2693 C CA . VAL A 1 349 ? 16.962 -9.235 -8.903 1.00 98.00 349 VAL A CA 1
ATOM 2694 C C . VAL A 1 349 ? 18.252 -9.151 -8.093 1.00 98.00 349 VAL A C 1
ATOM 2696 O O . VAL A 1 349 ? 18.723 -8.037 -7.891 1.00 98.00 349 VAL A O 1
ATOM 2699 N N . PRO A 1 350 ? 18.848 -10.282 -7.679 1.00 96.56 350 PRO A N 1
ATOM 2700 C CA . PRO A 1 350 ? 18.272 -11.623 -7.736 1.00 96.56 350 PRO A CA 1
ATOM 2701 C C . PRO A 1 350 ? 17.240 -11.828 -6.612 1.00 96.56 350 PRO A C 1
ATOM 2703 O O . PRO A 1 350 ? 17.351 -11.265 -5.526 1.00 96.56 350 PRO A O 1
ATOM 2706 N N . SER A 1 351 ? 16.254 -12.684 -6.852 1.00 96.81 351 SER A N 1
ATOM 2707 C CA . SER A 1 351 ? 15.289 -13.147 -5.847 1.00 96.81 351 SER A CA 1
ATOM 2708 C C . SER A 1 351 ? 14.860 -14.594 -6.137 1.00 96.81 351 SER A C 1
ATOM 2710 O O . SER A 1 351 ? 15.136 -15.097 -7.231 1.00 96.81 351 SER A O 1
ATOM 2712 N N . PRO A 1 352 ? 14.189 -15.297 -5.198 1.00 96.31 352 PRO A N 1
ATOM 2713 C CA . PRO A 1 352 ? 13.696 -16.657 -5.436 1.00 96.31 352 PRO A CA 1
ATOM 2714 C C . PRO A 1 352 ? 12.782 -16.798 -6.662 1.00 96.31 352 PRO A C 1
ATOM 2716 O O . PRO A 1 352 ? 12.711 -17.877 -7.246 1.00 96.31 352 PRO A O 1
ATOM 2719 N N . TRP A 1 353 ? 12.110 -15.719 -7.066 1.00 96.19 353 TRP A N 1
ATOM 2720 C CA . TRP A 1 353 ? 11.148 -15.701 -8.171 1.00 96.19 353 TRP A CA 1
ATOM 2721 C C . TRP A 1 353 ? 11.649 -14.927 -9.410 1.00 96.19 353 TRP A C 1
ATOM 2723 O O . TRP A 1 353 ? 11.171 -15.199 -10.511 1.00 96.19 353 TRP A O 1
ATOM 2733 N N . PHE A 1 354 ? 12.665 -14.054 -9.301 1.00 97.62 354 PHE A N 1
ATOM 2734 C CA . PHE A 1 354 ? 13.343 -13.439 -10.457 1.00 97.62 354 PHE A CA 1
ATOM 2735 C C . PHE A 1 354 ? 14.862 -13.646 -10.409 1.00 97.62 354 PHE A C 1
ATOM 2737 O O . PHE A 1 354 ? 15.594 -12.980 -9.676 1.00 97.62 354 PHE A O 1
ATOM 2744 N N . ALA A 1 355 ? 15.353 -14.557 -11.251 1.00 95.44 355 ALA A N 1
ATOM 2745 C CA . ALA A 1 355 ? 16.766 -14.934 -11.271 1.00 95.44 355 ALA A CA 1
ATOM 2746 C C . ALA A 1 355 ? 17.694 -13.894 -11.932 1.00 95.44 355 ALA A C 1
ATOM 2748 O O . ALA A 1 355 ? 18.877 -13.852 -11.604 1.00 95.44 355 ALA A O 1
ATOM 2749 N N . ASN A 1 356 ? 17.195 -13.100 -12.884 1.00 97.38 356 ASN A N 1
ATOM 2750 C CA . ASN A 1 356 ? 17.984 -12.150 -13.679 1.00 97.38 356 ASN A CA 1
ATOM 2751 C C . ASN A 1 356 ? 17.125 -10.975 -14.183 1.00 97.38 356 ASN A C 1
ATOM 2753 O O . ASN A 1 356 ? 15.896 -10.992 -14.033 1.00 97.38 356 ASN A O 1
ATOM 2757 N N . GLY A 1 357 ? 17.767 -9.968 -14.792 1.00 97.75 357 GLY A N 1
ATOM 2758 C CA . GLY A 1 357 ? 17.077 -8.800 -15.339 1.00 97.75 357 GLY A CA 1
ATOM 2759 C C . GLY A 1 357 ? 16.018 -9.157 -16.382 1.00 97.75 357 GLY A C 1
ATOM 2760 O O . GLY A 1 357 ? 14.926 -8.590 -16.361 1.00 97.75 357 GLY A O 1
ATOM 2761 N N . GLU A 1 358 ? 16.284 -10.147 -17.241 1.00 98.31 358 GLU A N 1
ATOM 2762 C CA . GLU A 1 358 ? 15.328 -10.599 -18.260 1.00 98.31 358 GLU A CA 1
ATOM 2763 C C . GLU A 1 358 ? 14.012 -11.082 -17.635 1.00 98.31 358 GLU A C 1
ATOM 2765 O O . GLU A 1 358 ? 12.938 -10.668 -18.076 1.00 98.31 358 GLU A O 1
ATOM 2770 N N . ALA A 1 359 ? 14.074 -11.914 -16.593 1.00 98.06 359 ALA A N 1
ATOM 2771 C CA . ALA A 1 359 ? 12.888 -12.431 -15.915 1.00 98.06 359 ALA A CA 1
ATOM 2772 C C . ALA A 1 359 ? 12.042 -11.304 -15.297 1.00 98.06 359 ALA A C 1
ATOM 2774 O O . ALA A 1 359 ? 10.824 -11.277 -15.484 1.00 98.06 359 ALA A O 1
ATOM 2775 N N . ALA A 1 360 ? 12.684 -10.346 -14.620 1.00 97.81 360 ALA A N 1
ATOM 2776 C CA . ALA A 1 360 ? 12.004 -9.211 -13.997 1.00 97.81 360 ALA A CA 1
ATOM 2777 C C . ALA A 1 360 ? 11.361 -8.273 -15.035 1.00 97.81 360 ALA A C 1
ATOM 2779 O O . ALA A 1 360 ? 10.192 -7.897 -14.909 1.00 97.81 360 ALA A O 1
ATOM 2780 N N . VAL A 1 361 ? 12.091 -7.935 -16.104 1.00 98.31 361 VAL A N 1
ATOM 2781 C CA . VAL A 1 361 ? 11.579 -7.083 -17.187 1.00 98.31 361 VAL A CA 1
ATOM 2782 C C . VAL A 1 361 ? 10.420 -7.763 -17.913 1.00 98.31 361 VAL A C 1
ATOM 2784 O O . VAL A 1 361 ? 9.381 -7.134 -18.128 1.00 98.31 361 VAL A O 1
ATOM 2787 N N . ARG A 1 362 ? 10.545 -9.054 -18.249 1.00 96.94 362 ARG A N 1
ATOM 2788 C CA . ARG A 1 362 ? 9.462 -9.820 -18.885 1.00 96.94 362 ARG A CA 1
ATOM 2789 C C . ARG A 1 362 ? 8.211 -9.860 -18.020 1.00 96.94 362 ARG A C 1
ATOM 2791 O O . ARG A 1 362 ? 7.138 -9.577 -18.543 1.00 96.94 362 ARG A O 1
ATOM 2798 N N . HIS A 1 363 ? 8.349 -10.118 -16.720 1.00 95.88 363 HIS A N 1
ATOM 2799 C CA . HIS A 1 363 ? 7.220 -10.129 -15.789 1.00 95.88 363 HIS A CA 1
ATOM 2800 C C . HIS A 1 363 ? 6.427 -8.815 -15.834 1.00 95.88 363 HIS A C 1
ATOM 2802 O O . HIS A 1 363 ? 5.202 -8.810 -15.974 1.00 95.88 363 HIS A O 1
ATOM 2808 N N . VAL A 1 364 ? 7.125 -7.675 -15.805 1.00 95.94 364 VAL A N 1
ATOM 2809 C CA . VAL A 1 364 ? 6.469 -6.367 -15.899 1.00 95.94 364 VAL A CA 1
ATOM 2810 C C . VAL A 1 364 ? 5.862 -6.146 -17.287 1.00 95.94 364 VAL A C 1
ATOM 2812 O O . VAL A 1 364 ? 4.749 -5.630 -17.378 1.00 95.94 364 VAL A O 1
ATOM 2815 N N . LEU A 1 365 ? 6.521 -6.537 -18.384 1.00 95.44 365 LEU A N 1
ATOM 2816 C CA . LEU A 1 365 ? 5.978 -6.438 -19.753 1.00 95.44 365 LEU A CA 1
ATOM 2817 C C . LEU A 1 365 ? 4.702 -7.268 -19.951 1.00 95.44 365 LEU A C 1
ATOM 2819 O O . LEU A 1 365 ? 3.751 -6.798 -20.584 1.00 95.44 365 LEU A O 1
ATOM 2823 N N . GLU A 1 366 ? 4.652 -8.470 -19.384 1.00 92.50 366 GLU A N 1
ATOM 2824 C CA . GLU A 1 366 ? 3.520 -9.389 -19.504 1.00 92.50 366 GLU A CA 1
ATOM 2825 C C . GLU A 1 366 ? 2.224 -8.796 -18.949 1.00 92.50 366 GLU A C 1
ATOM 2827 O O . GLU A 1 366 ? 1.168 -9.021 -19.543 1.00 92.50 366 GLU A O 1
ATOM 2832 N N . SER A 1 367 ? 2.286 -7.949 -17.914 1.00 88.50 367 SER A N 1
ATOM 2833 C CA . SER A 1 367 ? 1.104 -7.239 -17.393 1.00 88.50 367 SER A CA 1
ATOM 2834 C C . SER A 1 367 ? 0.365 -6.408 -18.460 1.00 88.50 367 SER A C 1
ATOM 2836 O O . SER A 1 367 ? -0.861 -6.294 -18.425 1.00 88.50 367 SER A O 1
ATOM 2838 N N . ARG A 1 368 ? 1.090 -5.890 -19.466 1.00 89.69 368 ARG A N 1
ATOM 2839 C CA . ARG A 1 368 ? 0.532 -5.063 -20.551 1.00 89.69 368 ARG A CA 1
ATOM 2840 C C . ARG A 1 368 ? 0.135 -5.878 -21.774 1.00 89.69 368 ARG A C 1
ATOM 2842 O O . ARG A 1 368 ? -0.898 -5.600 -22.387 1.00 89.69 368 ARG A O 1
ATOM 2849 N N . TYR A 1 369 ? 0.984 -6.831 -22.165 1.00 91.88 369 TYR A N 1
ATOM 2850 C CA . TYR A 1 369 ? 0.949 -7.427 -23.507 1.00 91.88 369 TYR A CA 1
ATOM 2851 C C . TYR A 1 369 ? 0.467 -8.878 -23.549 1.00 91.88 369 TYR A C 1
ATOM 2853 O O . TYR A 1 369 ? 0.067 -9.342 -24.622 1.00 91.88 369 TYR A O 1
ATOM 2861 N N . SER A 1 370 ? 0.474 -9.592 -22.416 1.00 86.31 370 SER A N 1
ATOM 2862 C CA . SER A 1 370 ? -0.047 -10.964 -22.347 1.00 86.31 370 SER A CA 1
ATOM 2863 C C . SER A 1 370 ? -1.530 -11.018 -22.730 1.00 86.31 370 SER A C 1
ATOM 2865 O O . SER A 1 370 ? -2.209 -9.994 -22.816 1.00 86.31 370 SER A O 1
ATOM 2867 N N . ARG A 1 371 ? -2.055 -12.210 -23.026 1.00 77.62 371 ARG A N 1
ATOM 2868 C CA . ARG A 1 371 ? -3.466 -12.385 -23.398 1.00 77.62 371 ARG A CA 1
ATOM 2869 C C . ARG A 1 371 ? -4.368 -11.862 -22.270 1.00 77.62 371 ARG A C 1
ATOM 2871 O O . ARG A 1 371 ? -4.277 -12.344 -21.151 1.00 77.62 371 ARG A O 1
ATOM 2878 N N . GLY A 1 372 ? -5.239 -10.898 -22.577 1.00 73.44 372 GLY A N 1
ATOM 2879 C CA . GLY A 1 372 ? -6.067 -10.212 -21.569 1.00 73.44 372 GLY A CA 1
ATOM 2880 C C . GLY A 1 372 ? -5.418 -8.964 -20.948 1.00 73.44 372 GLY A C 1
ATOM 2881 O O . GLY A 1 372 ? -6.085 -8.235 -20.222 1.00 73.44 372 GLY A O 1
ATOM 2882 N N . GLY A 1 373 ? -4.157 -8.665 -21.273 1.00 84.94 373 GLY A N 1
ATOM 2883 C CA . GLY A 1 373 ? -3.497 -7.404 -20.934 1.00 84.94 373 GLY A CA 1
ATOM 2884 C C . GLY A 1 373 ? -4.045 -6.218 -21.734 1.00 84.94 373 GLY A C 1
ATOM 2885 O O . GLY A 1 373 ? -4.577 -6.372 -22.841 1.00 84.94 373 GLY A O 1
ATOM 2886 N N . LEU A 1 374 ? -3.897 -5.009 -21.187 1.00 88.12 374 LEU A N 1
ATOM 2887 C CA . LEU A 1 374 ? -4.532 -3.798 -21.722 1.00 88.12 374 LEU A CA 1
ATOM 2888 C C . LEU A 1 374 ? -4.112 -3.421 -23.157 1.00 88.12 374 LEU A C 1
ATOM 2890 O O . LEU A 1 374 ? -4.912 -2.845 -23.899 1.00 88.12 374 LEU A O 1
ATOM 2894 N N . LEU A 1 375 ? -2.885 -3.770 -23.561 1.00 90.50 375 LEU A N 1
ATOM 2895 C CA . LEU A 1 375 ? -2.303 -3.500 -24.883 1.00 90.50 375 LEU A CA 1
ATOM 2896 C C . LEU A 1 375 ? -2.042 -4.791 -25.664 1.00 90.50 375 LEU A C 1
ATOM 2898 O O . LEU A 1 375 ? -1.325 -4.783 -26.666 1.00 90.50 375 LEU A O 1
ATOM 2902 N N . SER A 1 376 ? -2.639 -5.907 -25.238 1.00 87.06 376 SER A N 1
ATOM 2903 C CA . SER A 1 376 ? -2.510 -7.173 -25.947 1.00 87.06 376 SER A CA 1
ATOM 2904 C C . SER A 1 376 ? -3.044 -7.065 -27.377 1.00 87.06 376 SER A C 1
ATOM 2906 O O . SER A 1 376 ? -4.172 -6.613 -27.613 1.00 87.06 376 SER A O 1
ATOM 2908 N N . ARG A 1 377 ? -2.227 -7.518 -28.336 1.00 80.75 377 ARG A N 1
ATOM 2909 C CA . ARG A 1 377 ? -2.611 -7.664 -29.752 1.00 80.75 377 ARG A CA 1
ATOM 2910 C C . ARG A 1 377 ? -3.356 -8.968 -30.029 1.00 80.75 377 ARG A C 1
ATOM 2912 O O . ARG A 1 377 ? -3.955 -9.122 -31.087 1.00 80.75 377 ARG A O 1
ATOM 2919 N N . THR A 1 378 ? -3.310 -9.915 -29.100 1.00 72.88 378 THR A N 1
ATOM 2920 C CA . THR A 1 378 ? -4.048 -11.175 -29.196 1.00 72.88 378 THR A CA 1
ATOM 2921 C C . THR A 1 378 ? -5.379 -11.047 -28.474 1.00 72.88 378 THR A C 1
ATOM 2923 O O . THR A 1 378 ? -5.415 -10.632 -27.316 1.00 72.88 378 THR A O 1
ATOM 2926 N N . ALA A 1 379 ? -6.473 -11.433 -29.131 1.00 59.38 379 ALA A N 1
ATOM 2927 C CA . ALA A 1 379 ? -7.783 -11.468 -28.492 1.00 59.38 379 ALA A CA 1
ATOM 2928 C C . ALA A 1 379 ? -7.789 -12.465 -27.310 1.00 59.38 379 ALA A C 1
ATOM 2930 O O . ALA A 1 379 ? -7.476 -13.654 -27.459 1.00 59.38 379 ALA A O 1
ATOM 2931 N N . GLY A 1 380 ? -8.118 -11.966 -26.118 1.00 60.53 380 GLY A N 1
ATOM 2932 C CA . GLY A 1 380 ? -8.491 -12.787 -24.966 1.00 60.53 380 GLY A CA 1
ATOM 2933 C C . GLY A 1 380 ? -9.931 -13.278 -25.093 1.00 60.53 380 GLY A C 1
ATOM 2934 O O . GLY A 1 380 ? -10.709 -12.687 -25.837 1.00 60.53 380 GLY A O 1
ATOM 2935 N N . ASP A 1 381 ? -10.280 -14.345 -24.373 1.00 53.16 381 ASP A N 1
ATOM 2936 C CA . ASP A 1 381 ? -11.682 -14.780 -24.261 1.00 53.16 381 ASP A CA 1
ATOM 2937 C C . ASP A 1 381 ? -12.524 -13.732 -23.498 1.00 53.16 381 ASP A C 1
ATOM 2939 O O . ASP A 1 381 ? -13.712 -13.578 -23.768 1.00 53.16 381 ASP A O 1
ATOM 2943 N N . GLU A 1 382 ? -11.876 -12.931 -22.642 1.00 62.34 382 GLU A N 1
ATOM 2944 C CA . GLU A 1 382 ? -12.434 -11.763 -21.955 1.00 62.34 382 GLU A CA 1
ATOM 2945 C C . GLU A 1 382 ? -11.421 -10.607 -22.033 1.00 62.34 382 GLU A C 1
ATOM 2947 O O . GLU A 1 382 ? -10.351 -10.652 -21.425 1.00 62.34 382 GLU A O 1
ATOM 2952 N N . ALA A 1 383 ? -11.702 -9.586 -22.848 1.00 67.19 383 ALA A N 1
ATOM 2953 C CA . ALA A 1 383 ? -10.883 -8.375 -22.877 1.00 67.19 383 ALA A CA 1
ATOM 2954 C C . ALA A 1 383 ? -11.233 -7.490 -21.668 1.00 67.19 383 ALA A C 1
ATOM 2956 O O . ALA A 1 383 ? -12.419 -7.359 -21.354 1.00 67.19 383 ALA A O 1
ATOM 2957 N N . PRO A 1 384 ? -10.247 -6.848 -21.014 1.00 77.00 384 PRO A N 1
ATOM 2958 C CA . PRO A 1 384 ? -10.536 -5.952 -19.908 1.00 77.00 384 PRO A CA 1
ATOM 2959 C C . PRO A 1 384 ? -11.389 -4.784 -20.401 1.00 77.00 384 PRO A C 1
ATOM 2961 O O . PRO A 1 384 ? -11.231 -4.312 -21.534 1.00 77.00 384 PRO A O 1
ATOM 2964 N N . LEU A 1 385 ? -12.267 -4.290 -19.529 1.00 87.38 385 LEU A N 1
ATOM 2965 C CA . LEU A 1 385 ? -13.013 -3.071 -19.799 1.00 87.38 385 LEU A CA 1
ATOM 2966 C C . LEU A 1 385 ? -12.028 -1.932 -20.112 1.00 87.38 385 LEU A C 1
ATOM 2968 O O . LEU A 1 385 ? -11.049 -1.724 -19.393 1.00 87.38 385 LEU A O 1
ATOM 2972 N N . SER A 1 386 ? -12.266 -1.223 -21.216 1.00 90.69 386 SER A N 1
ATOM 2973 C CA . SER A 1 386 ? -11.369 -0.182 -21.721 1.00 90.69 386 SER A CA 1
ATOM 2974 C C . SER A 1 386 ? -12.007 1.201 -21.601 1.00 90.69 386 SER A C 1
ATOM 2976 O O . SER A 1 386 ? -13.209 1.326 -21.849 1.00 90.69 386 SER A O 1
ATOM 2978 N N . PRO A 1 387 ? -11.224 2.253 -21.288 1.00 93.44 387 PRO A N 1
ATOM 2979 C CA . PRO A 1 387 ? -11.723 3.629 -21.313 1.00 93.44 387 PRO A CA 1
ATOM 2980 C C . PRO A 1 387 ? -11.960 4.163 -22.731 1.00 93.44 387 PRO A C 1
ATOM 2982 O O . PRO A 1 387 ? -12.557 5.223 -22.909 1.00 93.44 387 PRO A O 1
ATOM 2985 N N . PHE A 1 388 ? -11.508 3.441 -23.759 1.00 93.62 388 PHE A N 1
ATOM 2986 C CA . PHE A 1 388 ? -11.623 3.858 -25.148 1.00 93.62 388 PHE A CA 1
ATOM 2987 C C . PHE A 1 388 ? -12.741 3.108 -25.871 1.00 93.62 388 PHE A C 1
ATOM 2989 O O . PHE A 1 388 ? -12.992 1.927 -25.633 1.00 93.62 388 PHE A O 1
ATOM 2996 N N . ASN A 1 389 ? -13.373 3.783 -26.836 1.00 93.19 389 ASN A N 1
ATOM 2997 C CA . ASN A 1 389 ? -14.204 3.086 -27.814 1.00 93.19 389 ASN A CA 1
ATOM 2998 C C . ASN A 1 389 ? -13.349 2.104 -28.644 1.00 93.19 389 ASN A C 1
ATOM 3000 O O . ASN A 1 389 ? -12.130 2.261 -28.751 1.00 93.19 389 ASN A O 1
ATOM 3004 N N . ALA A 1 390 ? -13.998 1.110 -29.257 1.00 91.56 390 ALA A N 1
ATOM 3005 C CA . ALA A 1 390 ? -13.313 0.028 -29.963 1.00 91.56 390 ALA A CA 1
ATOM 3006 C C . ALA A 1 390 ? -12.374 0.518 -31.084 1.00 91.56 390 ALA A C 1
ATOM 3008 O O . ALA A 1 390 ? -11.256 0.026 -31.194 1.00 91.56 390 ALA A O 1
ATOM 3009 N N . GLU A 1 391 ? -12.788 1.511 -31.880 1.00 94.94 391 GLU A N 1
ATOM 3010 C CA . GLU A 1 391 ? -11.966 2.046 -32.977 1.00 94.94 391 GLU A CA 1
ATOM 3011 C C . GLU A 1 391 ? -10.687 2.712 -32.449 1.00 94.94 391 GLU A C 1
ATOM 3013 O O . GLU A 1 391 ? -9.588 2.461 -32.947 1.00 94.94 391 GLU A O 1
ATOM 3018 N N . THR A 1 392 ? -10.815 3.549 -31.418 1.00 94.81 392 THR A N 1
ATOM 3019 C CA . THR A 1 392 ? -9.670 4.200 -30.777 1.00 94.81 392 THR A CA 1
ATOM 3020 C C . THR A 1 392 ? -8.740 3.169 -30.142 1.00 94.81 392 THR A C 1
ATOM 3022 O O . THR A 1 392 ? -7.526 3.277 -30.308 1.00 94.81 392 THR A O 1
ATOM 3025 N N . LEU A 1 393 ? -9.285 2.161 -29.454 1.00 92.62 393 LEU A N 1
ATOM 3026 C CA . LEU A 1 393 ? -8.492 1.112 -28.815 1.00 92.62 393 LEU A CA 1
ATOM 3027 C C . LEU A 1 393 ? -7.675 0.307 -29.833 1.00 92.62 393 LEU A C 1
ATOM 3029 O O . LEU A 1 393 ? -6.486 0.088 -29.613 1.00 92.62 393 LEU A O 1
ATOM 3033 N N . GLU A 1 394 ? -8.274 -0.088 -30.957 1.00 92.25 394 GLU A N 1
ATOM 3034 C CA . GLU A 1 394 ? -7.550 -0.793 -32.023 1.00 92.25 394 GLU A CA 1
ATOM 3035 C C . GLU A 1 394 ? -6.414 0.071 -32.584 1.00 92.25 394 GLU A C 1
ATOM 3037 O O . GLU A 1 394 ? -5.263 -0.365 -32.636 1.00 92.25 394 GLU A O 1
ATOM 3042 N N . ARG A 1 395 ? -6.677 1.354 -32.866 1.00 94.75 395 ARG A N 1
ATOM 3043 C CA . ARG A 1 395 ? -5.638 2.295 -33.321 1.00 94.75 395 ARG A CA 1
ATOM 3044 C C . ARG A 1 395 ? -4.512 2.485 -32.302 1.00 94.75 395 ARG A C 1
ATOM 3046 O O . ARG A 1 395 ? -3.369 2.725 -32.696 1.00 94.75 395 ARG A O 1
ATOM 3053 N N . ILE A 1 396 ? -4.817 2.418 -31.006 1.00 94.88 396 ILE A N 1
ATOM 3054 C CA . ILE A 1 396 ? -3.813 2.446 -29.934 1.00 94.88 396 ILE A CA 1
ATOM 3055 C C . ILE A 1 396 ? -2.962 1.174 -29.984 1.00 94.88 396 ILE A C 1
ATOM 3057 O O . ILE A 1 396 ? -1.737 1.274 -30.015 1.00 94.88 396 ILE A O 1
ATOM 3061 N N . LYS A 1 397 ? -3.589 -0.005 -30.046 1.00 92.44 397 LYS A N 1
ATOM 3062 C CA . LYS A 1 397 ? -2.899 -1.306 -30.066 1.00 92.44 397 LYS A CA 1
ATOM 3063 C C . LYS A 1 397 ? -2.016 -1.502 -31.299 1.00 92.44 397 LYS A C 1
ATOM 3065 O O . LYS A 1 397 ? -0.962 -2.138 -31.203 1.00 92.44 397 LYS A O 1
ATOM 3070 N N . GLU A 1 398 ? -2.409 -0.947 -32.440 1.00 92.62 398 GLU A N 1
ATOM 3071 C CA . GLU A 1 398 ? -1.617 -0.962 -33.674 1.00 92.62 398 GLU A CA 1
ATOM 3072 C C . GLU A 1 398 ? -0.448 0.032 -33.650 1.00 92.62 398 GLU A C 1
ATOM 3074 O O . GLU A 1 398 ? 0.528 -0.141 -34.382 1.00 92.62 398 GLU A O 1
ATOM 3079 N N . ASN A 1 399 ? -0.509 1.071 -32.812 1.00 94.62 399 ASN A N 1
ATOM 3080 C CA . ASN A 1 399 ? 0.523 2.096 -32.767 1.00 94.62 399 ASN A CA 1
ATOM 3081 C C . ASN A 1 399 ? 1.834 1.520 -32.204 1.00 94.62 399 ASN A C 1
ATOM 3083 O O . ASN A 1 399 ? 1.857 1.118 -31.042 1.00 94.62 399 ASN A O 1
ATOM 3087 N N . PRO A 1 400 ? 2.957 1.551 -32.946 1.00 93.88 400 PRO A N 1
ATOM 3088 C CA . PRO A 1 400 ? 4.228 1.023 -32.452 1.00 93.88 400 PRO A CA 1
ATOM 3089 C C . PRO A 1 400 ? 4.699 1.676 -31.151 1.00 93.88 400 PRO A C 1
ATOM 3091 O O . PRO A 1 400 ? 5.357 1.022 -30.357 1.00 93.88 400 PRO A O 1
ATOM 3094 N N . LYS A 1 401 ? 4.334 2.942 -30.900 1.00 94.31 401 LYS A N 1
ATOM 3095 C CA . LYS A 1 401 ? 4.701 3.650 -29.666 1.00 94.31 401 LYS A CA 1
ATOM 3096 C C . LYS A 1 401 ? 3.939 3.187 -28.426 1.00 94.31 401 LYS A C 1
ATOM 3098 O O . LYS A 1 401 ? 4.380 3.489 -27.330 1.00 94.31 401 LYS A O 1
ATOM 3103 N N . ALA A 1 402 ? 2.858 2.424 -28.577 1.00 94.56 402 ALA A N 1
ATOM 3104 C CA . ALA A 1 402 ? 2.203 1.768 -27.448 1.00 94.56 402 ALA A CA 1
ATOM 3105 C C . ALA A 1 402 ? 2.922 0.476 -27.009 1.00 94.56 402 ALA A C 1
ATOM 3107 O O . ALA A 1 402 ? 2.475 -0.172 -26.073 1.00 94.56 402 ALA A O 1
ATOM 3108 N N . HIS A 1 403 ? 4.003 0.074 -27.686 1.00 94.81 403 HIS A N 1
ATOM 3109 C CA . HIS A 1 403 ? 4.732 -1.157 -27.392 1.00 94.81 403 HIS A 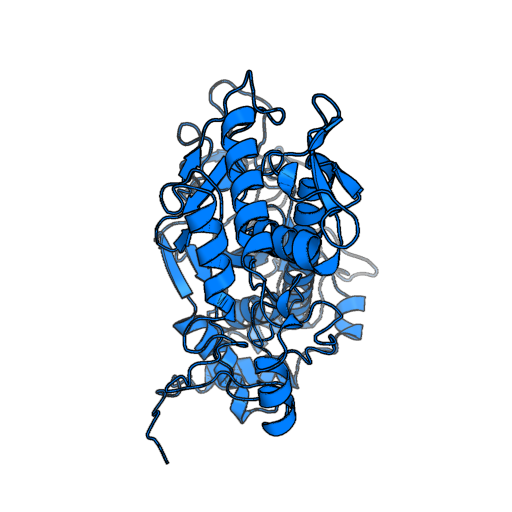CA 1
ATOM 3110 C C . HIS A 1 403 ? 6.189 -0.827 -27.104 1.00 94.81 403 HIS A C 1
ATOM 3112 O O . HIS A 1 403 ? 6.824 -0.096 -27.866 1.00 94.81 403 HIS A O 1
ATOM 3118 N N . VAL A 1 404 ? 6.712 -1.363 -26.004 1.00 96.00 404 VAL A N 1
ATOM 3119 C CA . VAL A 1 404 ? 8.121 -1.199 -25.632 1.00 96.00 404 VAL A CA 1
ATOM 3120 C C . VAL A 1 404 ? 8.992 -1.884 -26.699 1.00 96.00 404 VAL A C 1
ATOM 3122 O O . VAL A 1 404 ? 8.796 -3.073 -26.948 1.00 96.00 404 VAL A O 1
ATOM 3125 N N . PRO A 1 405 ? 9.919 -1.167 -27.361 1.00 96.12 405 PRO A N 1
ATOM 3126 C CA . PRO A 1 405 ? 10.804 -1.752 -28.367 1.00 96.12 405 PRO A CA 1
ATOM 3127 C C . PRO A 1 405 ? 11.822 -2.725 -27.761 1.00 96.12 405 PRO A C 1
ATOM 3129 O O . PRO A 1 405 ? 12.314 -2.476 -26.665 1.00 96.12 405 PRO A O 1
ATOM 3132 N N . ASP A 1 406 ? 12.238 -3.741 -28.520 1.00 97.19 406 ASP A N 1
ATOM 3133 C CA . ASP A 1 406 ? 13.216 -4.748 -28.065 1.00 97.19 406 ASP A CA 1
ATOM 3134 C C . ASP A 1 406 ? 14.518 -4.123 -27.540 1.00 97.19 406 ASP A C 1
ATOM 3136 O O . ASP A 1 406 ? 15.007 -4.510 -26.490 1.00 97.19 406 ASP A O 1
ATOM 3140 N N . TRP A 1 407 ? 15.030 -3.073 -28.191 1.00 97.44 407 TRP A N 1
ATOM 3141 C CA . TRP A 1 407 ? 16.251 -2.405 -27.726 1.00 97.44 407 TRP A CA 1
ATOM 3142 C C . TRP A 1 407 ? 16.105 -1.769 -26.334 1.00 97.44 407 TRP A C 1
ATOM 3144 O O . TRP A 1 407 ? 17.087 -1.667 -25.608 1.00 97.44 407 TRP A O 1
ATOM 3154 N N . VAL A 1 408 ? 14.896 -1.327 -25.962 1.00 98.12 408 VAL A N 1
ATOM 3155 C CA . VAL A 1 408 ? 14.616 -0.793 -24.620 1.00 98.12 408 VAL A CA 1
ATOM 3156 C C . VAL A 1 408 ? 14.621 -1.926 -23.603 1.00 98.12 408 VAL A C 1
ATOM 3158 O O . VAL A 1 408 ? 15.141 -1.750 -22.505 1.00 98.12 408 VAL A O 1
ATOM 3161 N N . VAL A 1 409 ? 14.055 -3.079 -23.975 1.00 98.38 409 VAL A N 1
ATOM 3162 C CA . VAL A 1 409 ? 14.075 -4.293 -23.152 1.00 98.38 409 VAL A CA 1
ATOM 3163 C C . VAL A 1 409 ? 15.517 -4.715 -22.898 1.00 98.38 409 VAL A C 1
ATOM 3165 O O . VAL A 1 409 ? 15.908 -4.820 -21.741 1.00 98.38 409 VAL A O 1
ATOM 3168 N N . ASP A 1 410 ? 16.314 -4.863 -23.957 1.00 98.50 410 ASP A N 1
ATOM 3169 C CA . ASP A 1 410 ? 17.723 -5.253 -23.866 1.00 98.50 410 ASP A CA 1
ATOM 3170 C C . ASP A 1 410 ? 18.518 -4.259 -23.002 1.00 98.50 410 ASP A C 1
ATOM 3172 O O . ASP A 1 410 ? 19.209 -4.661 -22.073 1.00 98.50 410 ASP A O 1
ATOM 3176 N N . ALA A 1 411 ? 18.346 -2.952 -23.226 1.00 98.56 411 ALA A N 1
ATOM 3177 C CA . ALA A 1 411 ? 19.009 -1.915 -22.438 1.00 98.56 411 ALA A CA 1
ATOM 3178 C C . ALA A 1 411 ? 18.624 -1.944 -20.948 1.00 98.56 411 ALA A C 1
ATOM 3180 O O . ALA A 1 411 ? 19.478 -1.728 -20.090 1.00 98.56 411 ALA A O 1
ATOM 3181 N N . ALA A 1 412 ? 17.353 -2.200 -20.624 1.00 98.62 412 ALA A N 1
ATOM 3182 C CA . ALA A 1 412 ? 16.901 -2.316 -19.240 1.00 98.62 412 ALA A CA 1
ATOM 3183 C C . ALA A 1 412 ? 17.471 -3.571 -18.559 1.00 98.62 412 ALA A C 1
ATOM 3185 O O . ALA A 1 412 ? 17.867 -3.501 -17.395 1.00 98.62 412 ALA A O 1
ATOM 3186 N N . VAL A 1 413 ? 17.554 -4.694 -19.282 1.00 98.75 413 VAL A N 1
ATOM 3187 C CA . VAL A 1 413 ? 18.197 -5.928 -18.801 1.00 98.75 413 VAL A CA 1
ATOM 3188 C C . VAL A 1 413 ? 19.684 -5.693 -18.545 1.00 98.75 413 VAL A C 1
ATOM 3190 O O . VAL A 1 413 ? 20.139 -5.967 -17.438 1.00 98.75 413 VAL A O 1
ATOM 3193 N N . ASP A 1 414 ? 20.402 -5.097 -19.503 1.00 98.50 414 ASP A N 1
ATOM 3194 C CA . ASP A 1 414 ? 21.822 -4.744 -19.363 1.00 98.50 414 ASP A CA 1
ATOM 3195 C C . ASP A 1 414 ? 22.061 -3.878 -18.111 1.00 98.50 414 ASP A C 1
ATOM 3197 O O . ASP A 1 414 ? 23.015 -4.087 -17.359 1.00 98.50 414 ASP A O 1
ATOM 3201 N N . THR A 1 415 ? 21.171 -2.912 -17.858 1.00 98.69 415 THR A N 1
ATOM 3202 C CA . THR A 1 415 ? 21.236 -2.053 -16.671 1.00 98.69 415 THR A CA 1
ATOM 3203 C C . THR A 1 415 ? 20.978 -2.814 -15.373 1.00 98.69 415 THR A C 1
ATOM 3205 O O . THR A 1 415 ? 21.726 -2.624 -14.416 1.00 98.69 415 THR A O 1
ATOM 3208 N N . ILE A 1 416 ? 19.966 -3.682 -15.310 1.00 98.75 416 ILE A N 1
ATOM 3209 C CA . ILE A 1 416 ? 19.693 -4.482 -14.105 1.00 98.75 416 ILE A CA 1
ATOM 3210 C C . ILE A 1 416 ? 20.856 -5.431 -13.808 1.00 98.75 416 ILE A C 1
ATOM 3212 O O . ILE A 1 416 ? 21.320 -5.485 -12.670 1.00 98.75 416 ILE A O 1
ATOM 3216 N N . ASP A 1 417 ? 21.357 -6.136 -14.821 1.00 98.31 417 ASP A N 1
ATOM 3217 C CA . ASP A 1 417 ? 22.451 -7.093 -14.658 1.00 98.31 417 ASP A CA 1
ATOM 3218 C C . ASP A 1 417 ? 23.745 -6.388 -14.213 1.00 98.31 417 ASP A C 1
ATOM 3220 O O . ASP A 1 417 ? 24.452 -6.892 -13.336 1.00 98.31 417 ASP A O 1
ATOM 3224 N N . TYR A 1 418 ? 24.015 -5.180 -14.728 1.00 98.19 418 TYR A N 1
ATOM 3225 C CA . TYR A 1 418 ? 25.098 -4.323 -14.239 1.00 98.19 418 TYR A CA 1
ATOM 3226 C C . TYR A 1 418 ? 24.944 -3.995 -12.748 1.00 98.19 418 TYR A C 1
ATOM 3228 O O . TYR A 1 418 ? 25.891 -4.162 -11.980 1.00 98.19 418 TYR A O 1
ATOM 3236 N N . LEU A 1 419 ? 23.758 -3.545 -12.322 1.00 97.88 419 LEU A N 1
ATOM 3237 C CA . LEU A 1 419 ? 23.519 -3.181 -10.923 1.00 97.88 419 LEU A CA 1
ATOM 3238 C C . LEU A 1 419 ? 23.672 -4.395 -10.001 1.00 97.88 419 LEU A C 1
ATOM 3240 O O . LEU A 1 419 ? 24.300 -4.285 -8.957 1.00 97.88 419 LEU A O 1
ATOM 3244 N N . VAL A 1 420 ? 23.195 -5.572 -10.401 1.00 97.44 420 VAL A N 1
ATOM 3245 C CA . VAL A 1 420 ? 23.389 -6.814 -9.635 1.00 97.44 420 VAL A CA 1
ATOM 3246 C C . VAL A 1 420 ? 24.870 -7.185 -9.534 1.00 97.44 420 VAL A C 1
ATOM 3248 O O . VAL A 1 420 ? 25.361 -7.550 -8.462 1.00 97.44 420 VAL A O 1
ATOM 3251 N N . GLN A 1 421 ? 25.610 -7.078 -10.637 1.00 96.81 421 GLN A N 1
ATOM 3252 C CA . GLN A 1 421 ? 27.034 -7.397 -10.662 1.00 96.81 421 GLN A CA 1
ATOM 3253 C C . GLN A 1 421 ? 27.851 -6.458 -9.761 1.00 96.81 421 GLN A C 1
ATOM 3255 O O . GLN A 1 421 ? 28.703 -6.923 -8.996 1.00 96.81 421 GLN A O 1
ATOM 3260 N N . GLU A 1 422 ? 27.599 -5.153 -9.834 1.00 96.69 422 GLU A N 1
ATOM 3261 C CA . GLU A 1 422 ? 28.378 -4.142 -9.114 1.00 96.69 422 GLU A CA 1
ATOM 3262 C C . GLU A 1 422 ? 27.884 -3.922 -7.679 1.00 96.69 422 GLU A C 1
ATOM 3264 O O . GLU A 1 422 ? 28.693 -3.626 -6.802 1.00 96.69 422 GLU A O 1
ATOM 3269 N N . TYR A 1 423 ? 26.588 -4.116 -7.422 1.00 96.50 423 TYR A N 1
ATOM 3270 C CA . TYR A 1 423 ? 25.914 -3.710 -6.186 1.00 96.50 423 TYR A CA 1
ATOM 3271 C C . TYR A 1 423 ? 25.053 -4.783 -5.530 1.00 96.50 423 TYR A C 1
ATOM 3273 O O . TYR A 1 423 ? 24.318 -4.420 -4.628 1.00 96.50 423 TYR A O 1
ATOM 3281 N N . ASP A 1 424 ? 25.160 -6.054 -5.927 1.00 95.38 424 ASP A N 1
ATOM 3282 C CA . ASP A 1 424 ? 24.444 -7.237 -5.404 1.00 95.38 424 ASP A CA 1
ATOM 3283 C C . ASP A 1 424 ? 22.961 -7.393 -5.759 1.00 95.38 424 ASP A C 1
ATOM 3285 O O . ASP A 1 424 ? 22.518 -8.527 -5.955 1.00 95.38 424 ASP A O 1
ATOM 3289 N N . ILE A 1 425 ? 22.219 -6.295 -5.890 1.00 96.69 425 ILE A N 1
ATOM 3290 C CA . ILE A 1 425 ? 20.771 -6.316 -6.095 1.00 96.69 425 ILE A CA 1
ATOM 3291 C C . ILE A 1 425 ? 20.307 -5.100 -6.901 1.00 96.69 425 ILE A C 1
ATOM 3293 O O . ILE A 1 425 ? 20.895 -4.023 -6.829 1.00 96.69 425 ILE A O 1
ATOM 3297 N N . ALA A 1 426 ? 19.206 -5.252 -7.629 1.00 97.50 426 ALA A N 1
ATOM 3298 C CA . ALA A 1 426 ? 18.434 -4.156 -8.200 1.00 97.50 426 ALA A CA 1
ATOM 3299 C C . ALA A 1 426 ? 16.972 -4.238 -7.711 1.00 97.50 426 ALA A C 1
ATOM 3301 O O . ALA A 1 426 ? 16.370 -5.316 -7.820 1.00 97.50 426 ALA A O 1
ATOM 3302 N N . PRO A 1 427 ? 16.369 -3.139 -7.205 1.00 97.00 427 PRO A N 1
ATOM 3303 C CA . PRO A 1 427 ? 16.942 -1.794 -6.994 1.00 97.00 427 PRO A CA 1
ATOM 3304 C C . PRO A 1 427 ? 18.037 -1.740 -5.914 1.00 97.00 427 PRO A C 1
ATOM 3306 O O . PRO A 1 427 ? 17.990 -2.498 -4.949 1.00 97.00 427 PRO A O 1
ATOM 3309 N N . VAL A 1 428 ? 19.000 -0.820 -6.044 1.00 96.62 428 VAL A N 1
ATOM 3310 C CA . VAL A 1 428 ? 20.224 -0.811 -5.218 1.00 96.62 428 VAL A CA 1
ATOM 3311 C C . VAL A 1 428 ? 20.017 -0.125 -3.873 1.00 96.62 428 VAL A C 1
ATOM 3313 O O . VAL A 1 428 ? 20.428 -0.648 -2.840 1.00 96.62 428 VAL A O 1
ATOM 3316 N N . ASN A 1 429 ? 19.434 1.072 -3.850 1.00 95.38 429 ASN A N 1
ATOM 3317 C CA . ASN A 1 429 ? 19.421 1.945 -2.679 1.00 95.38 429 ASN A CA 1
ATOM 3318 C C . ASN A 1 429 ? 18.191 1.787 -1.786 1.00 95.38 429 ASN A C 1
ATOM 3320 O O . ASN A 1 429 ? 18.236 2.172 -0.615 1.00 95.38 429 ASN A O 1
ATOM 3324 N N . ILE A 1 430 ? 17.122 1.195 -2.308 1.00 95.12 430 ILE A N 1
ATOM 3325 C CA . ILE A 1 430 ? 15.862 0.961 -1.597 1.00 95.12 430 ILE A CA 1
ATOM 3326 C C . ILE A 1 430 ? 15.614 -0.539 -1.409 1.00 95.12 430 ILE A C 1
ATOM 3328 O O . ILE A 1 430 ? 16.131 -1.362 -2.160 1.00 95.12 430 ILE A O 1
ATOM 3332 N N . SER A 1 431 ? 14.833 -0.904 -0.390 1.00 95.25 431 SER A N 1
ATOM 3333 C CA . SER A 1 431 ? 14.263 -2.254 -0.281 1.00 95.25 431 SER A CA 1
ATOM 3334 C C . SER A 1 431 ? 13.077 -2.370 -1.250 1.00 95.25 431 SER A C 1
ATOM 3336 O O . SER A 1 431 ? 12.268 -1.434 -1.287 1.00 95.25 431 SER A O 1
ATOM 3338 N N . PRO A 1 432 ? 12.943 -3.474 -2.012 1.00 95.69 432 PRO A N 1
ATOM 3339 C CA . PRO A 1 432 ? 11.872 -3.624 -2.995 1.00 95.69 432 PRO A CA 1
ATOM 3340 C C . PRO A 1 432 ? 10.496 -3.790 -2.343 1.00 95.69 432 PRO A C 1
ATOM 3342 O O . PRO A 1 432 ? 9.494 -3.480 -2.979 1.00 95.69 432 PRO A O 1
ATOM 3345 N N . VAL A 1 433 ? 10.440 -4.179 -1.064 1.00 97.88 433 VAL A N 1
ATOM 3346 C CA . VAL A 1 433 ? 9.220 -4.137 -0.249 1.00 97.88 433 VAL A CA 1
ATOM 3347 C C . VAL A 1 433 ? 9.330 -3.095 0.854 1.00 97.88 433 VAL A C 1
ATOM 3349 O O . VAL A 1 433 ? 10.342 -3.055 1.560 1.00 97.88 433 VAL A O 1
ATOM 3352 N N . ARG A 1 434 ? 8.275 -2.284 1.031 1.00 96.44 434 ARG A N 1
ATOM 3353 C CA . ARG A 1 434 ? 8.106 -1.339 2.154 1.00 96.44 434 ARG A CA 1
ATOM 3354 C C . ARG A 1 434 ? 6.692 -1.397 2.729 1.00 96.44 434 ARG A C 1
ATOM 3356 O O . ARG A 1 434 ? 5.723 -1.508 1.984 1.00 96.44 434 ARG A O 1
ATOM 3363 N N . ALA A 1 435 ? 6.588 -1.258 4.053 1.00 96.62 435 ALA A N 1
ATOM 3364 C CA . ALA A 1 435 ? 5.322 -1.279 4.799 1.00 96.62 435 ALA A CA 1
ATOM 3365 C C . ALA A 1 435 ? 5.305 -0.226 5.929 1.00 96.62 435 ALA A C 1
ATOM 3367 O O . ALA A 1 435 ? 5.015 -0.501 7.097 1.00 96.62 435 ALA A O 1
ATOM 3368 N N . LYS A 1 436 ? 5.724 1.004 5.604 1.00 93.75 436 LYS A N 1
ATOM 3369 C CA . LYS A 1 436 ? 6.109 1.993 6.622 1.00 93.75 436 LYS A CA 1
ATOM 3370 C C . LYS A 1 436 ? 4.949 2.743 7.260 1.00 93.75 436 LYS A C 1
ATOM 3372 O O . LYS A 1 436 ? 5.003 2.996 8.456 1.00 93.75 436 LYS A O 1
ATOM 3377 N N . PHE A 1 437 ? 3.962 3.170 6.475 1.00 96.88 437 PHE A N 1
ATOM 3378 C CA . PHE A 1 437 ? 2.898 4.061 6.940 1.00 96.88 437 PHE A CA 1
ATOM 3379 C C . PHE A 1 437 ? 1.560 3.328 6.936 1.00 96.88 437 PHE A C 1
ATOM 3381 O O . PHE A 1 437 ? 1.143 2.806 5.908 1.00 96.88 437 PHE A O 1
ATOM 3388 N N . SER A 1 438 ? 0.909 3.266 8.094 1.00 97.25 438 SER A N 1
ATOM 3389 C CA . SER A 1 438 ? -0.222 2.374 8.355 1.00 97.25 438 SER A CA 1
ATOM 3390 C C . SER A 1 438 ? -1.265 2.999 9.281 1.00 97.25 438 SER A C 1
ATOM 3392 O O . SER A 1 438 ? -1.087 4.110 9.794 1.00 97.25 438 SER A O 1
ATOM 3394 N N . LEU A 1 439 ? -2.375 2.287 9.482 1.00 98.06 439 LEU A N 1
ATOM 3395 C CA . LEU A 1 439 ? -3.513 2.725 10.283 1.00 98.06 439 LEU A CA 1
ATOM 3396 C C . LEU A 1 439 ? -3.984 1.599 11.208 1.00 98.06 439 LEU A C 1
ATOM 3398 O O . LEU A 1 439 ? -4.393 0.546 10.734 1.00 98.06 439 LEU A O 1
ATOM 3402 N N . GLN A 1 440 ? -3.991 1.832 12.519 1.00 97.56 440 GLN A N 1
ATOM 3403 C CA . GLN A 1 440 ? -4.705 0.970 13.462 1.00 97.56 440 GLN A CA 1
ATOM 3404 C C . GLN A 1 440 ? -6.076 1.560 13.761 1.00 97.56 440 GLN A C 1
ATOM 3406 O O . GLN A 1 440 ? -6.189 2.727 14.143 1.00 97.56 440 GLN A O 1
ATOM 3411 N N . VAL A 1 441 ? -7.104 0.737 13.610 1.00 98.62 441 VAL A N 1
ATOM 3412 C CA . VAL A 1 441 ? -8.505 1.098 13.791 1.00 98.62 441 VAL A CA 1
ATOM 3413 C C . VAL A 1 441 ? -9.083 0.342 14.976 1.00 98.62 441 VAL A C 1
ATOM 3415 O O . VAL A 1 441 ? -8.694 -0.793 15.240 1.00 98.62 441 VAL A O 1
ATOM 3418 N N . HIS A 1 442 ? -9.955 0.996 15.732 1.00 98.50 442 HIS A N 1
ATOM 3419 C CA . HIS A 1 442 ? -10.592 0.437 16.920 1.00 98.50 442 HIS A CA 1
ATOM 3420 C C . HIS A 1 442 ? -11.898 1.168 17.234 1.00 98.50 442 HIS A C 1
ATOM 3422 O O . HIS A 1 442 ? -12.082 2.330 16.856 1.00 98.50 442 HIS A O 1
ATOM 3428 N N . HIS A 1 443 ? -12.760 0.519 18.008 1.00 98.50 443 HIS A N 1
ATOM 3429 C CA . HIS A 1 443 ? -13.865 1.179 18.694 1.00 98.50 443 HIS A CA 1
ATOM 3430 C C . HIS A 1 443 ? -13.312 2.141 19.750 1.00 98.50 443 HIS A C 1
ATOM 3432 O O . HIS A 1 443 ? -12.500 1.749 20.592 1.00 98.50 443 HIS A O 1
ATOM 3438 N N . VAL A 1 444 ? -13.709 3.412 19.677 1.00 98.06 444 VAL A N 1
ATOM 3439 C CA . VAL A 1 444 ? -13.193 4.481 20.547 1.00 98.06 444 VAL A CA 1
ATOM 3440 C C . VAL A 1 444 ? -13.614 4.236 21.994 1.00 98.06 444 VAL A C 1
ATOM 3442 O O . VAL A 1 444 ? -14.781 3.967 22.262 1.00 98.06 444 VAL A O 1
ATOM 3445 N N . ASP A 1 445 ? -12.682 4.403 22.933 1.00 97.69 445 ASP A N 1
ATOM 3446 C CA . ASP A 1 445 ? -13.037 4.516 24.346 1.00 97.69 445 ASP A CA 1
ATOM 3447 C C . ASP A 1 445 ? -13.385 5.970 24.672 1.00 97.69 445 ASP A C 1
ATOM 3449 O O . ASP A 1 445 ? -12.513 6.825 24.864 1.00 97.69 445 ASP A O 1
ATOM 3453 N N . GLU A 1 446 ? -14.681 6.272 24.703 1.00 96.38 446 GLU A N 1
ATOM 3454 C CA . GLU A 1 446 ? -15.165 7.620 24.983 1.00 96.38 446 GLU A CA 1
ATOM 3455 C C . GLU A 1 446 ? -14.741 8.135 26.364 1.00 96.38 446 GLU A C 1
ATOM 3457 O O . GLU A 1 446 ? -14.501 9.340 26.509 1.00 96.38 446 GLU A O 1
ATOM 3462 N N . ALA A 1 447 ? -14.613 7.258 27.366 1.00 96.56 447 ALA A N 1
ATOM 3463 C CA . ALA A 1 447 ? -14.316 7.657 28.737 1.00 96.56 447 ALA A CA 1
ATOM 3464 C C . ALA A 1 447 ? -12.903 8.248 28.857 1.00 96.56 447 ALA A C 1
ATOM 3466 O O . ALA A 1 447 ? -12.717 9.233 29.575 1.00 96.56 447 ALA A O 1
ATOM 3467 N N . TYR A 1 448 ? -11.931 7.753 28.081 1.00 97.19 448 TYR A N 1
ATOM 3468 C CA . TYR A 1 448 ? -10.607 8.383 27.989 1.00 97.19 448 TYR A CA 1
ATOM 3469 C C . TYR A 1 448 ? -10.706 9.850 27.547 1.00 97.19 448 TYR A C 1
ATOM 3471 O O . TYR A 1 448 ? -10.138 10.759 28.159 1.00 97.19 448 TYR A O 1
ATOM 3479 N N . TYR A 1 449 ? -11.458 10.112 26.477 1.00 96.50 449 TYR A N 1
ATOM 3480 C CA . TYR A 1 449 ? -11.581 11.458 25.920 1.00 96.50 449 TYR A CA 1
ATOM 3481 C C . TYR A 1 449 ? -12.412 12.387 26.807 1.00 96.50 449 TYR A C 1
ATOM 3483 O O . TYR A 1 449 ? -12.122 13.581 26.880 1.00 96.50 449 TYR A O 1
ATOM 3491 N N . GLN A 1 450 ? -13.402 11.850 27.517 1.00 95.25 450 GLN A N 1
ATOM 3492 C CA . GLN A 1 450 ? -14.153 12.575 28.543 1.00 95.25 450 GLN A CA 1
ATOM 3493 C C . GLN A 1 450 ? -13.297 12.919 29.765 1.00 95.25 450 GLN A C 1
ATOM 3495 O O . GLN A 1 450 ? -13.560 13.921 30.423 1.00 95.25 450 GLN A O 1
ATOM 3500 N N . GLN A 1 451 ? -12.263 12.132 30.062 1.00 95.38 451 GLN A N 1
ATOM 3501 C CA . GLN A 1 451 ? -11.357 12.416 31.168 1.00 95.38 451 GLN A CA 1
ATOM 3502 C C . GLN A 1 451 ? -10.321 13.492 30.811 1.00 95.38 451 GLN A C 1
ATOM 3504 O O . GLN A 1 451 ? -10.074 14.390 31.615 1.00 95.38 451 GLN A O 1
ATOM 3509 N N . PHE A 1 452 ? -9.722 13.427 29.617 1.00 95.56 452 PHE A N 1
ATOM 3510 C CA . PHE A 1 452 ? -8.539 14.242 29.291 1.00 95.56 452 PHE A CA 1
ATOM 3511 C C . PHE A 1 452 ? -8.745 15.319 28.220 1.00 95.56 452 PHE A C 1
ATOM 3513 O O . PHE A 1 452 ? -7.925 16.229 28.104 1.00 95.56 452 PHE A O 1
ATOM 3520 N N . HIS A 1 453 ? -9.813 15.249 27.424 1.00 94.62 453 HIS A N 1
ATOM 3521 C CA . HIS A 1 453 ? -9.990 16.086 26.231 1.00 94.62 453 HIS A CA 1
ATOM 3522 C C . HIS A 1 453 ? -11.300 16.881 26.260 1.00 94.62 453 HIS A C 1
ATOM 3524 O O . HIS A 1 453 ? -12.056 16.899 25.286 1.00 94.62 453 HIS A O 1
ATOM 3530 N N . VAL A 1 454 ? -11.554 17.562 27.380 1.00 91.50 454 VAL A N 1
ATOM 3531 C CA . VAL A 1 454 ? -12.766 18.358 27.617 1.00 91.50 454 VAL A CA 1
ATOM 3532 C C . VAL A 1 454 ? -12.502 19.850 27.421 1.00 91.50 454 VAL A C 1
ATOM 3534 O O . VAL A 1 454 ? -11.536 20.400 27.945 1.00 91.50 454 VAL A O 1
ATOM 3537 N N . GLY A 1 455 ? -13.395 20.510 26.688 1.00 87.62 455 GLY A N 1
ATOM 3538 C CA . GLY A 1 455 ? -13.480 21.964 26.555 1.00 87.62 455 GLY A CA 1
ATOM 3539 C C . GLY A 1 455 ? -14.951 22.375 26.525 1.00 87.62 455 GLY A C 1
ATOM 3540 O O . GLY A 1 455 ? -15.776 21.618 26.021 1.00 87.62 455 GLY A O 1
ATOM 3541 N N . ASP A 1 456 ? -15.298 23.522 27.114 1.00 84.12 456 ASP A N 1
ATOM 3542 C CA . ASP A 1 456 ? -16.692 23.986 27.239 1.00 84.12 456 ASP A CA 1
ATOM 3543 C C . ASP A 1 456 ? -17.654 22.883 27.744 1.00 84.12 456 ASP A C 1
ATOM 3545 O O . ASP A 1 456 ? -18.741 22.671 27.207 1.00 84.12 456 ASP A O 1
ATOM 3549 N N . GLU A 1 457 ? -17.205 22.139 28.766 1.00 83.94 457 GLU A N 1
ATOM 3550 C CA . GLU A 1 457 ? -17.922 21.025 29.418 1.00 83.94 457 GLU A CA 1
ATOM 3551 C C . GLU A 1 457 ? -18.232 19.814 28.512 1.00 83.94 457 GLU A C 1
ATOM 3553 O O . GLU A 1 457 ? -19.046 18.962 28.873 1.00 83.94 457 GLU A O 1
ATOM 3558 N N . ARG A 1 458 ? -17.588 19.687 27.340 1.00 85.88 458 ARG A N 1
ATOM 3559 C CA . ARG A 1 458 ? -17.784 18.553 26.418 1.00 85.88 458 ARG A CA 1
ATOM 3560 C C . ARG A 1 458 ? -16.466 17.989 25.877 1.00 85.88 458 ARG A C 1
ATOM 3562 O O . ARG A 1 458 ? -15.519 18.745 25.656 1.00 85.88 458 ARG A O 1
ATOM 3569 N N . PRO A 1 459 ? -16.382 16.673 25.606 1.00 89.56 459 PRO A N 1
ATOM 3570 C CA . PRO A 1 459 ? -15.213 16.099 24.953 1.00 89.56 459 PRO A CA 1
ATOM 3571 C C . PRO A 1 459 ? -15.148 16.545 23.484 1.00 89.56 459 PRO A C 1
ATOM 3573 O O . PRO A 1 459 ? -15.945 16.100 22.657 1.00 89.56 459 PRO A O 1
ATOM 3576 N N . PHE A 1 460 ? -14.195 17.415 23.137 1.00 90.62 460 PHE A N 1
ATOM 3577 C CA . PHE A 1 460 ? -14.116 18.029 21.798 1.00 90.62 460 PHE A CA 1
ATOM 3578 C C . PHE A 1 460 ? -13.549 17.093 20.720 1.00 90.62 460 PHE A C 1
ATOM 3580 O O . PHE A 1 460 ? -13.581 17.419 19.535 1.00 90.62 460 PHE A O 1
ATOM 3587 N N . LEU A 1 461 ? -13.017 15.934 21.120 1.00 93.88 461 LEU A N 1
ATOM 3588 C CA . LEU A 1 461 ? -12.556 14.890 20.202 1.00 93.88 461 LEU A CA 1
ATOM 3589 C C . LEU A 1 461 ? -13.623 13.826 19.914 1.00 93.88 461 LEU A C 1
ATOM 3591 O O . LEU A 1 461 ? -13.403 13.007 19.027 1.00 93.88 461 LEU A O 1
ATOM 3595 N N . ILE A 1 462 ? -14.766 13.837 20.604 1.00 95.62 462 ILE A N 1
ATOM 3596 C CA . ILE A 1 462 ? -15.846 12.865 20.395 1.00 95.62 462 ILE A CA 1
ATOM 3597 C C . ILE A 1 462 ? -16.937 13.480 19.515 1.00 95.62 462 ILE A C 1
ATOM 3599 O O . ILE A 1 462 ? -17.605 14.444 19.907 1.00 95.62 462 ILE A O 1
ATOM 3603 N N . THR A 1 463 ? -17.108 12.907 18.325 1.00 94.56 463 THR A N 1
ATOM 3604 C CA . THR A 1 463 ? -18.129 13.285 17.342 1.00 94.56 463 THR A CA 1
ATOM 3605 C C . THR A 1 463 ? -19.438 12.542 17.589 1.00 94.56 463 THR A C 1
ATOM 3607 O O . THR A 1 463 ? -19.489 11.574 18.347 1.00 94.56 463 THR A O 1
ATOM 3610 N N . ASP A 1 464 ? -20.514 12.988 16.942 1.00 93.81 464 ASP A N 1
ATOM 3611 C CA . ASP A 1 464 ? -21.809 12.311 17.042 1.00 93.81 464 ASP A CA 1
ATOM 3612 C C . ASP A 1 464 ? -21.791 10.932 16.374 1.00 93.81 464 ASP A C 1
ATOM 3614 O O . ASP A 1 464 ? -22.465 10.031 16.862 1.00 93.81 464 ASP A O 1
ATOM 3618 N N . GLN A 1 465 ? -20.971 10.746 15.333 1.00 95.19 465 GLN A N 1
ATOM 3619 C CA . GLN A 1 465 ? -20.735 9.446 14.697 1.00 95.19 465 GLN A CA 1
ATOM 3620 C C . GLN A 1 465 ? -20.165 8.448 15.705 1.00 95.19 465 GLN A C 1
ATOM 3622 O O . GLN A 1 465 ? -20.665 7.337 15.799 1.00 95.19 465 GLN A O 1
ATOM 3627 N N . ILE A 1 466 ? -19.176 8.861 16.509 1.00 96.75 466 ILE A N 1
ATOM 3628 C CA . ILE A 1 466 ? -18.589 8.003 17.551 1.00 96.75 466 ILE A CA 1
ATOM 3629 C C . ILE A 1 466 ? -19.644 7.620 18.594 1.00 96.75 466 ILE A C 1
ATOM 3631 O O . ILE A 1 466 ? -19.801 6.444 18.898 1.00 96.75 466 ILE A O 1
ATOM 3635 N N . ARG A 1 467 ? -20.424 8.592 19.088 1.00 95.56 467 ARG A N 1
ATOM 3636 C CA . ARG A 1 467 ? -21.466 8.341 20.105 1.00 95.56 467 ARG A CA 1
ATOM 3637 C C . ARG A 1 467 ? -22.570 7.404 19.623 1.00 95.56 467 ARG A C 1
ATOM 3639 O O . ARG A 1 467 ? -23.194 6.715 20.424 1.00 95.56 467 ARG A O 1
ATOM 3646 N N . GLN A 1 468 ? -22.896 7.466 18.334 1.00 95.31 468 GLN A N 1
ATOM 3647 C CA . GLN A 1 468 ? -23.989 6.695 17.740 1.00 95.31 468 GLN A CA 1
ATOM 3648 C C . GLN A 1 468 ? -23.511 5.366 17.159 1.00 95.31 468 GLN A C 1
ATOM 3650 O O . GLN A 1 468 ? -24.349 4.526 16.852 1.00 95.31 468 GLN A O 1
ATOM 3655 N N . HIS A 1 469 ? -22.197 5.148 17.074 1.00 96.19 469 HIS A N 1
ATOM 3656 C CA . HIS A 1 469 ? -21.595 4.020 16.381 1.00 96.19 469 HIS A CA 1
ATOM 3657 C C . HIS A 1 469 ? -22.182 2.663 16.801 1.00 96.19 469 HIS A C 1
ATOM 3659 O O . HIS A 1 469 ? -22.718 1.943 15.967 1.00 96.19 469 HIS A O 1
ATOM 3665 N N . GLU A 1 470 ? -22.175 2.355 18.101 1.00 94.25 470 GLU A N 1
ATOM 3666 C CA . GLU A 1 470 ? -22.719 1.097 18.642 1.00 94.25 470 GLU A CA 1
ATOM 3667 C C . GLU A 1 470 ? -24.179 0.875 18.233 1.00 94.25 470 GLU A C 1
ATOM 3669 O O . GLU A 1 470 ? -24.583 -0.207 17.821 1.00 94.25 470 GLU A O 1
ATOM 3674 N N . LYS A 1 471 ? -24.985 1.936 18.289 1.00 93.38 471 LYS A N 1
ATOM 3675 C CA . LYS A 1 471 ? -26.386 1.871 17.884 1.00 93.38 471 LYS A CA 1
ATOM 3676 C C . LYS A 1 471 ? -26.523 1.706 16.370 1.00 93.38 471 LYS A C 1
ATOM 3678 O O . LYS A 1 471 ? -27.434 1.029 15.918 1.00 93.38 471 LYS A O 1
ATOM 3683 N N . ASP A 1 472 ? -25.683 2.350 15.579 1.00 92.25 472 ASP A N 1
ATOM 3684 C CA . ASP A 1 472 ? -25.862 2.405 14.131 1.00 92.25 472 ASP A CA 1
ATOM 3685 C C . ASP A 1 472 ? -25.297 1.175 13.404 1.00 92.25 472 ASP A C 1
ATOM 3687 O O . ASP A 1 472 ? -25.801 0.840 12.325 1.00 92.25 472 ASP A O 1
ATOM 3691 N N . TRP A 1 473 ? -24.296 0.514 13.996 1.00 92.12 473 TRP A N 1
ATOM 3692 C CA . TRP A 1 473 ? -23.524 -0.573 13.378 1.00 92.12 473 TRP A CA 1
ATOM 3693 C C . TRP A 1 473 ? -23.621 -1.922 14.103 1.00 92.12 473 TRP A C 1
ATOM 3695 O O . TRP A 1 473 ? -23.387 -2.944 13.465 1.00 92.12 473 TRP A O 1
ATOM 3705 N N . HIS A 1 474 ? -24.016 -1.952 15.384 1.00 88.94 474 HIS A N 1
ATOM 3706 C CA . HIS A 1 474 ? -24.023 -3.171 16.214 1.00 88.94 474 HIS A CA 1
ATOM 3707 C C . HIS A 1 474 ? -25.394 -3.490 16.845 1.00 88.94 474 HIS A C 1
ATOM 3709 O O . HIS A 1 474 ? -25.452 -4.233 17.828 1.00 88.94 474 HIS A O 1
ATOM 3715 N N . SER A 1 475 ? -26.497 -2.924 16.326 1.00 72.00 475 SER A N 1
ATOM 3716 C CA . SER A 1 475 ? -27.856 -3.107 16.881 1.00 72.00 475 SER A CA 1
ATOM 3717 C C . SER A 1 475 ? -28.789 -4.027 16.105 1.00 72.00 475 SER A C 1
ATOM 3719 O O . SER A 1 475 ? -28.621 -4.170 14.873 1.00 72.00 475 SER A O 1
#

pLDDT: mean 93.48, std 8.61, range [33.22, 98.88]

Secondary structure (DSSP, 8-state):
------------HHHHHHHHHHHHSSPPHHHHHHH------BTT-EES---EEE-TTTT--EEEPPP-TT-EE--SPP-PPPHHHHHHHHHHHH-EEEE------TTTTGGG---SEEESS--GGG---EEEEEEETTEEEEE---S--SSSBS-SSGGGTTHHHHHHHHHEEEEESS--S--TT---TT-SS--TT-TT-TTTT-TT-EEEEEEEEHHHHHHHHHHHIIIII-EEEEETTTTEESS-GGGBSTTSB-EEEEHHHHHHHHHHHHHHHHHHHHHHHHHHHHHHT-EEEEE--S-HHHHHTS-TTT--TT--EEE---TTT-TT-S-EEEEETTTEE---BS-SS--SHHHHHHHHHHHHHSTTSTT-SSPPSSPPP-SS-HHHHHHHHH-GGGS--HHHHHHHHHHHHHHHHHHSSBSSSS-SEE--SEEEEE-B-HHHHHHH-EETTEETT--HHHHHHHHHH--

Radius of gyration: 24.11 Å; chains: 1; bounding box: 63×42×70 Å

Foldseek 3Di:
DDPPPPVLPDDDPLLLLLLCCLPPVFDDLVVLVVQQDFFDFFAQDFDQQQDWDQQPQAQRDIDGRHHDPLGDGHPGHQAADDLSLVLLLQQLQWNWFAFDLLPADLLRPSLLALARTDGNFDAGSVQQQKWKWKQALQGIKIFDQDRAHDHNGQCPDSVRSSVSSVSRVVRIDDQTRGGFNDFQPQDDPPDDPDGQQDPPTRCPSPHNKMWIWIKGQLLLSLLSVLLSCQLRVLEFEFDPVVRHGQQQVVQDDPPTRPHYDHLVVSSVVSVVRVVSRNVSSLVSSSSSCSRLLWRKHKFFRHNQCVLQQVCVVRTNHSVFDWDQWDCVQFPQRDIARQGDPPRGRHQKPPDPQRPALLSSNVVSLCSQAPAQHQLHPDDHPDHHDDSDDPVVSVVSSPDCSSHRDPSSSVSRRSNQRSCCVRQVMPVRNDHSMDRRIIIMIHLHDVVSQQVPQDDPNDRSSRDPSSVCNCVSNVD